Protein AF-A0A7S2NSR6-F1 (afdb_monomer)

Radius of gyration: 42.51 Å; Cα contacts (8 Å, |Δi|>4): 698; chains: 1; bounding box: 137×69×130 Å

Foldseek 3Di:
DDDDDDDDDDDDDDDDDDDDDDDDDDDDDDDDDDPPVVVVVVPDDPPPDDDPPVVVVVVVVVVVVVVVVCVVVVVDDDDDDPPPPVPPPPPPDDDDPCVVVVVVVVVVCVVVVVLVVVVVVLVPPDDDPVVNVVVVVVNVVVVVVLVVCVVDDVVVVLVVVVVVVVVVLVVVCVVDVDPPPSVVVNVVVVVVSVVVVVVVVVVVVVVVVVVVVVVVVVVVVVLVVVLVVVVVCLVPAFWKFFDFLQQFFTQGGGPRVCVLQVHDRHRHGQLVFFDVVLSVVSNVVSPPPPPPDDDRQWDWDFGWGAHPVRDTFTKIKIKGFCQVVQVVVCVVDDDDDPDDPNGHTTIIITIHGDVVRPPPPPDPDDDDDDDDDDDDDDDDDDDDDDDDDDDDDDDDDDDDDDDDDDDDDDDDDDDDDDDDDDDDDDDDDDDPDDPDDPPVPDQPAAPAAAEAEDAPVVLLVCLVVVPVVNQLPPPPDPLLSVLVNLVSCLLQPQQQFKAKEKEEAPVLCCVQAPDDPPDPDPQGKHKDAQLNCPLVVQCPPPFSNDVSVSVSNNQLRNDDDVQADDQPDPDNSRHRTHSADHFYAYSNRGTPGDNIDTGSQRQANPDPPDDPSVRVQRSCQLRRRSMWMWIAHRVGWIWIWHDDPSHIYIYTHDNDGPD

Mean predicted aligned error: 20.08 Å

Nearest PDB structures (foldseek):
  7xi3-assembly1_A  TM=7.237E-01  e=2.048E-04  Mus musculus
  3mfx-assembly2_C-2  TM=6.524E-01  e=1.223E-04  Shewanella oneidensis
  1vb6-assembly1_B  TM=6.775E-01  e=3.845E-04  Escherichia coli K-12
  2gj3-assembly1_A  TM=6.578E-01  e=2.669E-02  Azotobacter vinelandii
  8a7f-assembly1_A  TM=6.587E-01  e=2.247E-02  Pseudomonas putida KT2440

pLDDT: mean 71.0, std 25.0, range [25.77, 98.69]

Organism: NCBI:txid1333877

Sequence (659 aa):
MGLAFRPSASTRSAAGLHVDAWGKRPWRASIALTGHAREALKNAPPEWLQPMARMRALRFFAIGGVLSLVAVVCQQDPPPLVAAVSCGVKSCQFFTAKFVTLTQLHLELMILVPHILFIWCIARAPTSDAEASERRSHVLLWTSLSLLTTQVRPVPLCLALLADQAIQVAYLRILHPTPGECWITSGGVLSFILFAAWSDQQTLRELFQAEQHLVASMQECALEKEASEALLAMHCDAGLCWVAADGVTVIHSSAVLDAVVGAPMGGRKLSAVMPVAEAARLRGATREVSGGGKRAPVRLLPTALLRADATPVPVDLFIVDRRTEFAQQADRGAPDAPGSTVAQPGFLVGVRLAPGGEEQPPAQGAQWVPFAGAEHAGDDESVVSGVGDDLGGNESNDDKSSASGAEMDVAPPGWLVAHQLSIVSSAGGPSCASIRSAATLLPRRLPAPRLHTCCRQALEAGILRGAPELQPVQVECQHTQTTVLAALELVCAHAAGGALVCVADGAAFDRVFQPRAECGQNTAPTVQLCDEGYMNRRLQGLPIADARFAEAFRDFTEHAAGDRWPEDAADPFCRGRPKDGAFLIDARGQRKACAAKLLGLPPAVSWPNRGTRHEAAAACAWAVSGSVVLVRSDSGSVCFVRRHAGQIHVYEVADACPV

Secondary structure (DSSP, 8-state):
-----PPPP-------------------------TTHHHHTTT--GGG---TTHHHHHHHHHHHHHHHHHHHHTTS------SSSSSSSSSTTS-SSSHHHHHHHHHHHHHHHHHHHHHHHHHHS---HHHHHHHHHHHHHHHHHHHHHTTS-HHHHHHHHHHHHHHHHHHHHHH---TTTHHHHHHHHHHHHHHHHHHHHHHHHHHHHHHHHHHHHHHHHHHHHHHHHHHHHHHHHSEEEEEETTSSBEEE--HHHHHHHTS--TTSBGGGGS-HHHHHHHHHHHHGGGS-S---S-EEEEEEEEPTT--EEEEEEEEEE-HHHHHHHHTTSPPPPTT--PPPEEEEEEEEEPTT--PPPPPS--PPPPPP-----------------------------------------------------------------GGGGS--PPPPPEEEEEEHHHHHHHHHHT-TTTS-TT--SHHHHHHHHHHHHIIIII-SS-EEEEEE-HHHHHHHHS--TT---TTS-EEEETTTTHHHHHTTT--TTSHHHHHHHHHHHS--TTSB--TT-SSTTTTT-B--SEEEEETTS-EEEEEEEEESPPPPP--TT--HHHHHHHHHHHHSTT-EEEEE-TTS-EEEEEEETTEEEEEEEESS---

Structure (mmCIF, N/CA/C/O backbone):
data_AF-A0A7S2NSR6-F1
#
_entry.id   AF-A0A7S2NSR6-F1
#
loop_
_atom_site.group_PDB
_atom_site.id
_atom_site.type_symbol
_atom_site.label_atom_id
_atom_site.label_alt_id
_atom_site.label_comp_id
_atom_site.label_asym_id
_atom_site.label_entity_id
_atom_site.label_seq_id
_atom_site.pdbx_PDB_ins_code
_atom_site.Cartn_x
_atom_site.Cartn_y
_atom_site.Cartn_z
_atom_site.occupancy
_atom_site.B_iso_or_equiv
_atom_site.auth_seq_id
_atom_site.auth_comp_id
_atom_site.auth_asym_id
_atom_site.auth_atom_id
_atom_site.pdbx_PDB_model_num
ATOM 1 N N . MET A 1 1 ? -33.515 -25.536 -36.486 1.00 38.34 1 MET A N 1
ATOM 2 C CA . MET A 1 1 ? -33.863 -24.965 -37.805 1.00 38.34 1 MET A CA 1
ATOM 3 C C . MET A 1 1 ? -32.976 -23.758 -38.028 1.00 38.34 1 MET A C 1
ATOM 5 O O . MET A 1 1 ? -33.083 -22.798 -37.280 1.00 38.34 1 MET A O 1
ATOM 9 N N . GLY A 1 2 ? -32.011 -23.882 -38.939 1.00 37.81 2 GLY A N 1
ATOM 10 C CA . GLY A 1 2 ? -31.000 -22.859 -39.189 1.00 37.81 2 GLY A CA 1
ATOM 11 C C . GLY A 1 2 ? -31.506 -21.766 -40.122 1.00 37.81 2 GLY A C 1
ATOM 12 O O . GLY A 1 2 ? -32.211 -22.056 -41.085 1.00 37.81 2 GLY A O 1
ATOM 13 N N . LEU A 1 3 ? -31.099 -20.527 -39.858 1.00 38.38 3 LEU A N 1
ATOM 14 C CA . LEU A 1 3 ? -31.187 -19.433 -40.815 1.00 38.38 3 LEU A CA 1
ATOM 15 C C . LEU A 1 3 ? -29.815 -18.774 -40.919 1.00 38.38 3 LEU A C 1
ATOM 17 O O . LEU A 1 3 ? -29.368 -18.048 -40.038 1.00 38.38 3 LEU A O 1
ATOM 21 N N . ALA A 1 4 ? -29.148 -19.107 -42.019 1.00 33.72 4 ALA A N 1
ATOM 22 C CA . ALA A 1 4 ? -27.988 -18.417 -42.539 1.00 33.72 4 ALA A CA 1
ATOM 23 C C . ALA A 1 4 ? -28.441 -17.122 -43.227 1.00 33.72 4 ALA A C 1
ATOM 25 O O . ALA A 1 4 ? -29.402 -17.142 -43.996 1.00 33.72 4 ALA A O 1
ATOM 26 N N . PHE A 1 5 ? -27.717 -16.023 -43.015 1.00 37.19 5 PHE A N 1
ATOM 27 C CA . PHE A 1 5 ? -27.829 -14.827 -43.847 1.00 37.19 5 PHE A CA 1
ATOM 28 C C . PHE A 1 5 ? -26.462 -14.471 -44.436 1.00 37.19 5 PHE A C 1
ATOM 30 O O . PHE A 1 5 ? -25.461 -14.358 -43.731 1.00 37.19 5 PHE A O 1
ATOM 37 N N . ARG A 1 6 ? -26.449 -14.365 -45.769 1.00 31.80 6 ARG A N 1
ATOM 38 C CA . ARG A 1 6 ? -25.321 -13.983 -46.629 1.00 31.80 6 ARG A CA 1
ATOM 39 C C . ARG A 1 6 ? -24.902 -12.519 -46.407 1.00 31.80 6 ARG A C 1
ATOM 41 O O . ARG A 1 6 ? -25.763 -11.700 -46.094 1.00 31.80 6 ARG A O 1
ATOM 48 N N . PRO A 1 7 ? -23.634 -12.162 -46.686 1.00 41.34 7 PRO A N 1
ATOM 49 C CA . PRO A 1 7 ? -23.156 -10.785 -46.623 1.00 41.34 7 PRO A CA 1
ATOM 50 C C . PRO A 1 7 ? -23.412 -10.036 -47.941 1.00 41.34 7 PRO A C 1
ATOM 52 O O . PRO A 1 7 ? -23.203 -10.580 -49.028 1.00 41.34 7 PRO A O 1
ATOM 55 N N . SER A 1 8 ? -23.820 -8.767 -47.852 1.00 32.78 8 SER A N 1
ATOM 56 C CA . SER A 1 8 ? -23.868 -7.840 -48.987 1.00 32.78 8 SER A CA 1
ATOM 57 C C . SER A 1 8 ? -22.580 -7.024 -49.057 1.00 32.78 8 SER A C 1
ATOM 59 O O . SER A 1 8 ? -22.210 -6.339 -48.103 1.00 32.78 8 SER A O 1
ATOM 61 N N . ALA A 1 9 ? -21.919 -7.084 -50.207 1.00 33.97 9 ALA A N 1
ATOM 62 C CA . ALA A 1 9 ? -20.745 -6.296 -50.526 1.00 33.97 9 ALA A CA 1
ATOM 63 C C . ALA A 1 9 ? -21.105 -4.957 -51.195 1.00 33.97 9 ALA A C 1
ATOM 65 O O . ALA A 1 9 ? -22.027 -4.869 -52.000 1.00 33.97 9 ALA A O 1
ATOM 66 N N . SER A 1 10 ? -20.220 -3.989 -50.951 1.00 32.53 10 SER A N 1
ATOM 67 C CA . SER A 1 10 ? -19.887 -2.818 -51.771 1.00 32.53 10 SER A CA 1
ATOM 68 C C . SER A 1 10 ? -20.803 -1.588 -51.731 1.00 32.53 10 SER A C 1
ATOM 70 O O . SER A 1 10 ? -21.913 -1.597 -52.238 1.00 32.53 10 SER A O 1
ATOM 72 N N . THR A 1 11 ? -20.210 -0.476 -51.288 1.00 32.97 11 THR A N 1
ATOM 73 C CA . THR A 1 11 ? -20.040 0.712 -52.139 1.00 32.97 11 THR A CA 1
ATOM 74 C C . THR A 1 11 ? -18.741 1.418 -51.756 1.00 32.97 11 THR A C 1
ATOM 76 O O . THR A 1 11 ? -18.561 1.855 -50.622 1.00 32.97 11 THR A O 1
ATOM 79 N N . ARG A 1 12 ? -17.818 1.483 -52.722 1.00 32.50 12 ARG A N 1
ATOM 80 C CA . ARG A 1 12 ? -16.626 2.337 -52.716 1.00 32.50 12 ARG A CA 1
ATOM 81 C C . ARG A 1 12 ? -17.069 3.785 -52.927 1.00 32.50 12 ARG A C 1
ATOM 83 O O . ARG A 1 12 ? -17.822 4.050 -53.857 1.00 32.50 12 ARG A O 1
ATOM 90 N N . SER A 1 13 ? -16.526 4.704 -52.140 1.00 31.53 13 SER A N 1
ATOM 91 C CA . SER A 1 13 ? -16.450 6.123 -52.484 1.00 31.53 13 SER A CA 1
ATOM 92 C C . SER A 1 13 ? -14.992 6.538 -52.348 1.00 31.53 13 SER A C 1
ATOM 94 O O . SER A 1 13 ? -14.386 6.396 -51.287 1.00 31.53 13 SER A O 1
ATOM 96 N N . ALA A 1 14 ? -14.420 6.940 -53.477 1.00 33.28 14 ALA A N 1
ATOM 97 C CA . ALA A 1 14 ? -13.074 7.454 -53.602 1.00 33.28 14 ALA A CA 1
ATOM 98 C C . ALA A 1 14 ? -13.098 8.973 -53.400 1.00 33.28 14 ALA A C 1
ATOM 100 O O . ALA A 1 14 ? -13.860 9.669 -54.065 1.00 33.28 14 ALA A O 1
ATOM 101 N N . ALA A 1 15 ? -12.219 9.482 -52.541 1.00 32.84 15 ALA A N 1
ATOM 102 C CA . ALA A 1 15 ? -11.823 10.884 -52.528 1.00 32.84 15 ALA A CA 1
ATOM 103 C C . ALA A 1 15 ? -10.296 10.948 -52.396 1.00 32.84 15 ALA A C 1
ATOM 105 O O . ALA A 1 15 ? -9.724 10.498 -51.402 1.00 32.84 15 ALA A O 1
ATOM 106 N N . GLY A 1 16 ? -9.653 11.433 -53.461 1.00 28.72 16 GLY A N 1
ATOM 107 C CA . GLY A 1 16 ? -8.217 11.688 -53.543 1.00 28.72 16 GLY A CA 1
ATOM 108 C C . GLY A 1 16 ? -7.777 12.806 -52.591 1.00 28.72 16 GLY A C 1
ATOM 109 O O . GLY A 1 16 ? -8.541 13.711 -52.280 1.00 28.72 16 GLY A O 1
ATOM 110 N N . LEU A 1 17 ? -6.583 12.652 -52.016 1.00 30.92 17 LEU A N 1
ATOM 111 C CA . LEU A 1 17 ? -5.369 13.415 -52.352 1.00 30.92 17 LEU A CA 1
ATOM 112 C C . LEU A 1 17 ? -5.423 14.915 -52.002 1.00 30.92 17 LEU A C 1
ATOM 114 O O . LEU A 1 17 ? -5.823 15.742 -52.813 1.00 30.92 17 LEU A O 1
ATOM 118 N N . HIS A 1 18 ? -4.853 15.256 -50.843 1.00 26.64 18 HIS A N 1
ATOM 119 C CA . HIS A 1 18 ? -3.982 16.427 -50.710 1.00 26.64 18 HIS A CA 1
ATOM 120 C C . HIS A 1 18 ? -2.790 16.040 -49.826 1.00 26.64 18 HIS A C 1
ATOM 122 O O . HIS A 1 18 ? -2.949 15.669 -48.664 1.00 26.64 18 HIS A O 1
ATOM 128 N N . VAL A 1 19 ? -1.600 16.048 -50.425 1.00 34.22 19 VAL A N 1
ATOM 129 C CA . VAL A 1 19 ? -0.305 15.836 -49.776 1.00 34.22 19 VAL A CA 1
ATOM 130 C C . VAL A 1 19 ? 0.359 17.202 -49.733 1.00 34.22 19 VAL A C 1
ATOM 132 O O . VAL A 1 19 ? 0.771 17.688 -50.780 1.00 34.22 19 VAL A O 1
ATOM 135 N N . ASP A 1 20 ? 0.483 17.798 -48.547 1.00 31.31 20 ASP A N 1
ATOM 136 C CA . ASP A 1 20 ? 1.290 19.003 -48.352 1.00 31.31 20 ASP A CA 1
ATOM 137 C C . ASP A 1 20 ? 2.440 18.759 -47.371 1.00 31.31 20 ASP A C 1
ATOM 139 O O . ASP A 1 20 ? 2.281 18.582 -46.166 1.00 31.31 20 ASP A O 1
ATOM 143 N N . ALA A 1 21 ? 3.609 18.675 -48.003 1.00 31.80 21 ALA A N 1
ATOM 144 C CA . ALA A 1 21 ? 4.889 19.298 -47.696 1.00 31.80 21 ALA A CA 1
ATOM 145 C C . ALA A 1 21 ? 5.357 19.490 -46.238 1.00 31.80 21 ALA A C 1
ATOM 147 O O . ALA A 1 21 ? 4.796 20.197 -45.407 1.00 31.80 21 ALA A O 1
ATOM 148 N N . TRP A 1 22 ? 6.559 18.952 -46.033 1.00 32.50 22 TRP A N 1
ATOM 149 C CA . TRP A 1 22 ? 7.466 19.117 -44.908 1.00 32.50 22 TRP A CA 1
ATOM 150 C C . TRP A 1 22 ? 7.826 20.573 -44.570 1.00 32.50 22 TRP A C 1
ATOM 152 O O . TRP A 1 22 ? 8.317 21.320 -45.415 1.00 32.50 22 TRP A O 1
ATOM 162 N N . GLY A 1 23 ? 7.765 20.908 -43.278 1.00 27.30 23 GLY A N 1
ATOM 163 C CA . GLY A 1 23 ? 8.385 22.097 -42.691 1.00 27.30 23 GLY A CA 1
ATOM 164 C C . GLY A 1 23 ? 9.313 21.736 -41.529 1.00 27.30 23 GLY A C 1
ATOM 165 O O . GLY A 1 23 ? 8.862 21.485 -40.416 1.00 27.30 23 GLY A O 1
ATOM 166 N N . LYS A 1 24 ? 10.628 21.732 -41.778 1.00 32.72 24 LYS A N 1
ATOM 167 C CA . LYS A 1 24 ? 11.687 21.664 -40.755 1.00 32.72 24 LYS A CA 1
ATOM 168 C C . LYS A 1 24 ? 11.807 23.017 -40.039 1.00 32.72 24 LYS A C 1
ATOM 170 O O . LYS A 1 24 ? 12.165 23.984 -40.705 1.00 32.72 24 LYS A O 1
ATOM 175 N N . ARG A 1 25 ? 11.637 23.086 -38.708 1.00 29.27 25 ARG A N 1
ATOM 176 C CA . ARG A 1 25 ? 12.274 24.109 -37.840 1.00 29.27 25 ARG A CA 1
ATOM 177 C C . ARG A 1 25 ? 12.577 23.565 -36.428 1.00 29.27 25 ARG A C 1
ATOM 179 O O . ARG A 1 25 ? 11.797 22.767 -35.916 1.00 29.27 25 ARG A O 1
ATOM 186 N N . PRO A 1 26 ? 13.702 23.978 -35.808 1.00 32.72 26 PRO A N 1
ATOM 187 C CA . PRO A 1 26 ? 14.192 23.431 -34.544 1.00 32.72 26 PRO A CA 1
ATOM 188 C C . PRO A 1 26 ? 13.577 24.128 -33.322 1.00 32.72 26 PRO A C 1
ATOM 190 O O . PRO A 1 26 ? 13.497 25.355 -33.270 1.00 32.72 26 PRO A O 1
ATOM 193 N N . TRP A 1 27 ? 13.222 23.346 -32.303 1.00 27.70 27 TRP A N 1
ATOM 194 C CA . TRP A 1 27 ? 12.860 23.855 -30.981 1.00 27.70 27 TRP A CA 1
ATOM 195 C C . TRP A 1 27 ? 14.132 24.121 -30.166 1.00 27.70 27 TRP A C 1
ATOM 197 O O . TRP A 1 27 ? 14.852 23.195 -29.796 1.00 27.70 27 TRP A O 1
ATOM 207 N N . ARG A 1 28 ? 14.416 25.398 -29.886 1.00 26.97 28 ARG A N 1
ATOM 208 C CA . ARG A 1 28 ? 15.331 25.817 -28.815 1.00 26.97 28 ARG A CA 1
ATOM 209 C C . ARG A 1 28 ? 14.511 25.961 -27.534 1.00 26.97 28 ARG A C 1
ATOM 211 O O . ARG A 1 28 ? 13.679 26.858 -27.449 1.00 26.97 28 ARG A O 1
ATOM 218 N N . ALA A 1 29 ? 14.758 25.107 -26.548 1.00 26.48 29 ALA A N 1
ATOM 219 C CA . ALA A 1 29 ? 14.287 25.320 -25.186 1.00 26.48 29 ALA A CA 1
ATOM 220 C C . ALA A 1 29 ? 15.313 26.186 -24.437 1.00 26.48 29 ALA A C 1
ATOM 222 O O . ALA A 1 29 ? 16.427 25.743 -24.162 1.00 26.48 29 ALA A O 1
ATOM 223 N N . SER A 1 30 ? 14.944 27.432 -24.133 1.00 26.23 30 SER A N 1
ATOM 224 C CA . SER A 1 30 ? 15.639 28.260 -23.144 1.00 26.23 30 SER A CA 1
ATOM 225 C C . SER A 1 30 ? 15.159 27.862 -21.751 1.00 26.23 30 SER A C 1
ATOM 227 O O . SER A 1 30 ? 13.972 27.963 -21.452 1.00 26.23 30 SER A O 1
ATOM 229 N N . ILE A 1 31 ? 16.084 27.437 -20.893 1.00 28.03 31 ILE A N 1
ATOM 230 C CA . ILE A 1 31 ? 15.848 27.267 -19.458 1.00 28.03 31 ILE A CA 1
ATOM 231 C C . ILE A 1 31 ? 15.943 28.652 -18.812 1.00 28.03 31 ILE A C 1
ATOM 233 O O . ILE A 1 31 ? 17.022 29.240 -18.741 1.00 28.03 31 ILE A O 1
ATOM 237 N N . ALA A 1 32 ? 14.812 29.178 -18.349 1.00 29.30 32 ALA A N 1
ATOM 238 C CA . ALA A 1 32 ? 14.781 30.305 -17.429 1.00 29.30 32 ALA A CA 1
ATOM 239 C C . ALA A 1 32 ? 15.080 29.787 -16.013 1.00 29.30 32 ALA A C 1
ATOM 241 O O . ALA A 1 32 ? 14.268 29.092 -15.408 1.00 29.30 32 ALA A O 1
ATOM 242 N N . LEU A 1 33 ? 16.266 30.107 -15.493 1.00 28.34 33 LEU A N 1
ATOM 243 C CA . LEU A 1 33 ? 16.618 29.926 -14.084 1.00 28.34 33 LEU A CA 1
ATOM 244 C C . LEU A 1 33 ? 15.975 31.054 -13.263 1.00 28.34 33 LEU A C 1
ATOM 246 O O . LEU A 1 33 ? 16.336 32.221 -13.402 1.00 28.34 33 LEU A O 1
ATOM 250 N N . THR A 1 34 ? 15.013 30.704 -12.413 1.00 39.78 34 THR A N 1
ATOM 251 C CA . THR A 1 34 ? 14.346 31.613 -11.470 1.00 39.78 34 THR A CA 1
ATOM 252 C C . THR A 1 34 ? 15.250 31.964 -10.283 1.00 39.78 34 THR A C 1
ATOM 254 O O . THR A 1 34 ? 15.941 31.110 -9.730 1.00 39.78 34 THR A O 1
ATOM 257 N N . GLY A 1 35 ? 15.211 33.229 -9.853 1.00 36.09 35 GLY A N 1
ATOM 258 C CA . GLY A 1 35 ? 16.122 33.855 -8.884 1.00 36.09 35 GLY A CA 1
ATOM 259 C C . GLY A 1 35 ? 16.087 33.372 -7.424 1.00 36.09 35 GLY A C 1
ATOM 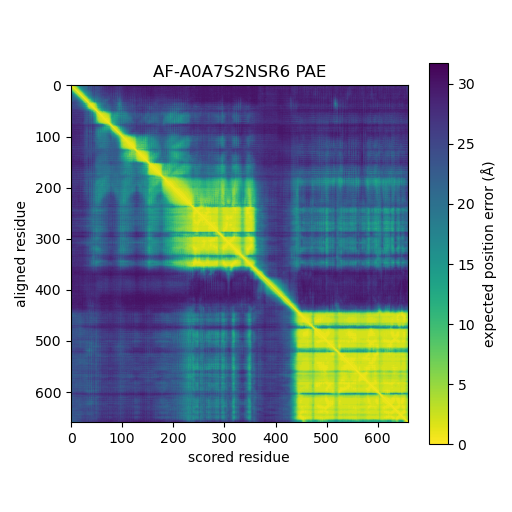260 O O . GLY A 1 35 ? 16.723 34.000 -6.586 1.00 36.09 35 GLY A O 1
ATOM 261 N N . HIS A 1 36 ? 15.411 32.274 -7.079 1.00 40.47 36 HIS A N 1
ATOM 262 C CA . HIS A 1 36 ? 15.237 31.847 -5.679 1.00 40.47 36 HIS A CA 1
ATOM 263 C C . HIS A 1 36 ? 16.428 31.090 -5.068 1.00 40.47 36 HIS A C 1
ATOM 265 O O . HIS A 1 36 ? 16.606 31.116 -3.853 1.00 40.47 36 HIS A O 1
ATOM 271 N N . ALA A 1 37 ? 17.324 30.519 -5.879 1.00 36.94 37 ALA A N 1
ATOM 272 C CA . ALA A 1 37 ? 18.549 29.888 -5.367 1.00 36.94 37 ALA A CA 1
ATOM 273 C C . ALA A 1 37 ? 19.569 30.905 -4.805 1.00 36.94 37 ALA A C 1
ATOM 275 O O . ALA A 1 37 ? 20.483 30.539 -4.068 1.00 36.94 37 ALA A O 1
ATOM 276 N N . ARG A 1 38 ? 19.416 32.196 -5.138 1.00 33.91 38 ARG A N 1
ATOM 277 C CA . ARG A 1 38 ? 20.343 33.270 -4.749 1.00 33.91 38 ARG A CA 1
ATOM 278 C C . ARG A 1 38 ? 20.034 33.871 -3.374 1.00 33.91 38 ARG A C 1
ATOM 280 O O . ARG A 1 38 ? 20.947 34.373 -2.725 1.00 33.91 38 ARG A O 1
ATOM 287 N N . GLU A 1 39 ? 18.782 33.801 -2.922 1.00 38.28 39 GLU A N 1
ATOM 288 C CA . GLU A 1 39 ? 18.368 34.279 -1.593 1.00 38.28 39 GLU A CA 1
ATOM 289 C C . GLU A 1 39 ? 18.685 33.249 -0.495 1.00 38.28 39 GLU A C 1
ATOM 291 O O . GLU A 1 39 ? 19.109 33.628 0.594 1.00 38.28 39 GLU A O 1
ATOM 296 N N . ALA A 1 40 ? 18.582 31.949 -0.798 1.00 43.91 40 ALA A N 1
ATOM 297 C CA . ALA A 1 40 ? 18.873 30.876 0.159 1.00 43.91 40 ALA A CA 1
ATOM 298 C C . ALA A 1 40 ? 20.353 30.836 0.593 1.00 43.91 40 ALA A C 1
ATOM 300 O O . ALA A 1 40 ? 20.656 30.471 1.724 1.00 43.91 40 ALA A O 1
ATOM 301 N N . LEU A 1 41 ? 21.277 31.278 -0.271 1.00 39.31 41 LEU A N 1
ATOM 302 C CA . LEU A 1 41 ? 22.707 31.340 0.050 1.00 39.31 41 LEU A CA 1
ATOM 303 C C . LEU A 1 41 ? 23.100 32.549 0.920 1.00 39.31 41 LEU A C 1
ATOM 305 O O . LEU A 1 41 ? 24.170 32.533 1.520 1.00 39.31 41 LEU A O 1
ATOM 309 N N . LYS A 1 42 ? 22.271 33.602 0.988 1.00 44.97 42 LYS A N 1
ATOM 310 C CA . LYS A 1 42 ? 22.580 34.826 1.756 1.00 44.97 42 LYS A CA 1
ATOM 311 C C . LYS A 1 42 ? 22.327 34.687 3.260 1.00 44.97 42 LYS A C 1
ATOM 313 O O . LYS A 1 42 ? 22.861 35.483 4.022 1.00 44.97 42 LYS A O 1
ATOM 318 N N . ASN A 1 43 ? 21.539 33.692 3.674 1.00 47.06 43 ASN A N 1
ATOM 319 C CA . ASN A 1 43 ? 21.045 33.561 5.049 1.00 47.06 43 ASN A CA 1
ATOM 320 C C . ASN A 1 43 ? 21.651 32.369 5.816 1.00 47.06 43 ASN A C 1
ATOM 322 O O . ASN A 1 43 ? 21.157 32.019 6.886 1.00 47.06 43 ASN A O 1
ATOM 326 N N . ALA A 1 44 ? 22.697 31.727 5.287 1.00 41.47 44 ALA A N 1
ATOM 327 C CA . ALA A 1 44 ? 23.369 30.627 5.976 1.00 41.47 44 ALA A CA 1
ATOM 328 C C . ALA A 1 44 ? 24.263 31.154 7.128 1.00 41.47 44 ALA A C 1
ATOM 330 O O . ALA A 1 44 ? 24.982 32.138 6.930 1.00 41.47 44 ALA A O 1
ATOM 331 N N . PRO A 1 45 ? 24.240 30.531 8.323 1.00 42.84 45 PRO A N 1
ATOM 332 C CA . PRO A 1 45 ? 24.979 31.005 9.494 1.00 42.84 45 PRO A CA 1
ATOM 333 C C . PRO A 1 45 ? 26.513 30.896 9.322 1.00 42.84 45 PRO A C 1
ATOM 335 O O . PRO A 1 45 ? 27.005 29.955 8.695 1.00 42.84 45 PRO A O 1
ATOM 338 N N . PRO A 1 46 ? 27.295 31.832 9.903 1.00 38.22 46 PRO A N 1
ATOM 339 C CA . PRO A 1 46 ? 28.737 31.999 9.653 1.00 38.22 46 PRO A CA 1
ATOM 340 C C . PRO A 1 46 ? 29.635 30.863 10.180 1.00 38.22 46 PRO A C 1
ATOM 342 O O . PRO A 1 46 ? 30.830 30.831 9.896 1.00 38.22 46 PRO A O 1
ATOM 345 N N . GLU A 1 47 ? 29.070 29.907 10.909 1.00 37.41 47 GLU A N 1
ATOM 346 C CA . GLU A 1 47 ? 29.784 28.806 11.569 1.00 37.41 47 GLU A CA 1
ATOM 347 C C . GLU A 1 47 ? 30.155 27.669 10.598 1.00 37.41 47 GLU A C 1
ATOM 349 O O . GLU A 1 47 ? 30.979 26.814 10.906 1.00 37.41 47 GLU A O 1
ATOM 354 N N . TRP A 1 48 ? 29.598 27.690 9.382 1.00 40.66 48 TRP A N 1
ATOM 355 C CA . TRP A 1 48 ? 29.810 26.675 8.341 1.00 40.66 48 TRP A CA 1
ATOM 356 C C 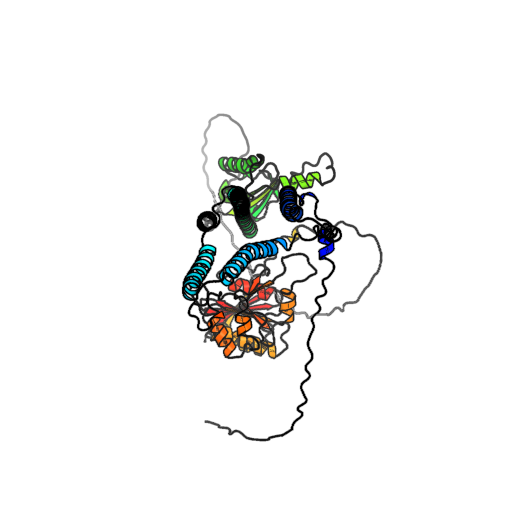. TRP A 1 48 ? 31.029 26.940 7.441 1.00 40.66 48 TRP A C 1
ATOM 358 O O . TRP A 1 48 ? 31.281 26.201 6.489 1.00 40.66 48 TRP A O 1
ATOM 368 N N . LEU A 1 49 ? 31.802 27.995 7.715 1.00 41.06 49 LEU A N 1
ATOM 369 C CA . LEU A 1 49 ? 32.906 28.435 6.859 1.00 41.06 49 LEU A CA 1
ATOM 370 C C . LEU A 1 49 ? 34.255 28.505 7.583 1.00 41.06 49 LEU A C 1
ATOM 372 O O . LEU A 1 49 ? 34.907 29.545 7.566 1.00 41.06 49 LEU A O 1
ATOM 376 N N . GLN A 1 50 ? 34.745 27.381 8.114 1.00 41.16 50 GLN A N 1
ATOM 377 C CA . GLN A 1 50 ? 36.195 27.146 8.214 1.00 41.16 50 GLN A CA 1
ATOM 378 C C . GLN A 1 50 ? 36.557 25.680 7.932 1.00 41.16 50 GLN A C 1
ATOM 380 O O . GLN A 1 50 ? 35.892 24.773 8.422 1.00 41.16 50 GLN A O 1
ATOM 385 N N . PRO A 1 51 ? 37.621 25.445 7.134 1.00 43.97 51 PRO A N 1
ATOM 386 C CA . PRO A 1 51 ? 38.925 25.233 7.765 1.00 43.97 51 PRO A CA 1
ATOM 387 C C . PRO A 1 51 ? 40.104 25.965 7.089 1.00 43.97 51 PRO A C 1
ATOM 389 O O . PRO A 1 51 ? 40.373 25.842 5.892 1.00 43.97 51 PRO A O 1
ATOM 392 N N . MET A 1 52 ? 40.889 26.659 7.922 1.00 35.53 52 MET A N 1
ATOM 393 C CA . MET A 1 52 ? 42.132 27.389 7.611 1.00 35.53 52 MET A CA 1
ATOM 394 C C . MET A 1 52 ? 43.357 26.519 7.229 1.00 35.53 52 MET A C 1
ATOM 396 O O . MET A 1 52 ? 44.482 27.020 7.201 1.00 35.53 52 MET A O 1
ATOM 400 N N . ALA A 1 53 ? 43.198 25.242 6.878 1.00 38.78 53 ALA A N 1
ATOM 401 C CA . ALA A 1 53 ? 44.334 24.401 6.473 1.00 38.78 53 ALA A CA 1
ATOM 402 C C . ALA A 1 53 ? 44.772 24.644 5.010 1.00 38.78 53 ALA A C 1
ATOM 404 O O . ALA A 1 53 ? 45.959 24.582 4.685 1.00 38.78 53 ALA A O 1
ATOM 405 N N . ARG A 1 54 ? 43.833 25.017 4.127 1.00 48.22 54 ARG A N 1
ATOM 406 C CA . ARG A 1 54 ? 44.068 25.119 2.671 1.00 48.22 54 ARG A CA 1
ATOM 407 C C . ARG A 1 54 ? 44.938 26.310 2.246 1.00 48.22 54 ARG A C 1
ATOM 409 O O . ARG A 1 54 ? 45.625 26.233 1.232 1.00 48.22 54 ARG A O 1
ATOM 416 N N . MET A 1 55 ? 44.974 27.394 3.025 1.00 38.16 55 MET A N 1
ATOM 417 C CA . MET A 1 55 ? 45.742 28.596 2.658 1.00 38.16 55 MET A CA 1
ATOM 418 C C . MET A 1 55 ? 47.249 28.487 2.924 1.00 38.16 55 MET A C 1
ATOM 420 O O . MET A 1 55 ? 48.028 29.177 2.267 1.00 38.16 55 MET A O 1
ATOM 424 N N . ARG A 1 56 ? 47.690 27.634 3.860 1.00 39.94 56 ARG A N 1
ATOM 425 C CA . ARG A 1 56 ? 49.124 27.497 4.172 1.00 39.94 56 ARG A CA 1
ATOM 426 C C . ARG A 1 56 ? 49.853 26.643 3.130 1.00 39.94 56 ARG A C 1
ATOM 428 O O . ARG A 1 56 ? 50.927 27.040 2.692 1.00 39.94 56 ARG A O 1
ATOM 435 N N . ALA A 1 57 ? 49.231 25.563 2.650 1.00 43.38 57 ALA A N 1
ATOM 436 C CA . ALA A 1 57 ? 49.791 24.715 1.593 1.00 43.38 57 ALA A CA 1
ATOM 437 C C . ALA A 1 57 ? 49.892 25.446 0.238 1.00 43.38 57 ALA A C 1
ATOM 439 O O . ALA A 1 57 ? 50.916 25.356 -0.438 1.00 43.38 57 ALA A O 1
ATOM 440 N N . LEU A 1 58 ? 48.884 26.257 -0.120 1.00 44.50 58 LEU A N 1
ATOM 441 C CA . LEU A 1 58 ? 48.902 27.051 -1.357 1.00 44.50 58 LEU A CA 1
ATOM 442 C C . LEU A 1 58 ? 49.983 28.144 -1.358 1.00 44.50 58 LEU A C 1
ATOM 444 O O . LEU A 1 58 ? 50.577 28.416 -2.400 1.00 44.50 58 LEU A O 1
ATOM 448 N N . ARG A 1 59 ? 50.271 28.757 -0.199 1.00 43.66 59 ARG A N 1
ATOM 449 C CA . ARG A 1 59 ? 51.368 29.732 -0.073 1.00 43.66 59 ARG A CA 1
ATOM 450 C C . ARG A 1 59 ? 52.735 29.074 -0.256 1.00 43.66 59 ARG A C 1
ATOM 452 O O . ARG A 1 59 ? 53.581 29.655 -0.924 1.00 43.66 59 ARG A O 1
ATOM 459 N N . PHE A 1 60 ? 52.931 27.860 0.259 1.00 46.28 60 PHE A N 1
ATOM 460 C CA . PHE A 1 60 ? 54.169 27.106 0.039 1.00 46.28 60 PHE A CA 1
ATOM 461 C C . PHE A 1 60 ? 54.358 26.705 -1.432 1.00 46.28 60 PHE A C 1
ATOM 463 O O . PHE A 1 60 ? 55.457 26.852 -1.961 1.00 46.28 60 PHE A O 1
ATOM 470 N N . PHE A 1 61 ? 53.285 26.297 -2.117 1.00 48.03 61 PHE A N 1
ATOM 471 C CA . PHE A 1 61 ? 53.320 25.952 -3.544 1.00 48.03 61 PHE A CA 1
ATOM 472 C C . PHE A 1 61 ? 53.643 27.149 -4.444 1.00 48.03 61 PHE A C 1
ATOM 474 O O . PHE A 1 61 ? 54.462 27.042 -5.356 1.00 48.03 61 PHE A O 1
ATOM 481 N N . ALA A 1 62 ? 53.034 28.305 -4.168 1.00 49.53 62 ALA A N 1
ATOM 482 C CA . ALA A 1 62 ? 53.295 29.524 -4.924 1.00 49.53 62 ALA A CA 1
ATOM 483 C C . ALA A 1 62 ? 54.737 30.017 -4.727 1.00 49.53 62 ALA A C 1
ATOM 485 O O . ALA A 1 62 ? 55.370 30.447 -5.684 1.00 49.53 62 ALA A O 1
ATOM 486 N N . ILE A 1 63 ? 55.281 29.910 -3.511 1.00 54.66 63 ILE A N 1
ATOM 487 C CA . ILE A 1 63 ? 56.657 30.332 -3.217 1.00 54.66 63 ILE A CA 1
ATOM 488 C C . ILE A 1 63 ? 57.673 29.371 -3.852 1.00 54.66 63 ILE A C 1
ATOM 490 O O . ILE A 1 63 ? 58.617 29.833 -4.484 1.00 54.66 63 ILE A O 1
ATOM 494 N N . GLY A 1 64 ? 57.461 28.052 -3.762 1.00 55.41 64 GLY A N 1
ATOM 495 C CA . GLY A 1 64 ? 58.343 27.057 -4.384 1.00 55.41 64 GLY A CA 1
ATOM 496 C C . GLY A 1 64 ? 58.367 27.151 -5.913 1.00 55.41 64 GLY A C 1
ATOM 497 O O . GLY A 1 64 ? 59.440 27.198 -6.508 1.00 55.41 64 GLY A O 1
ATOM 498 N N . GLY A 1 65 ? 57.194 27.277 -6.546 1.00 51.62 65 GLY A N 1
ATOM 499 C CA . GLY A 1 65 ? 57.086 27.437 -7.999 1.00 51.62 65 GLY A CA 1
ATOM 500 C C . GLY A 1 65 ? 57.705 28.740 -8.508 1.00 51.62 65 GLY A C 1
ATOM 501 O O . GLY A 1 65 ? 58.383 28.736 -9.533 1.00 51.62 65 GLY A O 1
ATOM 502 N N . VAL A 1 66 ? 57.544 29.846 -7.772 1.00 56.97 66 VAL A N 1
ATOM 503 C CA . VAL A 1 66 ? 58.171 31.133 -8.117 1.00 56.97 66 VAL A CA 1
ATOM 504 C C . VAL A 1 66 ? 59.689 31.076 -7.939 1.00 56.97 66 VAL A C 1
ATOM 506 O O . VAL A 1 66 ? 60.400 31.588 -8.795 1.00 56.97 66 VAL A O 1
ATOM 509 N N . LEU A 1 67 ? 60.212 30.412 -6.904 1.00 53.81 67 LEU A N 1
ATOM 510 C CA . LEU A 1 67 ? 61.660 30.278 -6.700 1.00 53.81 67 LEU A CA 1
ATOM 511 C C . LEU A 1 67 ? 62.328 29.395 -7.764 1.00 53.81 67 LEU A C 1
ATOM 513 O O . LEU A 1 67 ? 63.401 29.747 -8.251 1.00 53.81 67 LEU A O 1
ATOM 517 N N . SER A 1 68 ? 61.685 28.302 -8.187 1.00 51.69 68 SER A N 1
ATOM 518 C CA . SER A 1 68 ? 62.176 27.473 -9.297 1.00 51.69 68 SER A CA 1
ATOM 519 C C . SER A 1 68 ? 62.120 28.206 -10.639 1.00 51.69 68 SER A C 1
ATOM 521 O O . SER A 1 68 ? 63.047 28.094 -11.436 1.00 51.69 68 SER A O 1
ATOM 523 N N . LEU A 1 69 ? 61.074 29.003 -10.878 1.00 47.69 69 LEU A N 1
ATOM 524 C CA . LEU A 1 69 ? 60.955 29.811 -12.092 1.00 47.69 69 LEU A CA 1
ATOM 525 C C . LEU A 1 69 ? 61.990 30.948 -12.117 1.00 47.69 69 LEU A C 1
ATOM 527 O O . LEU A 1 69 ? 62.601 31.196 -13.150 1.00 47.69 69 LEU A O 1
ATOM 531 N N . VAL A 1 70 ? 62.238 31.600 -10.977 1.00 52.50 70 VAL A N 1
ATOM 532 C CA . VAL A 1 70 ? 63.271 32.639 -10.831 1.00 52.50 70 VAL A CA 1
ATOM 533 C C . VAL A 1 70 ? 64.670 32.049 -11.022 1.00 52.50 70 VAL A C 1
ATOM 535 O O . VAL A 1 70 ? 65.481 32.660 -11.704 1.00 52.50 70 VAL A O 1
ATOM 538 N N . ALA A 1 71 ? 64.946 30.839 -10.527 1.00 51.22 71 ALA A N 1
ATOM 539 C CA . ALA A 1 71 ? 66.229 30.166 -10.752 1.00 51.22 71 ALA A CA 1
ATOM 540 C C . ALA A 1 71 ? 66.490 29.849 -12.239 1.00 51.22 71 ALA A C 1
ATOM 542 O O . ALA A 1 71 ? 67.617 29.994 -12.703 1.00 51.22 71 ALA A O 1
ATOM 543 N N . VAL A 1 72 ? 65.448 29.473 -12.991 1.00 50.31 72 VAL A N 1
ATOM 544 C CA . VAL A 1 72 ? 65.531 29.222 -14.443 1.00 50.31 72 VAL A CA 1
ATOM 545 C C . VAL A 1 72 ? 65.680 30.527 -15.234 1.00 50.31 72 VAL A C 1
ATOM 547 O O . VAL A 1 72 ? 66.421 30.577 -16.211 1.00 50.31 72 VAL A O 1
ATOM 550 N N . VAL A 1 73 ? 65.013 31.600 -14.803 1.00 48.62 73 VAL A N 1
ATOM 551 C CA . VAL A 1 73 ? 65.060 32.910 -15.474 1.00 48.62 73 VAL A CA 1
ATOM 552 C C . VAL A 1 73 ? 66.362 33.668 -15.176 1.00 48.62 73 VAL A C 1
ATOM 554 O O . VAL A 1 73 ? 66.864 34.370 -16.046 1.00 48.62 73 VAL A O 1
ATOM 557 N N . CYS A 1 74 ? 66.962 33.499 -13.994 1.00 45.78 74 CYS A N 1
ATOM 558 C CA . CYS A 1 74 ? 68.220 34.157 -13.617 1.00 45.78 74 CYS A CA 1
ATOM 559 C C . CYS A 1 74 ? 69.483 33.556 -14.266 1.00 45.78 74 CYS A C 1
ATOM 561 O O . CYS A 1 74 ? 70.564 34.103 -14.067 1.00 45.78 74 CYS A O 1
ATOM 563 N N . GLN A 1 75 ? 69.377 32.467 -15.037 1.00 50.38 75 GLN A N 1
ATOM 564 C CA . GLN A 1 75 ? 70.497 31.897 -15.805 1.00 50.38 75 GLN A CA 1
ATOM 565 C C . GLN A 1 75 ? 70.618 32.446 -17.238 1.00 50.38 75 GLN A C 1
ATOM 567 O O . GLN A 1 75 ? 71.507 32.023 -17.975 1.00 50.38 75 GLN A O 1
ATOM 572 N N . GLN A 1 76 ? 69.759 33.383 -17.651 1.00 37.59 76 GLN A N 1
ATOM 573 C CA . GLN A 1 76 ? 69.828 34.006 -18.976 1.00 37.59 76 GLN A CA 1
ATOM 574 C C . GLN A 1 76 ? 70.020 35.526 -18.847 1.00 37.59 76 GLN A C 1
ATOM 576 O O . GLN A 1 76 ? 69.182 36.212 -18.265 1.00 37.59 76 GLN A O 1
ATOM 581 N N . ASP A 1 77 ? 71.125 36.053 -19.387 1.00 34.81 77 ASP A N 1
ATOM 582 C CA . ASP A 1 77 ? 71.380 37.501 -19.504 1.00 34.81 77 ASP A CA 1
ATOM 583 C C . ASP A 1 77 ? 70.386 38.192 -20.492 1.00 34.81 77 ASP A C 1
ATOM 585 O O . ASP A 1 77 ? 69.838 37.522 -21.372 1.00 34.81 77 ASP A O 1
ATOM 589 N N . PRO A 1 78 ? 70.105 39.514 -20.357 1.00 56.03 78 PRO A N 1
ATOM 590 C CA . PRO A 1 78 ? 68.801 40.159 -20.673 1.00 56.03 78 PRO A CA 1
ATOM 591 C C . PRO A 1 78 ? 68.770 40.903 -22.047 1.00 56.03 78 PRO A C 1
ATOM 593 O O . PRO A 1 78 ? 69.816 40.898 -22.698 1.00 56.03 78 PRO A O 1
ATOM 596 N N . PRO A 1 79 ? 67.696 41.624 -22.525 1.00 46.97 79 PRO A N 1
ATOM 597 C CA . PRO A 1 79 ? 66.362 42.003 -21.966 1.00 46.97 79 PRO A CA 1
ATOM 598 C C . PRO A 1 79 ? 65.169 41.903 -22.997 1.00 46.97 79 PRO A C 1
ATOM 600 O O . PRO A 1 79 ? 65.334 41.291 -24.050 1.00 46.97 79 PRO A O 1
ATOM 603 N N . PRO A 1 80 ? 64.003 42.596 -22.839 1.00 51.31 80 PRO A N 1
ATOM 604 C CA . PRO A 1 80 ? 63.165 42.840 -21.660 1.00 51.31 80 PRO A CA 1
ATOM 605 C C . PRO A 1 80 ? 61.759 42.202 -21.802 1.00 51.31 80 PRO A C 1
ATOM 607 O O . PRO A 1 80 ? 61.068 42.381 -22.803 1.00 51.31 80 PRO A O 1
ATOM 610 N N . LEU A 1 81 ? 61.257 41.558 -20.745 1.00 38.31 81 LEU A N 1
ATOM 611 C CA . LEU A 1 81 ? 59.863 41.090 -20.681 1.00 38.31 81 LEU A CA 1
ATOM 612 C C . LEU A 1 81 ? 59.271 41.313 -19.280 1.00 38.31 81 LEU A C 1
ATOM 614 O O . LEU A 1 81 ? 58.791 40.405 -18.613 1.00 38.31 81 LEU A O 1
ATOM 618 N N . VAL A 1 82 ? 59.307 42.567 -18.819 1.00 41.47 82 VAL A N 1
ATOM 619 C CA . VAL A 1 82 ? 58.770 42.982 -17.504 1.00 41.47 82 VAL A CA 1
ATOM 620 C C . VAL A 1 82 ? 57.241 43.205 -17.530 1.00 41.47 82 VAL A C 1
ATOM 622 O O . VAL A 1 82 ? 56.616 43.379 -16.490 1.00 41.47 82 VAL A O 1
ATOM 625 N N . ALA A 1 83 ? 56.576 43.114 -18.687 1.00 38.62 83 ALA A N 1
ATOM 626 C CA . ALA A 1 83 ? 55.135 43.385 -18.789 1.00 38.62 83 ALA A CA 1
ATOM 627 C C . ALA A 1 83 ? 54.211 42.168 -18.544 1.00 38.62 83 ALA A C 1
ATOM 629 O O . ALA A 1 83 ? 53.029 42.354 -18.259 1.00 38.62 83 ALA A O 1
ATOM 630 N N . ALA A 1 84 ? 54.707 40.927 -18.617 1.00 42.66 84 ALA A N 1
ATOM 631 C CA . ALA A 1 84 ? 53.836 39.741 -18.629 1.00 42.66 84 ALA A CA 1
ATOM 632 C C . ALA A 1 84 ? 53.471 39.185 -17.235 1.00 42.66 84 ALA A C 1
ATOM 634 O O . ALA A 1 84 ? 52.472 38.483 -17.095 1.00 42.66 84 ALA A O 1
ATOM 635 N N . VAL A 1 85 ? 54.228 39.515 -16.184 1.00 42.28 85 VAL A N 1
ATOM 636 C CA . VAL A 1 85 ? 54.075 38.860 -14.865 1.00 42.28 85 VAL A CA 1
ATOM 637 C C . VAL A 1 85 ? 53.041 39.556 -13.958 1.00 42.28 85 VAL A C 1
ATOM 639 O O . VAL A 1 85 ? 52.525 38.958 -13.018 1.00 42.28 85 VAL A O 1
ATOM 642 N N . SER A 1 86 ? 52.629 40.788 -14.273 1.00 35.97 86 SER A N 1
ATOM 643 C CA . SER A 1 86 ? 51.703 41.567 -13.429 1.00 35.97 86 SER A CA 1
ATOM 644 C C . SER A 1 86 ? 50.213 41.196 -13.598 1.00 35.97 86 SER A C 1
ATOM 646 O O . SER A 1 86 ? 49.387 41.505 -12.739 1.00 35.97 86 SER A O 1
ATOM 648 N N . CYS A 1 87 ? 49.831 40.479 -14.664 1.00 34.62 87 CYS A N 1
ATOM 649 C CA . CYS A 1 87 ? 48.413 40.216 -14.964 1.00 34.62 87 CYS A CA 1
ATOM 650 C C . CYS A 1 87 ? 47.852 38.914 -14.341 1.00 34.62 87 CYS A C 1
ATOM 652 O O . CYS A 1 87 ? 46.639 38.746 -14.241 1.00 34.62 87 CYS A O 1
ATOM 654 N N . GLY A 1 88 ? 48.707 38.000 -13.864 1.00 39.25 88 GLY A N 1
ATOM 655 C CA . GLY A 1 88 ? 48.288 36.651 -13.445 1.00 39.25 88 GLY A CA 1
ATOM 656 C C . GLY A 1 88 ? 47.710 36.516 -12.029 1.00 39.25 88 GLY A C 1
ATOM 657 O O . GLY A 1 88 ? 47.097 35.501 -11.713 1.00 39.25 88 GLY A O 1
ATOM 658 N N . VAL A 1 89 ? 47.871 37.515 -11.155 1.00 36.53 89 VAL A N 1
ATOM 659 C CA . VAL A 1 89 ? 47.628 37.339 -9.705 1.00 36.53 89 VAL A CA 1
ATOM 660 C C . VAL A 1 89 ? 46.192 37.689 -9.269 1.00 36.53 89 VAL A C 1
ATOM 662 O O . VAL A 1 89 ? 45.775 37.330 -8.171 1.00 36.53 89 VAL A O 1
ATOM 665 N N . LYS A 1 90 ? 45.374 38.323 -10.122 1.00 32.66 90 LYS A N 1
ATOM 666 C CA . LYS A 1 90 ? 44.024 38.791 -9.730 1.00 32.66 90 LYS A CA 1
ATOM 667 C C . LYS A 1 90 ? 42.862 37.818 -9.990 1.00 32.66 90 LYS A C 1
ATOM 669 O O . LYS A 1 90 ? 41.757 38.097 -9.537 1.00 32.66 90 LYS A O 1
ATOM 674 N N . SER A 1 91 ? 43.080 36.665 -10.627 1.00 36.06 91 SER A N 1
ATOM 675 C CA . SER A 1 91 ? 41.976 35.769 -11.040 1.00 36.06 91 SER A CA 1
ATOM 676 C C . SER A 1 91 ? 41.694 34.562 -10.125 1.00 36.06 91 SER A C 1
ATOM 678 O O . SER A 1 91 ? 40.818 33.760 -10.437 1.00 36.06 91 SER A O 1
ATOM 680 N N . CYS A 1 92 ? 42.365 34.411 -8.978 1.00 35.06 92 CYS A N 1
ATOM 681 C CA . CYS A 1 92 ? 42.315 33.163 -8.189 1.00 35.06 92 CYS A CA 1
ATOM 682 C C . CYS A 1 92 ? 41.286 33.088 -7.037 1.00 35.06 92 CYS A C 1
ATOM 684 O O . CYS A 1 92 ? 41.433 32.239 -6.164 1.00 35.06 92 CYS A O 1
ATOM 686 N N . GLN A 1 93 ? 40.227 33.907 -7.001 1.00 36.44 93 GLN A N 1
ATOM 687 C CA . GLN A 1 93 ? 39.261 33.891 -5.877 1.00 36.44 93 GLN A CA 1
ATOM 688 C C . GLN A 1 93 ? 37.843 33.383 -6.190 1.00 36.44 93 GLN A C 1
ATOM 690 O O . GLN A 1 93 ? 36.955 33.538 -5.359 1.00 36.44 93 GLN A O 1
ATOM 695 N N . PHE A 1 94 ? 37.601 32.724 -7.329 1.00 35.41 94 PHE A N 1
ATOM 696 C CA . PHE A 1 94 ? 36.222 32.422 -7.748 1.00 35.41 94 PHE A CA 1
ATOM 697 C C . PHE A 1 94 ? 35.949 30.985 -8.221 1.00 35.41 94 PHE A C 1
ATOM 699 O O . PHE A 1 94 ? 35.220 30.810 -9.184 1.00 35.41 94 PHE A O 1
ATOM 706 N N . PHE A 1 95 ? 36.474 29.930 -7.582 1.00 36.03 95 PHE A N 1
ATOM 707 C CA . PHE A 1 95 ? 36.058 28.555 -7.931 1.00 36.03 95 PHE A CA 1
ATOM 708 C C . PHE A 1 95 ? 36.227 27.545 -6.783 1.00 36.03 95 PHE A C 1
ATOM 710 O O . PHE A 1 95 ? 37.305 26.991 -6.598 1.00 36.03 95 PHE A O 1
ATOM 717 N N . THR A 1 96 ? 35.146 27.227 -6.060 1.00 37.84 96 THR A N 1
ATOM 718 C CA . THR A 1 96 ? 35.151 26.168 -5.021 1.00 37.84 96 THR A CA 1
ATOM 719 C C . THR A 1 96 ? 34.175 25.010 -5.254 1.00 37.84 96 THR A C 1
ATOM 721 O O . THR A 1 96 ? 34.210 24.054 -4.492 1.00 37.84 96 THR A O 1
ATOM 724 N N . ALA A 1 97 ? 33.378 25.004 -6.330 1.00 36.06 97 ALA A N 1
ATOM 725 C CA . ALA A 1 97 ? 32.458 23.889 -6.627 1.00 36.06 97 ALA A CA 1
ATOM 726 C C . ALA A 1 97 ? 32.874 23.003 -7.822 1.00 36.06 97 ALA A C 1
ATOM 728 O O . ALA A 1 97 ? 32.416 21.874 -7.933 1.00 36.06 97 ALA A O 1
ATOM 729 N N . LYS A 1 98 ? 33.784 23.460 -8.698 1.00 37.50 98 LYS A N 1
ATOM 730 C CA . LYS A 1 98 ? 34.319 22.647 -9.817 1.00 37.50 98 LYS A CA 1
ATOM 731 C C . LYS A 1 98 ? 35.614 21.897 -9.484 1.00 37.50 98 LYS A C 1
ATOM 733 O O . LYS A 1 98 ? 36.201 21.269 -10.363 1.00 37.50 98 LYS A O 1
ATOM 738 N N . PHE A 1 99 ? 36.076 21.980 -8.237 1.00 41.38 99 PHE A N 1
ATOM 739 C CA . PHE A 1 99 ? 37.442 21.599 -7.891 1.00 41.38 99 PHE A CA 1
ATOM 740 C C . PHE A 1 99 ? 37.675 20.085 -7.930 1.00 41.38 99 PHE A C 1
ATOM 742 O O . PHE A 1 99 ? 38.736 19.693 -8.377 1.00 41.38 99 PHE A O 1
ATOM 749 N N . VAL A 1 100 ? 36.683 19.243 -7.603 1.00 42.84 100 VAL A N 1
ATOM 750 C CA . VAL A 1 100 ? 36.831 17.767 -7.615 1.00 42.84 100 VAL A CA 1
ATOM 751 C C . VAL A 1 100 ? 37.047 17.223 -9.034 1.00 42.84 100 VAL A C 1
ATOM 753 O O . VAL A 1 100 ? 37.971 16.449 -9.279 1.00 42.84 100 VAL A O 1
ATOM 756 N N . THR A 1 101 ? 36.270 17.711 -10.002 1.00 44.69 101 THR A N 1
ATOM 757 C CA . THR A 1 101 ? 36.458 17.390 -11.426 1.00 44.69 101 THR A CA 1
ATOM 758 C C . THR A 1 101 ? 37.736 17.997 -11.996 1.00 44.69 101 THR A C 1
ATOM 760 O O . THR A 1 101 ? 38.362 17.396 -12.864 1.00 44.69 101 THR A O 1
ATOM 763 N N . LEU A 1 102 ? 38.154 19.171 -11.502 1.00 43.31 102 LEU A N 1
ATOM 764 C CA . LEU A 1 102 ? 39.399 19.788 -11.949 1.00 43.31 102 LEU A CA 1
ATOM 765 C C . LEU A 1 102 ? 40.617 19.054 -11.387 1.00 43.31 102 LEU A C 1
ATOM 767 O O . LEU A 1 102 ? 41.570 18.896 -12.127 1.00 43.31 102 LEU A O 1
ATOM 771 N N . THR A 1 103 ? 40.589 18.571 -10.140 1.00 47.75 103 THR A N 1
ATOM 772 C CA . THR A 1 103 ? 41.678 17.781 -9.543 1.00 47.75 103 THR A CA 1
ATOM 773 C C . THR A 1 103 ? 41.831 16.426 -10.207 1.00 47.75 103 THR A C 1
ATOM 775 O O . THR A 1 103 ? 42.961 16.009 -10.420 1.00 47.75 103 THR A O 1
ATOM 778 N N . GLN A 1 104 ? 40.732 15.776 -10.600 1.00 48.25 104 GLN A N 1
ATOM 779 C CA . GLN A 1 104 ? 40.799 14.524 -11.354 1.00 48.25 104 GLN A CA 1
ATOM 780 C C . GLN A 1 104 ? 41.395 14.753 -12.749 1.00 48.25 104 GLN A C 1
ATOM 782 O O . GLN A 1 104 ? 42.340 14.069 -13.129 1.00 48.25 104 GLN A O 1
ATOM 787 N N . LEU A 1 105 ? 40.949 15.802 -13.451 1.00 47.97 105 LEU A N 1
ATOM 788 C CA . LEU A 1 105 ? 41.540 16.204 -14.729 1.00 47.97 105 LEU A CA 1
ATOM 789 C C . LEU A 1 105 ? 43.009 16.637 -14.576 1.00 47.97 105 LEU A C 1
ATOM 791 O O . LEU A 1 105 ? 43.815 16.388 -15.463 1.00 47.97 105 LEU A O 1
ATOM 795 N N . HIS A 1 106 ? 43.372 17.276 -13.460 1.00 56.25 106 HIS A N 1
ATOM 796 C CA . HIS A 1 106 ? 44.744 17.697 -13.177 1.00 56.25 106 HIS A CA 1
ATOM 797 C C . HIS A 1 106 ? 45.649 16.502 -12.885 1.00 56.25 106 HIS A C 1
ATOM 799 O O . HIS A 1 106 ? 46.788 16.501 -13.335 1.00 56.25 106 HIS A O 1
ATOM 805 N N . LEU A 1 107 ? 45.152 15.486 -12.172 1.00 53.47 107 LEU A N 1
ATOM 806 C CA . LEU A 1 107 ? 45.887 14.248 -11.919 1.00 53.47 107 LEU A CA 1
ATOM 807 C C . LEU A 1 107 ? 46.104 13.479 -13.225 1.00 53.47 107 LEU A C 1
ATOM 809 O O . LEU A 1 107 ? 47.220 13.056 -13.512 1.00 53.47 107 LEU A O 1
ATOM 813 N N . GLU A 1 108 ? 45.060 13.371 -14.051 1.00 58.34 108 GLU A N 1
ATOM 814 C CA . GLU A 1 108 ? 45.157 12.741 -15.366 1.00 58.34 108 GLU A CA 1
ATOM 815 C C . GLU A 1 108 ? 46.115 13.509 -16.283 1.00 58.34 108 GLU A C 1
ATOM 817 O O . GLU A 1 108 ? 46.987 12.891 -16.888 1.00 58.34 108 GLU A O 1
ATOM 822 N N . LEU A 1 109 ? 46.065 14.848 -16.323 1.00 54.12 109 LEU A N 1
ATOM 823 C CA . LEU A 1 109 ? 47.037 15.646 -17.081 1.00 54.12 109 LEU A CA 1
ATOM 824 C C . LEU A 1 109 ? 48.462 15.514 -16.527 1.00 54.12 109 LEU A C 1
ATOM 826 O O . LEU A 1 109 ? 49.410 15.455 -17.306 1.00 54.12 109 LEU A O 1
ATOM 830 N N . MET A 1 110 ? 48.630 15.469 -15.204 1.00 53.84 110 MET A N 1
ATOM 831 C CA . MET A 1 110 ? 49.941 15.334 -14.562 1.00 53.84 110 MET A CA 1
ATOM 832 C C . MET A 1 110 ? 50.578 13.970 -14.820 1.00 53.84 110 MET A C 1
ATOM 834 O O . MET A 1 110 ? 51.799 13.884 -14.834 1.00 53.84 110 MET A O 1
ATOM 838 N N . ILE A 1 111 ? 49.783 12.928 -15.068 1.00 58.75 111 ILE A N 1
ATOM 839 C CA . ILE A 1 111 ? 50.283 11.615 -15.493 1.00 58.75 111 ILE A CA 1
ATOM 840 C C . ILE A 1 111 ? 50.530 11.604 -17.007 1.00 58.75 111 ILE A C 1
ATOM 842 O O . ILE A 1 111 ? 51.565 11.117 -17.464 1.00 58.75 111 ILE A O 1
ATOM 846 N N . LEU A 1 112 ? 49.615 12.173 -17.795 1.00 58.19 112 LEU A N 1
ATOM 847 C CA . LEU A 1 112 ? 49.650 12.101 -19.254 1.00 58.19 112 LEU A CA 1
ATOM 848 C C . LEU A 1 112 ? 50.771 12.957 -19.861 1.00 58.19 112 LEU A C 1
ATOM 850 O O . LEU A 1 112 ? 51.444 12.521 -20.791 1.00 58.19 112 LEU A O 1
ATOM 854 N N . VAL A 1 113 ? 51.003 14.163 -19.338 1.00 62.09 113 VAL A N 1
ATOM 855 C CA . VAL A 1 113 ? 51.967 15.116 -19.912 1.00 62.09 113 VAL A CA 1
ATOM 856 C C . VAL A 1 113 ? 53.417 14.613 -19.819 1.00 62.09 113 VAL A C 1
ATOM 858 O O . VAL A 1 113 ? 54.096 14.642 -20.846 1.00 62.09 113 VAL A O 1
ATOM 861 N N . PRO A 1 114 ? 53.913 14.080 -18.682 1.00 58.91 114 PRO A N 1
ATOM 862 C CA . PRO A 1 114 ? 55.246 13.481 -18.618 1.00 58.91 114 PRO A CA 1
ATOM 863 C C . PRO A 1 114 ? 55.398 12.268 -19.536 1.00 58.91 114 PRO A C 1
ATOM 865 O O . PRO A 1 114 ? 56.432 12.136 -20.182 1.00 58.91 114 PRO A O 1
ATOM 868 N N . HIS A 1 115 ? 54.366 11.424 -19.663 1.00 61.47 115 HIS A N 1
ATOM 869 C CA . HIS A 1 115 ? 54.397 10.275 -20.575 1.00 61.47 115 HIS A CA 1
ATOM 870 C C . HIS A 1 115 ? 54.461 10.719 -22.039 1.00 61.47 115 HIS A C 1
ATOM 872 O O . HIS A 1 115 ? 55.251 10.181 -22.810 1.00 61.47 115 HIS A O 1
ATOM 878 N N . ILE A 1 116 ? 53.690 11.740 -22.422 1.00 63.03 116 ILE A N 1
ATOM 879 C CA . ILE A 1 116 ? 53.731 12.308 -23.775 1.00 63.03 116 ILE A CA 1
ATOM 880 C C . ILE A 1 116 ? 55.102 12.927 -24.059 1.00 63.03 116 ILE A C 1
ATOM 882 O O . ILE A 1 116 ? 55.668 12.683 -25.123 1.00 63.03 116 ILE A O 1
ATOM 886 N N . LEU A 1 117 ? 55.663 13.690 -23.117 1.00 58.50 117 LEU A N 1
ATOM 887 C CA . LEU A 1 117 ? 56.990 14.291 -23.268 1.00 58.50 117 LEU A CA 1
ATOM 888 C C . LEU A 1 117 ? 58.095 13.227 -23.326 1.00 58.50 117 LEU A C 1
ATOM 890 O O . LEU A 1 117 ? 59.010 13.351 -24.133 1.00 58.50 117 LEU A O 1
ATOM 894 N N . PHE A 1 118 ? 57.986 12.154 -22.543 1.00 66.06 118 PHE A N 1
ATOM 895 C CA . PHE A 1 118 ? 58.921 11.030 -22.565 1.00 66.06 118 PHE A CA 1
ATOM 896 C C . PHE A 1 118 ? 58.871 10.268 -23.897 1.00 66.06 118 PHE A C 1
ATOM 898 O O . PHE A 1 118 ? 59.909 10.048 -24.523 1.00 66.06 118 PHE A O 1
ATOM 905 N N . ILE A 1 119 ? 57.667 9.952 -24.391 1.00 63.16 119 ILE A N 1
ATOM 906 C CA . ILE A 1 119 ? 57.456 9.337 -25.712 1.00 63.16 119 ILE A CA 1
ATOM 907 C C . ILE A 1 119 ? 58.014 10.242 -26.816 1.00 63.16 119 ILE A C 1
ATOM 909 O O . ILE A 1 119 ? 58.686 9.764 -27.730 1.00 63.16 119 ILE A O 1
ATOM 913 N N . TRP A 1 120 ? 57.781 11.552 -26.721 1.00 68.06 120 TRP A N 1
ATOM 914 C CA . TRP A 1 120 ? 58.273 12.529 -27.687 1.00 68.06 120 TRP A CA 1
ATOM 915 C C . TRP A 1 120 ? 59.803 12.634 -27.691 1.00 68.06 120 TRP A C 1
ATOM 917 O O . TRP A 1 120 ? 60.407 12.638 -28.762 1.00 68.06 120 TRP A O 1
ATOM 927 N N . CYS A 1 121 ? 60.443 12.647 -26.518 1.00 58.16 121 CYS A N 1
ATOM 928 C CA . CYS A 1 121 ? 61.902 12.647 -26.393 1.00 58.16 121 CYS A CA 1
ATOM 929 C C . CYS A 1 121 ? 62.533 11.363 -26.954 1.00 58.16 121 CYS A C 1
ATOM 931 O O . CYS A 1 121 ? 63.538 11.441 -27.659 1.00 58.16 121 CYS A O 1
ATOM 933 N N . ILE A 1 122 ? 61.926 10.192 -26.716 1.00 57.66 122 ILE A N 1
ATOM 934 C CA . ILE A 1 122 ? 62.397 8.918 -27.288 1.00 57.66 122 ILE A CA 1
ATOM 935 C C . ILE A 1 122 ? 62.233 8.902 -28.810 1.00 57.66 122 ILE A C 1
ATOM 937 O O . ILE A 1 122 ? 63.141 8.471 -29.517 1.00 57.66 122 ILE A O 1
ATOM 941 N N . ALA A 1 123 ? 61.111 9.406 -29.328 1.00 57.97 123 ALA A N 1
ATOM 942 C CA . ALA A 1 123 ? 60.833 9.430 -30.763 1.00 57.97 123 ALA A CA 1
ATOM 943 C C . ALA A 1 123 ? 61.770 10.358 -31.557 1.00 57.97 123 ALA A C 1
ATOM 945 O O . ALA A 1 123 ? 61.886 10.206 -32.772 1.00 57.97 123 ALA A O 1
ATOM 946 N N . ARG A 1 124 ? 62.423 11.324 -30.895 1.00 57.47 124 ARG A N 1
ATOM 947 C CA . ARG A 1 124 ? 63.280 12.328 -31.543 1.00 57.47 124 ARG A CA 1
ATOM 948 C C . ARG A 1 124 ? 64.782 12.077 -31.415 1.00 57.47 124 ARG A C 1
ATOM 950 O O . ARG A 1 124 ? 65.553 12.816 -32.023 1.00 57.47 124 ARG A O 1
ATOM 957 N N . ALA A 1 125 ? 65.205 11.072 -30.651 1.00 49.66 125 ALA A N 1
ATOM 958 C CA . ALA A 1 125 ? 66.616 10.726 -30.532 1.00 49.66 125 ALA A CA 1
ATOM 959 C C . ALA A 1 125 ? 67.121 10.087 -31.847 1.00 49.66 125 ALA A C 1
ATOM 961 O O . ALA A 1 125 ? 66.564 9.072 -32.277 1.00 49.66 125 ALA A O 1
ATOM 962 N N . PRO A 1 126 ? 68.155 10.644 -32.506 1.00 48.22 126 PRO A N 1
ATOM 963 C CA . PRO A 1 126 ? 68.670 10.102 -33.759 1.00 48.22 126 PRO A CA 1
ATOM 964 C C . PRO A 1 126 ? 69.340 8.753 -33.488 1.00 48.22 126 PRO A C 1
ATOM 966 O O . PRO A 1 126 ? 70.342 8.679 -32.781 1.00 48.22 126 PRO A O 1
ATOM 969 N N . THR A 1 127 ? 68.762 7.679 -34.018 1.00 51.06 127 THR A N 1
ATOM 970 C CA . THR A 1 127 ? 69.249 6.304 -33.841 1.00 51.06 127 THR A CA 1
ATOM 971 C C . THR A 1 127 ? 69.100 5.529 -35.146 1.00 51.06 127 THR A C 1
ATOM 973 O O . THR A 1 127 ? 68.272 5.878 -35.987 1.00 51.06 127 THR A O 1
ATOM 976 N N . SER A 1 128 ? 69.941 4.513 -35.344 1.00 68.81 128 SER A N 1
ATOM 977 C CA . SER A 1 128 ? 69.841 3.604 -36.487 1.00 68.81 128 SER A CA 1
ATOM 978 C C . SER A 1 128 ? 68.613 2.693 -36.348 1.00 68.81 128 SER A C 1
ATOM 980 O O . SER A 1 128 ? 68.165 2.391 -35.240 1.00 68.81 128 SER A O 1
ATOM 982 N N . ASP A 1 129 ? 68.058 2.246 -37.478 1.00 61.84 129 ASP A N 1
ATOM 983 C CA . ASP A 1 129 ? 66.729 1.615 -37.551 1.00 61.84 129 ASP A CA 1
ATOM 984 C C . ASP A 1 129 ? 66.541 0.366 -36.666 1.00 61.84 129 ASP A C 1
ATOM 986 O O . ASP A 1 129 ? 65.419 0.063 -36.257 1.00 61.84 129 ASP A O 1
ATOM 990 N N . ALA A 1 130 ? 67.621 -0.341 -36.316 1.00 60.12 130 ALA A N 1
ATOM 991 C CA . ALA A 1 130 ? 67.558 -1.525 -35.457 1.00 60.12 130 ALA A CA 1
ATOM 992 C C . ALA A 1 130 ? 67.282 -1.179 -33.979 1.00 60.12 130 ALA A C 1
ATOM 994 O O . ALA A 1 130 ? 66.432 -1.809 -33.349 1.00 60.12 130 ALA A O 1
ATOM 995 N N . GLU A 1 131 ? 67.914 -0.131 -33.438 1.00 57.84 131 GLU A N 1
ATOM 996 C CA . GLU A 1 131 ? 67.684 0.304 -32.049 1.00 57.84 131 GLU A CA 1
ATOM 997 C C . GLU A 1 131 ? 66.312 0.967 -31.869 1.00 57.84 131 GLU A C 1
ATOM 999 O O . GLU A 1 131 ? 65.704 0.897 -30.796 1.00 57.84 131 GLU A O 1
ATOM 1004 N N . ALA A 1 132 ? 65.789 1.591 -32.927 1.00 60.72 132 ALA A N 1
ATOM 1005 C CA . ALA A 1 132 ? 64.479 2.228 -32.905 1.00 60.72 132 ALA A CA 1
ATOM 1006 C C . ALA A 1 132 ? 63.340 1.212 -32.694 1.00 60.72 132 ALA A C 1
ATOM 1008 O O . ALA A 1 132 ? 62.333 1.541 -32.063 1.00 60.72 132 ALA A O 1
ATOM 1009 N N . SER A 1 133 ? 63.494 -0.022 -33.188 1.00 58.94 133 SER A N 1
ATOM 1010 C CA . SER A 1 133 ? 62.506 -1.093 -33.007 1.00 58.94 133 SER A CA 1
ATOM 1011 C C . SER A 1 133 ? 62.452 -1.577 -31.556 1.00 58.94 133 SER A C 1
ATOM 1013 O O . SER A 1 133 ? 61.371 -1.655 -30.973 1.00 58.94 133 SER A O 1
ATOM 1015 N N . GLU A 1 134 ? 63.609 -1.835 -30.945 1.00 64.31 134 GLU A N 1
ATOM 1016 C CA . GLU A 1 134 ? 63.700 -2.351 -29.574 1.00 64.31 134 GLU A CA 1
ATOM 1017 C C . GLU A 1 134 ? 63.187 -1.331 -28.541 1.00 64.31 134 GLU A C 1
ATOM 1019 O O . GLU A 1 134 ? 62.422 -1.667 -27.628 1.00 64.31 134 GLU A O 1
ATOM 1024 N N . ARG A 1 135 ? 63.487 -0.042 -28.752 1.00 62.06 135 ARG A N 1
ATOM 1025 C CA . ARG A 1 135 ? 62.968 1.044 -27.906 1.00 62.06 135 ARG A CA 1
ATOM 1026 C C . ARG A 1 135 ? 61.451 1.208 -28.026 1.00 62.06 135 ARG A C 1
ATOM 1028 O O . ARG A 1 135 ? 60.793 1.454 -27.016 1.00 62.06 135 ARG A O 1
ATOM 1035 N N . ARG A 1 136 ? 60.866 1.022 -29.218 1.00 64.44 136 ARG A N 1
ATOM 1036 C CA . ARG A 1 136 ? 59.399 1.061 -29.400 1.00 64.44 136 ARG A CA 1
ATOM 1037 C C . ARG A 1 136 ? 58.704 -0.058 -28.626 1.00 64.44 136 ARG A C 1
ATOM 1039 O O . ARG A 1 136 ? 57.687 0.209 -27.989 1.00 64.44 136 ARG A O 1
ATOM 1046 N N . SER A 1 137 ? 59.262 -1.270 -28.614 1.00 59.56 137 SER A N 1
ATOM 1047 C CA . SER A 1 137 ? 58.729 -2.377 -27.804 1.00 59.56 137 SER A CA 1
ATOM 1048 C C . SER A 1 137 ? 58.793 -2.092 -26.302 1.00 59.56 137 SER A C 1
ATOM 1050 O O . SER A 1 137 ? 57.818 -2.351 -25.600 1.00 59.56 137 SER A O 1
ATOM 1052 N N . HIS A 1 138 ? 59.876 -1.485 -25.809 1.00 63.34 138 HIS A N 1
ATOM 1053 C CA . HIS A 1 138 ? 59.986 -1.105 -24.397 1.00 63.34 138 HIS A CA 1
ATOM 1054 C C . HIS A 1 138 ? 58.981 -0.019 -23.993 1.00 63.34 138 HIS A C 1
ATOM 1056 O O . HIS A 1 138 ? 58.361 -0.133 -22.938 1.00 63.34 138 HIS A O 1
ATOM 1062 N N . VAL A 1 139 ? 58.772 0.997 -24.838 1.00 63.78 139 VAL A N 1
ATOM 1063 C CA . VAL A 1 139 ? 57.795 2.070 -24.581 1.00 63.78 139 VAL A CA 1
ATOM 1064 C C . VAL A 1 139 ? 56.367 1.525 -24.543 1.00 63.78 139 VAL A C 1
ATOM 1066 O O . VAL A 1 139 ? 55.599 1.902 -23.657 1.00 63.78 139 VAL A O 1
ATOM 1069 N N . LEU A 1 140 ? 56.017 0.617 -25.460 1.00 61.34 140 LEU A N 1
ATOM 1070 C CA . LEU A 1 140 ? 54.695 -0.017 -25.504 1.00 61.34 140 LEU A CA 1
ATOM 1071 C C . LEU A 1 140 ? 54.458 -0.952 -24.312 1.00 61.34 140 LEU A C 1
ATOM 1073 O O . LEU A 1 140 ? 53.370 -0.949 -23.734 1.00 61.34 140 LEU A O 1
ATOM 1077 N N . LEU A 1 141 ? 55.477 -1.710 -23.899 1.00 66.12 141 LEU A N 1
ATOM 1078 C CA . LEU A 1 141 ? 55.399 -2.562 -22.713 1.00 66.12 141 LEU A CA 1
ATOM 1079 C C . LEU A 1 141 ? 55.199 -1.721 -21.443 1.00 66.12 141 LEU A C 1
ATOM 1081 O O . LEU A 1 141 ? 54.343 -2.041 -20.622 1.00 66.12 141 LEU A O 1
ATOM 1085 N N . TRP A 1 142 ? 55.927 -0.608 -21.315 1.00 60.75 142 TRP A N 1
ATOM 1086 C CA . TRP A 1 142 ? 55.827 0.301 -20.170 1.00 60.75 142 TRP A CA 1
ATOM 1087 C C . TRP A 1 142 ? 54.487 1.028 -20.086 1.00 60.75 142 TRP A C 1
ATOM 1089 O O . TRP A 1 142 ? 53.874 1.058 -19.023 1.00 60.75 142 TRP A O 1
ATOM 1099 N N . THR A 1 143 ? 53.990 1.567 -21.203 1.00 57.81 143 THR A N 1
ATOM 1100 C CA . THR A 1 143 ? 52.661 2.206 -21.228 1.00 57.81 143 THR A CA 1
ATOM 1101 C C . THR A 1 143 ? 51.554 1.216 -20.879 1.00 57.81 143 THR A C 1
ATOM 1103 O O . THR A 1 143 ? 50.622 1.570 -20.157 1.00 57.81 143 THR A O 1
ATOM 1106 N N . SER A 1 144 ? 51.688 -0.040 -21.309 1.00 54.44 144 SER A N 1
ATOM 1107 C CA . SER A 1 144 ? 50.748 -1.108 -20.958 1.00 54.44 144 SER A CA 1
ATOM 1108 C C . SER A 1 144 ? 50.806 -1.466 -19.467 1.00 54.44 144 SER A C 1
ATOM 1110 O O . SER A 1 144 ? 49.763 -1.639 -18.838 1.00 54.44 144 SER A O 1
ATOM 1112 N N . LEU A 1 145 ? 52.004 -1.519 -18.871 1.00 56.28 145 LEU A N 1
ATOM 1113 C CA . LEU A 1 145 ? 52.181 -1.815 -17.446 1.00 56.28 145 LEU A CA 1
ATOM 1114 C C . LEU A 1 145 ? 51.624 -0.695 -16.548 1.00 56.28 145 LEU A C 1
ATOM 1116 O O . LEU A 1 145 ? 50.951 -0.985 -15.561 1.00 56.28 145 LEU A O 1
ATOM 1120 N N . SER A 1 146 ? 51.840 0.573 -16.919 1.00 55.12 146 SER A N 1
ATOM 1121 C CA . SER A 1 146 ? 51.304 1.742 -16.205 1.00 55.12 146 SER A CA 1
ATOM 1122 C C . SER A 1 146 ? 49.778 1.823 -16.261 1.00 55.12 146 SER A C 1
ATOM 1124 O O . SER A 1 146 ? 49.144 2.232 -15.293 1.00 55.12 146 SER A O 1
ATOM 1126 N N . LEU A 1 147 ? 49.159 1.402 -17.369 1.00 54.88 147 LEU A N 1
ATOM 1127 C CA . LEU A 1 147 ? 47.699 1.314 -17.461 1.00 54.88 147 LEU A CA 1
ATOM 1128 C C . LEU A 1 147 ? 47.140 0.204 -16.559 1.00 54.88 147 LEU A C 1
ATOM 1130 O O . LEU A 1 147 ? 46.106 0.401 -15.929 1.00 54.88 147 LEU A O 1
ATOM 1134 N N . LEU A 1 148 ? 47.840 -0.925 -16.425 1.00 51.31 148 LEU A N 1
ATOM 1135 C CA . LEU A 1 148 ? 47.421 -2.037 -15.565 1.00 51.31 148 LEU A CA 1
ATOM 1136 C C . LEU A 1 148 ? 47.514 -1.731 -14.059 1.00 51.31 148 LEU A C 1
ATOM 1138 O O . LEU A 1 148 ? 46.692 -2.221 -13.286 1.00 51.31 148 LEU A O 1
ATOM 1142 N N . THR A 1 149 ? 48.467 -0.906 -13.616 1.00 51.06 149 THR A N 1
ATOM 1143 C CA . THR A 1 149 ? 48.638 -0.575 -12.186 1.00 51.06 149 THR A CA 1
ATOM 1144 C C . THR A 1 149 ? 47.614 0.430 -11.654 1.00 51.06 149 THR A C 1
ATOM 1146 O O . THR A 1 149 ? 47.368 0.446 -10.449 1.00 51.06 149 THR A O 1
ATOM 1149 N N . THR A 1 150 ? 46.942 1.198 -12.521 1.00 48.97 150 THR A N 1
ATOM 1150 C CA . THR A 1 150 ? 45.861 2.131 -12.131 1.00 48.97 150 THR A CA 1
ATOM 1151 C C . THR A 1 150 ? 44.586 1.448 -11.620 1.00 48.97 150 THR A C 1
ATOM 1153 O O . THR A 1 150 ? 43.732 2.114 -11.039 1.00 48.97 150 THR A O 1
ATOM 1156 N N . GLN A 1 151 ? 44.464 0.123 -11.766 1.00 49.59 151 GLN A N 1
ATOM 1157 C CA . GLN A 1 151 ? 43.355 -0.656 -11.197 1.00 49.59 151 GLN A CA 1
ATOM 1158 C C . GLN A 1 151 ? 43.676 -1.326 -9.853 1.00 49.59 151 GLN A C 1
ATOM 1160 O O . GLN A 1 151 ? 42.807 -1.971 -9.264 1.00 49.59 151 GLN A O 1
ATOM 1165 N N . VAL A 1 152 ? 44.902 -1.194 -9.339 1.00 45.84 152 VAL A N 1
ATOM 1166 C CA . VAL A 1 152 ? 45.338 -1.883 -8.117 1.00 45.84 152 VAL A CA 1
ATOM 1167 C C . VAL A 1 152 ? 45.579 -0.869 -6.997 1.00 45.84 152 VAL A C 1
ATOM 1169 O O . VAL A 1 152 ? 45.918 0.283 -7.242 1.00 45.84 152 VAL A O 1
ATOM 1172 N N . ARG A 1 153 ? 45.357 -1.312 -5.751 1.00 51.81 153 ARG A N 1
ATOM 1173 C CA . ARG A 1 153 ? 45.496 -0.559 -4.488 1.00 51.81 153 ARG A CA 1
ATOM 1174 C C . ARG A 1 153 ? 46.708 0.405 -4.481 1.00 51.81 153 ARG A C 1
ATOM 1176 O O . ARG A 1 153 ? 47.725 0.101 -5.092 1.00 51.81 153 ARG A O 1
ATOM 1183 N N . PRO A 1 154 ? 46.667 1.514 -3.720 1.00 55.59 154 PRO A N 1
ATOM 1184 C CA . PRO A 1 154 ? 47.679 2.584 -3.779 1.00 55.59 154 PRO A CA 1
ATOM 1185 C C . PRO A 1 154 ? 49.125 2.124 -3.504 1.00 55.59 154 PRO A C 1
ATOM 1187 O O . PRO A 1 154 ? 50.075 2.690 -4.036 1.00 55.59 154 PRO A O 1
ATOM 1190 N N . VAL A 1 155 ? 49.312 1.050 -2.732 1.00 56.00 155 VAL A N 1
ATOM 1191 C CA . VAL A 1 155 ? 50.638 0.541 -2.342 1.00 56.00 155 VAL A CA 1
ATOM 1192 C C . VAL A 1 155 ? 51.476 0.037 -3.536 1.00 56.00 155 VAL A C 1
ATOM 1194 O O . VAL A 1 155 ? 52.604 0.507 -3.692 1.00 56.00 155 VAL A O 1
ATOM 1197 N N . PRO A 1 156 ? 50.989 -0.874 -4.404 1.00 56.97 156 PRO A N 1
ATOM 1198 C CA . PRO A 1 156 ? 51.732 -1.280 -5.598 1.00 56.97 156 PRO A CA 1
ATOM 1199 C C . PRO A 1 156 ? 51.980 -0.142 -6.596 1.00 56.97 156 PRO A C 1
ATOM 1201 O O . PRO A 1 156 ? 53.018 -0.158 -7.252 1.00 56.97 156 PRO A O 1
ATOM 1204 N N . LEU A 1 157 ? 51.104 0.869 -6.674 1.00 61.50 157 LEU A N 1
ATOM 1205 C CA . LEU A 1 157 ? 51.3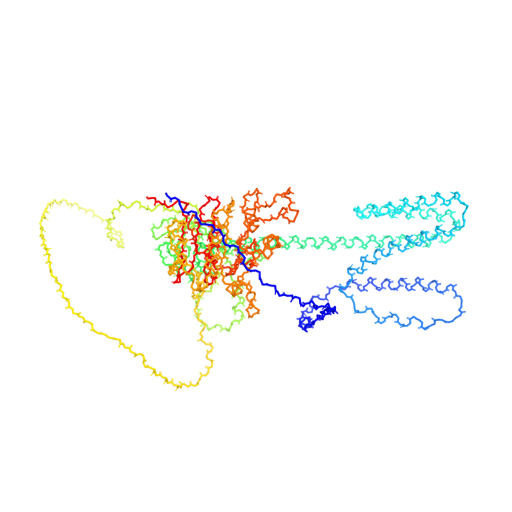43 2.048 -7.514 1.00 61.50 157 LEU A CA 1
ATOM 1206 C C . LEU A 1 157 ? 52.523 2.880 -6.986 1.00 61.50 157 LEU A C 1
ATOM 1208 O O . LEU A 1 157 ? 53.415 3.237 -7.752 1.00 61.50 157 LEU A O 1
ATOM 1212 N N . CYS A 1 158 ? 52.591 3.118 -5.672 1.00 60.31 158 CYS A N 1
ATOM 1213 C CA . CYS A 1 158 ? 53.736 3.790 -5.054 1.00 60.31 158 CYS A CA 1
ATOM 1214 C C . CYS A 1 158 ? 55.042 3.003 -5.237 1.00 60.31 158 CYS A C 1
ATOM 1216 O O . CYS A 1 158 ? 56.074 3.600 -5.532 1.00 60.31 158 CYS A O 1
ATOM 1218 N N . LEU A 1 159 ? 55.011 1.673 -5.102 1.00 66.50 159 LEU A N 1
ATOM 1219 C CA . LEU A 1 159 ? 56.192 0.827 -5.315 1.00 66.50 159 LEU A CA 1
ATOM 1220 C C . LEU A 1 159 ? 56.652 0.825 -6.778 1.00 66.50 159 LEU A C 1
ATOM 1222 O O . LEU A 1 159 ? 57.853 0.884 -7.032 1.00 66.50 159 LEU A O 1
ATOM 1226 N N . ALA A 1 160 ? 55.719 0.810 -7.733 1.00 66.00 160 ALA A N 1
ATOM 1227 C CA . ALA A 1 160 ? 56.033 0.896 -9.156 1.00 66.00 160 ALA A CA 1
ATOM 1228 C C . ALA A 1 160 ? 56.650 2.254 -9.525 1.00 66.00 160 ALA A C 1
ATOM 1230 O O . ALA A 1 160 ? 57.646 2.296 -10.243 1.00 66.00 160 ALA A O 1
ATOM 1231 N N . LEU A 1 161 ? 56.122 3.355 -8.978 1.00 68.06 161 LEU A N 1
ATOM 1232 C CA . LEU A 1 161 ? 56.681 4.696 -9.181 1.00 68.06 161 LEU A CA 1
ATOM 1233 C C . LEU A 1 161 ? 58.066 4.846 -8.537 1.00 68.06 161 LEU A C 1
ATOM 1235 O O . LEU A 1 161 ? 58.961 5.433 -9.137 1.00 68.06 161 LEU A O 1
ATOM 1239 N N . LEU A 1 162 ? 58.282 4.282 -7.346 1.00 70.12 162 LEU A N 1
ATOM 1240 C CA . LEU A 1 162 ? 59.603 4.263 -6.707 1.00 70.12 162 LEU A CA 1
ATOM 1241 C C . LEU A 1 162 ? 60.622 3.454 -7.521 1.00 70.12 162 LEU A C 1
ATOM 1243 O O . LEU A 1 162 ? 61.768 3.880 -7.661 1.00 70.12 162 LEU A O 1
ATOM 1247 N N . ALA A 1 163 ? 60.206 2.312 -8.075 1.00 70.50 163 ALA A N 1
ATOM 1248 C CA . ALA A 1 163 ? 61.050 1.488 -8.933 1.00 70.50 163 ALA A CA 1
ATOM 1249 C C . ALA A 1 163 ? 61.397 2.201 -10.251 1.00 70.50 163 ALA A C 1
ATOM 1251 O O . ALA A 1 163 ? 62.564 2.214 -10.637 1.00 70.50 163 ALA A O 1
ATOM 1252 N N . ASP A 1 164 ? 60.423 2.850 -10.897 1.00 71.94 164 ASP A N 1
ATOM 1253 C CA . ASP A 1 164 ? 60.643 3.659 -12.103 1.00 71.94 164 ASP A CA 1
ATOM 1254 C C . ASP A 1 164 ? 61.663 4.775 -11.855 1.00 71.94 164 ASP A C 1
ATOM 1256 O O . ASP A 1 164 ? 62.634 4.936 -12.592 1.00 71.94 164 ASP A O 1
ATOM 1260 N N . GLN A 1 165 ? 61.507 5.505 -10.752 1.00 66.81 165 GLN A N 1
ATOM 1261 C CA . GLN A 1 165 ? 62.409 6.603 -10.413 1.00 66.81 165 GLN A CA 1
ATOM 1262 C C . GLN A 1 165 ? 63.820 6.111 -10.081 1.00 66.81 165 GLN A C 1
ATOM 1264 O O . GLN A 1 165 ? 64.798 6.732 -10.497 1.00 66.81 165 GLN A O 1
ATOM 1269 N N . ALA A 1 166 ? 63.958 4.964 -9.409 1.00 70.94 166 ALA A N 1
ATOM 1270 C CA . ALA A 1 166 ? 65.263 4.344 -9.188 1.00 70.94 166 ALA A CA 1
ATOM 1271 C C . ALA A 1 166 ? 65.954 3.976 -10.514 1.00 70.94 166 ALA A C 1
ATOM 1273 O O . ALA A 1 166 ? 67.159 4.193 -10.664 1.00 70.94 166 ALA A O 1
ATOM 1274 N N . ILE A 1 167 ? 65.188 3.483 -11.493 1.00 72.31 167 ILE A N 1
ATOM 1275 C CA . ILE A 1 167 ? 65.684 3.152 -12.833 1.00 72.31 167 ILE A CA 1
ATOM 1276 C C . ILE A 1 167 ? 66.079 4.422 -13.598 1.00 72.31 167 ILE A C 1
ATOM 1278 O O . ILE A 1 167 ? 67.161 4.461 -14.182 1.00 72.31 167 ILE A O 1
ATOM 1282 N N . GLN A 1 168 ? 65.272 5.486 -13.556 1.00 69.00 168 GLN A N 1
ATOM 1283 C CA . GLN A 1 168 ? 65.596 6.749 -14.229 1.00 69.00 168 GLN A CA 1
ATOM 1284 C C . GLN A 1 168 ? 66.823 7.440 -13.624 1.00 69.00 168 GLN A C 1
ATOM 1286 O O . GLN A 1 168 ? 67.672 7.936 -14.364 1.00 69.00 168 GLN A O 1
ATOM 1291 N N . VAL A 1 169 ? 66.980 7.419 -12.296 1.00 66.12 169 VAL A N 1
ATOM 1292 C CA . VAL A 1 169 ? 68.182 7.939 -11.622 1.00 66.12 169 VAL A CA 1
ATOM 1293 C C . VAL A 1 169 ? 69.418 7.113 -11.991 1.00 66.12 169 VAL A C 1
ATOM 1295 O O . VAL A 1 169 ? 70.481 7.682 -12.249 1.00 66.12 169 VAL A O 1
ATOM 1298 N N . ALA A 1 170 ? 69.294 5.783 -12.069 1.00 70.06 170 ALA A N 1
ATOM 1299 C CA . ALA A 1 170 ? 70.378 4.919 -12.534 1.00 70.06 170 ALA A CA 1
ATOM 1300 C C . ALA A 1 170 ? 70.758 5.220 -13.995 1.00 70.06 170 ALA A C 1
ATOM 1302 O O . ALA A 1 170 ? 71.940 5.318 -14.315 1.00 70.06 170 ALA A O 1
ATOM 1303 N N . TYR A 1 171 ? 69.769 5.443 -14.862 1.00 70.69 171 TYR A N 1
ATOM 1304 C CA . TYR A 1 171 ? 69.972 5.760 -16.275 1.00 70.69 171 TYR A CA 1
ATOM 1305 C C . TYR A 1 171 ? 70.614 7.142 -16.486 1.00 70.69 171 TYR A C 1
ATOM 1307 O O . TYR A 1 171 ? 71.555 7.280 -17.267 1.00 70.69 171 TYR A O 1
ATOM 1315 N N . LEU A 1 172 ? 70.184 8.162 -15.736 1.00 63.06 172 LEU A N 1
ATOM 1316 C CA . LEU A 1 172 ? 70.779 9.502 -15.785 1.00 63.06 172 LEU A CA 1
ATOM 1317 C C . LEU A 1 172 ? 72.228 9.518 -15.280 1.00 63.06 172 LEU A C 1
ATOM 1319 O O . LEU A 1 172 ? 73.060 10.212 -15.863 1.00 63.06 172 LEU A O 1
ATOM 1323 N N . ARG A 1 173 ? 72.561 8.706 -14.264 1.00 64.69 173 ARG A N 1
ATOM 1324 C CA . ARG A 1 173 ? 73.954 8.511 -13.820 1.00 64.69 173 ARG A CA 1
ATOM 1325 C C . ARG A 1 173 ? 74.846 7.889 -14.893 1.00 64.69 173 ARG A C 1
ATOM 1327 O O . ARG A 1 173 ? 76.034 8.191 -14.924 1.00 64.69 173 ARG A O 1
ATOM 1334 N N . ILE A 1 174 ? 74.293 7.026 -15.746 1.00 71.69 174 ILE A N 1
ATOM 1335 C CA . ILE A 1 174 ? 75.033 6.413 -16.858 1.00 71.69 174 ILE A CA 1
ATOM 1336 C C . ILE A 1 174 ? 75.285 7.441 -17.972 1.00 71.69 174 ILE A C 1
ATOM 1338 O O . ILE A 1 174 ? 76.368 7.456 -18.551 1.00 71.69 174 ILE A O 1
ATOM 1342 N N . LEU A 1 175 ? 74.316 8.318 -18.257 1.00 65.50 175 LEU A N 1
ATOM 1343 C CA . LEU A 1 175 ? 74.411 9.293 -19.351 1.00 65.50 175 LEU A CA 1
ATOM 1344 C C . LEU A 1 175 ? 75.205 10.563 -19.009 1.00 65.50 175 LEU A C 1
ATOM 1346 O O . LEU A 1 175 ? 75.798 11.160 -19.907 1.00 65.50 175 LEU A O 1
ATOM 1350 N N . HIS A 1 176 ? 75.244 10.977 -17.740 1.00 61.69 176 HIS A N 1
ATOM 1351 C CA . HIS A 1 176 ? 75.922 12.203 -17.306 1.00 61.69 176 HIS A CA 1
ATOM 1352 C C . HIS A 1 176 ? 76.871 11.924 -16.123 1.00 61.69 176 HIS A C 1
ATOM 1354 O O . HIS A 1 176 ? 76.468 12.027 -14.965 1.00 61.69 176 HIS A O 1
ATOM 1360 N N . PRO A 1 177 ? 78.148 11.578 -16.382 1.00 61.94 177 PRO A N 1
ATOM 1361 C CA . PRO A 1 177 ? 79.093 11.150 -15.346 1.00 61.94 177 PRO A CA 1
ATOM 1362 C C . PRO A 1 177 ? 79.701 12.296 -14.518 1.00 61.94 177 PRO A C 1
ATOM 1364 O O . PRO A 1 177 ? 80.543 12.044 -13.656 1.00 61.94 177 PRO A O 1
ATOM 1367 N N . THR A 1 178 ? 79.323 13.557 -14.752 1.00 62.53 178 THR A N 1
ATOM 1368 C CA . THR A 1 178 ? 79.857 14.701 -14.002 1.00 62.53 178 THR A CA 1
ATOM 1369 C C . THR A 1 178 ? 79.199 14.795 -12.610 1.00 62.53 178 THR A C 1
ATOM 1371 O O . THR A 1 178 ? 77.996 15.026 -12.491 1.00 62.53 178 THR A O 1
ATOM 1374 N N . PRO A 1 179 ? 79.962 14.638 -11.511 1.00 59.66 179 PRO A N 1
ATOM 1375 C CA . PRO A 1 179 ? 79.415 14.340 -10.181 1.00 59.66 179 PRO A CA 1
ATOM 1376 C C . PRO A 1 179 ? 78.700 15.505 -9.469 1.00 59.66 179 PRO A C 1
ATOM 1378 O O . PRO A 1 179 ? 78.172 15.301 -8.378 1.00 59.66 179 PRO A O 1
ATOM 1381 N N . GLY A 1 180 ? 78.670 16.713 -10.045 1.00 60.66 180 GLY A N 1
ATOM 1382 C CA . GLY A 1 180 ? 78.133 17.920 -9.398 1.00 60.66 180 GLY A CA 1
ATOM 1383 C C . GLY A 1 180 ? 76.637 18.180 -9.616 1.00 60.66 180 GLY A C 1
ATOM 1384 O O . GLY A 1 180 ? 75.954 18.616 -8.695 1.00 60.66 180 GLY A O 1
ATOM 1385 N N . GLU A 1 181 ? 76.098 17.878 -10.800 1.00 58.28 181 GLU A N 1
ATOM 1386 C CA . GLU A 1 181 ? 74.728 18.282 -11.181 1.00 58.28 181 GLU A CA 1
ATOM 1387 C C . GLU A 1 181 ? 73.662 17.222 -10.845 1.00 58.28 181 GLU A C 1
ATOM 1389 O O . GLU A 1 181 ? 72.479 17.531 -10.701 1.00 58.28 181 GLU A O 1
ATOM 1394 N N . CYS A 1 182 ? 74.078 15.972 -10.622 1.00 59.47 182 CYS A N 1
ATOM 1395 C CA . CYS A 1 182 ? 73.177 14.845 -10.364 1.00 59.47 182 CYS A CA 1
ATOM 1396 C C . CYS A 1 182 ? 72.500 14.890 -8.975 1.00 59.47 182 CYS A C 1
ATOM 1398 O O . CYS A 1 182 ? 71.448 14.279 -8.775 1.00 59.47 182 CYS A O 1
ATOM 1400 N N . TRP A 1 183 ? 73.074 15.596 -7.994 1.00 63.97 183 TRP A N 1
ATOM 1401 C CA . TRP A 1 183 ? 72.540 15.627 -6.623 1.00 63.97 183 TRP A CA 1
ATOM 1402 C C . TRP A 1 183 ? 71.308 16.525 -6.480 1.00 63.97 183 TRP A C 1
ATOM 1404 O O . TRP A 1 183 ? 70.397 16.199 -5.718 1.00 63.97 183 TRP A O 1
ATOM 1414 N N . ILE A 1 184 ? 71.244 17.619 -7.243 1.00 69.12 184 ILE A N 1
ATOM 1415 C CA . ILE A 1 184 ? 70.143 18.590 -7.173 1.00 69.12 184 ILE A CA 1
ATOM 1416 C C . ILE A 1 184 ? 68.860 17.984 -7.758 1.00 69.12 184 ILE A C 1
ATOM 1418 O O . ILE A 1 184 ? 67.790 18.090 -7.158 1.00 69.12 184 ILE A O 1
ATOM 1422 N N . THR A 1 185 ? 68.967 17.279 -8.885 1.00 69.94 185 THR A N 1
ATOM 1423 C CA . THR A 1 185 ? 67.823 16.612 -9.526 1.00 69.94 185 THR A CA 1
ATOM 1424 C C . THR A 1 185 ? 67.312 15.440 -8.690 1.00 69.94 185 THR A C 1
ATOM 1426 O O . THR A 1 185 ? 66.109 15.331 -8.456 1.00 69.94 185 THR A O 1
ATOM 1429 N N . SER A 1 186 ? 68.219 14.627 -8.139 1.00 70.94 186 SER A N 1
ATOM 1430 C CA . SER A 1 186 ? 67.860 13.496 -7.269 1.00 70.94 186 SER A CA 1
ATOM 1431 C C . SER A 1 186 ? 67.153 13.949 -5.983 1.00 70.94 186 SER A C 1
ATOM 1433 O O . SER A 1 186 ? 66.169 13.339 -5.564 1.00 70.94 186 SER A O 1
ATOM 1435 N N . GLY A 1 187 ? 67.612 15.046 -5.366 1.00 75.69 187 GLY A N 1
ATOM 1436 C CA . GLY A 1 187 ? 66.986 15.607 -4.164 1.00 75.69 187 GLY A CA 1
ATOM 1437 C C . GLY A 1 187 ? 65.600 16.206 -4.423 1.00 75.69 187 GLY A C 1
ATOM 1438 O O . GLY A 1 187 ? 64.696 16.054 -3.595 1.00 75.69 187 GLY A O 1
ATOM 1439 N N . GLY A 1 188 ? 65.407 16.842 -5.585 1.00 75.94 188 GLY A N 1
ATOM 1440 C CA . GLY A 1 188 ? 64.114 17.393 -5.998 1.00 75.94 188 GLY A CA 1
ATOM 1441 C C . GLY A 1 188 ? 63.058 16.306 -6.206 1.00 75.94 188 GLY A C 1
ATOM 1442 O O . GLY A 1 188 ? 61.947 16.415 -5.687 1.00 75.94 188 GLY A O 1
ATOM 1443 N N . VAL A 1 189 ? 63.433 15.219 -6.885 1.00 75.75 189 VAL A N 1
ATOM 1444 C CA . VAL A 1 189 ? 62.554 14.063 -7.116 1.00 75.75 189 VAL A CA 1
ATOM 1445 C C . VAL A 1 189 ? 62.173 13.387 -5.797 1.00 75.75 189 VAL A C 1
ATOM 1447 O O . VAL A 1 189 ? 60.990 13.161 -5.547 1.00 75.75 189 VAL A O 1
ATOM 1450 N N . LEU A 1 190 ? 63.139 13.127 -4.909 1.00 76.44 190 LEU A N 1
ATOM 1451 C CA . LEU A 1 190 ? 62.853 12.503 -3.613 1.00 76.44 190 LEU A CA 1
ATOM 1452 C C . LEU A 1 190 ? 61.919 13.367 -2.749 1.00 76.44 190 LEU A C 1
ATOM 1454 O O . LEU A 1 190 ? 60.982 12.847 -2.145 1.00 76.44 190 LEU A O 1
ATOM 1458 N N . SER A 1 191 ? 62.131 14.686 -2.727 1.00 73.69 191 SER A N 1
ATOM 1459 C CA . SER A 1 191 ? 61.262 15.621 -1.999 1.00 73.69 191 SER A CA 1
ATOM 1460 C C . SER A 1 191 ? 59.837 15.631 -2.557 1.00 73.69 191 SER A C 1
ATOM 1462 O O . SER A 1 191 ? 58.878 15.649 -1.787 1.00 73.69 191 SER A O 1
ATOM 1464 N N . PHE A 1 192 ? 59.682 15.564 -3.884 1.00 78.94 192 PHE A N 1
ATOM 1465 C CA . PHE A 1 192 ? 58.372 15.472 -4.528 1.00 78.94 192 PHE A CA 1
ATOM 1466 C C . PHE A 1 192 ? 57.650 14.163 -4.180 1.00 78.94 192 PHE A C 1
ATOM 1468 O O . PHE A 1 192 ? 56.467 14.189 -3.849 1.00 78.94 192 PHE A O 1
ATOM 1475 N N . ILE A 1 193 ? 58.362 13.032 -4.172 1.00 77.12 193 ILE A N 1
ATOM 1476 C CA . ILE A 1 193 ? 57.801 11.726 -3.795 1.00 77.12 193 ILE A CA 1
ATOM 1477 C C . ILE A 1 193 ? 57.350 11.722 -2.332 1.00 77.12 193 ILE A C 1
ATOM 1479 O O . ILE A 1 193 ? 56.237 11.291 -2.036 1.00 77.12 193 ILE A O 1
ATOM 1483 N N . LEU A 1 194 ? 58.179 12.227 -1.414 1.00 76.81 194 LEU A N 1
ATOM 1484 C CA . LEU A 1 194 ? 57.819 12.313 0.004 1.00 76.81 194 LEU A CA 1
ATOM 1485 C C . LEU A 1 194 ? 56.617 13.237 0.225 1.00 76.81 194 LEU A C 1
ATOM 1487 O O . LEU A 1 194 ? 55.742 12.922 1.031 1.00 76.81 194 LEU A O 1
ATOM 1491 N N . PHE A 1 195 ? 56.538 14.344 -0.515 1.00 77.69 195 PHE A N 1
ATOM 1492 C CA . PHE A 1 195 ? 55.390 15.243 -0.468 1.00 77.69 195 PHE A CA 1
ATOM 1493 C C . PHE A 1 195 ? 54.116 14.583 -1.015 1.00 77.69 195 PHE A C 1
ATOM 1495 O O . PHE A 1 195 ? 53.062 14.689 -0.390 1.00 77.69 195 PHE A O 1
ATOM 1502 N N . ALA A 1 196 ? 54.205 13.863 -2.136 1.00 79.69 196 ALA A N 1
ATOM 1503 C CA . ALA A 1 196 ? 53.085 13.117 -2.703 1.00 79.69 196 ALA A CA 1
ATOM 1504 C C . ALA A 1 196 ? 52.595 12.023 -1.742 1.00 79.69 196 ALA A C 1
ATOM 1506 O O . ALA A 1 196 ? 51.397 11.927 -1.488 1.00 79.69 196 ALA A O 1
ATOM 1507 N N . ALA A 1 197 ? 53.514 11.268 -1.131 1.00 77.69 197 ALA A N 1
ATOM 1508 C CA . ALA A 1 197 ? 53.191 10.257 -0.126 1.00 77.69 197 ALA A CA 1
ATOM 1509 C C . ALA A 1 197 ? 52.535 10.869 1.124 1.00 77.69 197 ALA A C 1
ATOM 1511 O O . ALA A 1 197 ? 51.571 10.321 1.655 1.00 77.69 197 ALA A O 1
ATOM 1512 N N . TRP A 1 198 ? 53.018 12.028 1.582 1.00 82.81 198 TRP A N 1
ATOM 1513 C CA . TRP A 1 198 ? 52.417 12.750 2.704 1.00 82.81 198 TRP A CA 1
ATOM 1514 C C . TRP A 1 198 ? 51.011 13.276 2.371 1.00 82.81 198 TRP A C 1
ATOM 1516 O O . TRP A 1 198 ? 50.092 13.134 3.178 1.00 82.81 198 TRP A O 1
ATOM 1526 N N . SER A 1 199 ? 50.821 13.824 1.167 1.00 82.12 199 SER A N 1
ATOM 1527 C CA . SER A 1 199 ? 49.517 14.284 0.672 1.00 82.12 199 SER A CA 1
ATOM 1528 C C . SER A 1 199 ? 48.514 13.134 0.535 1.00 82.12 199 SER A C 1
ATOM 1530 O O . SER A 1 199 ? 47.341 13.290 0.887 1.00 82.12 199 SER A O 1
ATOM 1532 N N . ASP A 1 200 ? 48.961 11.971 0.058 1.00 80.19 200 ASP A N 1
ATOM 1533 C CA . ASP A 1 200 ? 48.132 10.767 -0.032 1.00 80.19 200 ASP A CA 1
ATOM 1534 C C . ASP A 1 200 ? 47.747 10.265 1.368 1.00 80.19 200 ASP A C 1
ATOM 1536 O O . ASP A 1 200 ? 46.573 10.033 1.657 1.00 80.19 200 ASP A O 1
ATOM 1540 N N . GLN A 1 201 ? 48.703 10.241 2.305 1.00 80.75 201 GLN A N 1
ATOM 1541 C CA . GLN A 1 201 ? 48.435 9.877 3.697 1.00 80.75 201 GLN A CA 1
ATOM 1542 C C . GLN A 1 201 ? 47.408 10.812 4.359 1.00 80.75 201 GLN A C 1
ATOM 1544 O O . GLN A 1 201 ? 46.570 10.352 5.137 1.00 80.75 201 GLN A O 1
ATOM 1549 N N . GLN A 1 202 ? 47.451 12.116 4.071 1.00 83.56 202 GLN A N 1
ATOM 1550 C CA . GLN A 1 202 ? 46.465 13.064 4.590 1.00 83.56 202 GLN A CA 1
ATOM 1551 C C . GLN A 1 202 ? 45.071 12.813 3.999 1.00 83.56 202 GLN A C 1
ATOM 1553 O O . GLN A 1 202 ? 44.092 12.786 4.745 1.00 83.56 202 GLN A O 1
ATOM 1558 N N . THR A 1 203 ? 44.991 12.544 2.695 1.00 81.00 203 THR A N 1
ATOM 1559 C CA . THR A 1 203 ? 43.729 12.215 2.011 1.00 81.00 203 THR A CA 1
ATOM 1560 C C . THR A 1 203 ? 43.112 10.932 2.573 1.00 81.00 203 THR A C 1
ATOM 1562 O O . THR A 1 203 ? 41.918 10.890 2.861 1.00 81.00 203 THR A O 1
ATOM 1565 N N . LEU A 1 204 ? 43.930 9.905 2.827 1.00 77.50 204 LEU A N 1
ATOM 1566 C CA . LEU A 1 204 ? 43.482 8.657 3.447 1.00 77.50 204 LEU A CA 1
ATOM 1567 C C . LEU A 1 204 ? 42.940 8.864 4.868 1.00 77.50 204 LEU A C 1
ATOM 1569 O O . LEU A 1 204 ? 41.955 8.231 5.241 1.00 77.50 204 LEU A O 1
ATOM 1573 N N . ARG A 1 205 ? 43.532 9.768 5.663 1.00 85.31 205 ARG A N 1
ATOM 1574 C CA . ARG A 1 205 ? 43.009 10.102 7.001 1.00 85.31 205 ARG A CA 1
ATOM 1575 C C . ARG A 1 205 ? 41.653 10.800 6.932 1.00 85.31 205 ARG A C 1
ATOM 1577 O O . ARG A 1 205 ? 40.780 10.472 7.728 1.00 85.31 205 ARG A O 1
ATOM 1584 N N . GLU A 1 206 ? 41.475 11.733 5.998 1.00 85.75 206 GLU A N 1
ATOM 1585 C CA . GLU A 1 206 ? 40.196 12.427 5.798 1.00 85.75 206 GLU A CA 1
ATOM 1586 C C . GLU A 1 206 ? 39.102 11.456 5.330 1.00 85.75 206 GLU A C 1
ATOM 1588 O O . GLU A 1 206 ? 37.992 11.483 5.861 1.00 85.75 206 GLU A O 1
ATOM 1593 N N . LEU A 1 207 ? 39.427 10.539 4.411 1.00 82.12 207 LEU A N 1
ATOM 1594 C CA . LEU A 1 207 ? 38.507 9.482 3.978 1.00 82.12 207 LEU A CA 1
ATOM 1595 C C . LEU A 1 207 ? 38.121 8.548 5.131 1.00 82.12 207 LEU A C 1
ATOM 1597 O O . LEU A 1 207 ? 36.941 8.254 5.301 1.00 82.12 207 LEU A O 1
ATOM 1601 N N . PHE A 1 208 ? 39.082 8.142 5.963 1.00 86.69 208 PHE A N 1
ATOM 1602 C CA . PHE A 1 208 ? 38.809 7.289 7.121 1.00 86.69 208 PHE A CA 1
ATOM 1603 C C . PHE A 1 208 ? 37.933 7.990 8.173 1.00 86.69 208 PHE A C 1
ATOM 1605 O O . PHE A 1 208 ? 37.020 7.384 8.729 1.00 86.69 208 PHE A O 1
ATOM 1612 N N . GLN A 1 209 ? 38.153 9.285 8.422 1.00 88.44 209 GLN A N 1
ATOM 1613 C CA . GLN A 1 209 ? 37.287 10.079 9.302 1.00 88.44 209 GLN A CA 1
ATOM 1614 C C . GLN A 1 209 ? 35.869 10.225 8.735 1.00 88.44 209 GLN A C 1
ATOM 1616 O O . GLN A 1 209 ? 34.896 10.118 9.483 1.00 88.44 209 GLN A O 1
ATOM 1621 N N . ALA A 1 210 ? 35.739 10.436 7.422 1.00 83.81 210 ALA A N 1
ATOM 1622 C CA . ALA A 1 210 ? 34.442 10.500 6.755 1.00 83.81 210 ALA A CA 1
ATOM 1623 C C . ALA A 1 210 ? 33.693 9.160 6.834 1.00 83.81 210 ALA A C 1
ATOM 1625 O O . ALA A 1 210 ? 32.492 9.148 7.098 1.00 83.81 210 ALA A O 1
ATOM 1626 N N . GLU A 1 211 ? 34.397 8.036 6.678 1.00 88.94 211 GLU A N 1
ATOM 1627 C CA . GLU A 1 211 ? 33.834 6.693 6.842 1.00 88.94 211 GLU A CA 1
ATOM 1628 C C . GLU A 1 211 ? 33.352 6.456 8.281 1.00 88.94 211 GLU A C 1
ATOM 1630 O O . GLU A 1 211 ? 32.219 6.025 8.485 1.00 88.94 211 GLU A O 1
ATOM 1635 N N . GLN A 1 212 ? 34.149 6.822 9.291 1.00 89.44 212 GLN A N 1
ATOM 1636 C CA . GLN A 1 212 ? 33.736 6.730 10.697 1.00 89.44 212 GLN A CA 1
ATOM 1637 C C . GLN A 1 212 ? 32.494 7.578 10.999 1.00 89.44 212 GLN A C 1
ATOM 1639 O O . GLN A 1 212 ? 31.587 7.119 11.695 1.00 89.44 212 GLN A O 1
ATOM 1644 N N . HIS A 1 213 ? 32.427 8.796 10.458 1.00 84.19 213 HIS A N 1
ATOM 1645 C CA . HIS A 1 213 ? 31.264 9.666 10.613 1.00 84.19 213 HIS A CA 1
ATOM 1646 C C . HIS A 1 213 ? 30.023 9.091 9.912 1.00 84.19 213 HIS A C 1
ATOM 1648 O O . HIS A 1 213 ? 28.918 9.165 10.450 1.00 84.19 213 HIS A O 1
ATOM 1654 N N . LEU A 1 214 ? 30.190 8.488 8.731 1.00 86.19 214 LEU A N 1
ATOM 1655 C CA . LEU A 1 214 ? 29.105 7.826 8.010 1.00 86.19 214 LEU A CA 1
ATOM 1656 C C . LEU A 1 214 ? 28.573 6.618 8.792 1.00 86.19 214 LEU A C 1
ATOM 1658 O O . LEU A 1 214 ? 27.362 6.488 8.945 1.00 86.19 214 LEU A O 1
ATOM 1662 N N . VAL A 1 215 ? 29.455 5.781 9.347 1.00 86.19 215 VAL A N 1
ATOM 1663 C CA . VAL A 1 215 ? 29.066 4.631 10.183 1.00 86.19 215 VAL A CA 1
ATOM 1664 C C . VAL A 1 215 ? 28.323 5.088 11.440 1.00 86.19 215 VAL A C 1
ATOM 1666 O O . VAL A 1 215 ? 27.278 4.525 11.763 1.00 86.19 215 VAL A O 1
ATOM 1669 N N . ALA A 1 216 ? 28.806 6.132 12.120 1.00 82.31 216 ALA A N 1
ATOM 1670 C CA . ALA A 1 216 ? 28.123 6.699 13.283 1.00 82.31 216 ALA A CA 1
ATOM 1671 C C . ALA A 1 216 ? 26.726 7.240 12.922 1.00 82.31 216 ALA A C 1
ATOM 1673 O O . ALA A 1 216 ? 25.753 6.948 13.615 1.00 82.31 216 ALA A O 1
ATOM 1674 N N . SER A 1 217 ? 26.603 7.953 11.798 1.00 77.19 217 SER A N 1
ATOM 1675 C CA . SER A 1 217 ? 25.318 8.469 11.311 1.00 77.19 217 SER A CA 1
ATOM 1676 C C . SER A 1 217 ? 24.350 7.350 10.907 1.00 77.19 217 SER A C 1
ATOM 1678 O O . SER A 1 217 ? 23.160 7.431 11.204 1.00 77.19 217 SER A O 1
ATOM 1680 N N . MET A 1 218 ? 24.842 6.270 10.290 1.00 80.38 218 MET A N 1
ATOM 1681 C CA . MET A 1 218 ? 24.023 5.096 9.972 1.00 80.38 218 MET A CA 1
ATOM 1682 C C . MET A 1 218 ? 23.506 4.394 11.232 1.00 80.38 218 MET A C 1
ATOM 1684 O O . MET A 1 218 ? 22.357 3.958 11.249 1.00 80.38 218 MET A O 1
ATOM 1688 N N . GLN A 1 219 ? 24.323 4.301 12.286 1.00 79.19 219 GLN A N 1
ATOM 1689 C CA . GLN A 1 219 ? 23.894 3.751 13.575 1.00 79.19 219 GLN A CA 1
ATOM 1690 C C . GLN A 1 219 ? 22.818 4.621 14.234 1.00 79.19 219 GLN A C 1
ATOM 1692 O O . GLN A 1 219 ? 21.827 4.087 14.727 1.00 79.19 219 GLN A O 1
ATOM 1697 N N . GLU A 1 220 ? 22.967 5.947 14.202 1.00 77.06 220 GLU A N 1
ATOM 1698 C CA . GLU A 1 220 ? 21.948 6.872 14.717 1.00 77.06 220 GLU A CA 1
ATOM 1699 C C . GLU A 1 220 ? 20.636 6.758 13.926 1.00 77.06 220 GLU A C 1
ATOM 1701 O O . GLU A 1 220 ? 19.573 6.620 14.526 1.00 77.06 220 GLU A O 1
ATOM 1706 N N . CYS A 1 221 ? 20.702 6.673 12.595 1.00 73.94 221 CYS A N 1
ATOM 1707 C CA . CYS A 1 221 ? 19.522 6.478 11.751 1.00 73.94 221 CYS A CA 1
ATOM 1708 C C . CYS A 1 221 ? 18.830 5.124 11.999 1.00 73.94 221 CYS A C 1
ATOM 1710 O O . CYS A 1 221 ? 17.602 5.043 11.991 1.00 73.94 221 CYS A O 1
ATOM 1712 N N . ALA A 1 222 ? 19.592 4.055 12.259 1.00 73.19 222 ALA A N 1
ATOM 1713 C CA . ALA A 1 222 ? 19.028 2.752 12.610 1.00 73.19 222 ALA A CA 1
ATOM 1714 C C . ALA A 1 222 ? 18.272 2.796 13.950 1.00 73.19 222 ALA A C 1
ATOM 1716 O O . ALA A 1 222 ? 17.165 2.266 14.038 1.00 73.19 222 ALA A O 1
ATOM 1717 N N . LEU A 1 223 ? 18.826 3.483 14.955 1.00 73.19 223 LEU A N 1
ATOM 1718 C CA . LEU A 1 223 ? 18.168 3.691 16.249 1.00 73.19 223 LEU A CA 1
ATOM 1719 C C . LEU A 1 223 ? 16.909 4.563 16.123 1.00 73.19 223 LEU A C 1
ATOM 1721 O O . LEU A 1 223 ? 15.890 4.275 16.748 1.00 73.19 223 LEU A O 1
ATOM 1725 N N . GLU A 1 224 ? 16.948 5.612 15.297 1.00 74.31 224 GLU A N 1
ATOM 1726 C CA . GLU A 1 224 ? 15.774 6.444 15.006 1.00 74.31 224 GLU A CA 1
ATOM 1727 C C . GLU A 1 224 ? 14.683 5.670 14.264 1.00 74.31 224 GLU A C 1
ATOM 1729 O O . GLU A 1 224 ? 13.494 5.846 14.548 1.00 74.31 224 GLU A O 1
ATOM 1734 N N . LYS A 1 225 ? 15.068 4.792 13.332 1.00 76.88 225 LYS A N 1
ATOM 1735 C CA . LYS A 1 225 ? 14.138 3.911 12.626 1.00 76.88 225 LYS A CA 1
ATOM 1736 C C . LYS A 1 225 ? 13.449 2.953 13.596 1.00 76.88 225 LYS A C 1
ATOM 1738 O O . LYS A 1 225 ? 12.223 2.897 13.593 1.00 76.88 225 LYS A O 1
ATOM 1743 N N . GLU A 1 226 ? 14.207 2.256 14.443 1.00 74.75 226 GLU A N 1
ATOM 1744 C CA . GLU A 1 226 ? 13.658 1.341 15.455 1.00 74.75 226 GLU A CA 1
ATOM 1745 C C . GLU A 1 226 ? 12.712 2.078 16.416 1.00 74.75 226 GLU A C 1
ATOM 1747 O O . GLU A 1 226 ? 11.600 1.624 16.688 1.00 74.75 226 GLU A O 1
ATOM 1752 N N . ALA A 1 227 ? 13.099 3.275 16.861 1.00 75.44 227 ALA A N 1
ATOM 1753 C CA . ALA A 1 227 ? 12.240 4.123 17.677 1.00 75.44 227 ALA A CA 1
ATOM 1754 C C . ALA A 1 227 ? 10.958 4.555 16.953 1.00 75.44 227 ALA A C 1
ATOM 1756 O O . ALA A 1 227 ? 9.887 4.569 17.558 1.00 75.44 227 ALA A O 1
ATOM 1757 N N . SER A 1 228 ? 11.044 4.898 15.668 1.00 71.81 228 SER A N 1
ATOM 1758 C CA . SER A 1 228 ? 9.887 5.293 14.859 1.00 71.81 228 SER A CA 1
ATOM 1759 C C . SER A 1 228 ? 8.932 4.123 14.638 1.00 71.81 228 SER A C 1
ATOM 1761 O O . SER A 1 228 ? 7.721 4.297 14.738 1.00 71.81 228 SER A O 1
ATOM 1763 N N . GLU A 1 229 ? 9.462 2.924 14.391 1.00 71.75 229 GLU A N 1
ATOM 1764 C CA . GLU A 1 229 ? 8.680 1.689 14.286 1.00 71.75 229 GLU A CA 1
ATOM 1765 C C . GLU A 1 229 ? 7.989 1.359 15.616 1.00 71.75 229 GLU A C 1
ATOM 1767 O O . GLU A 1 229 ? 6.794 1.059 15.624 1.00 71.75 229 GLU A O 1
ATOM 1772 N N . ALA A 1 230 ? 8.682 1.517 16.749 1.00 72.31 230 ALA A N 1
ATOM 1773 C CA . ALA A 1 230 ? 8.091 1.356 18.076 1.00 72.31 230 ALA A CA 1
ATOM 1774 C C . ALA A 1 230 ? 6.986 2.393 18.359 1.00 72.31 230 ALA A C 1
ATOM 1776 O O . ALA A 1 230 ? 5.934 2.039 18.889 1.00 72.31 230 ALA A O 1
ATOM 1777 N N . LEU A 1 231 ? 7.180 3.660 17.971 1.00 76.75 231 LEU A N 1
ATOM 1778 C CA . LEU A 1 231 ? 6.163 4.714 18.092 1.00 76.75 231 LEU A CA 1
ATOM 1779 C C . LEU A 1 231 ? 4.952 4.472 17.182 1.00 76.75 231 LEU A C 1
ATOM 1781 O O . LEU A 1 231 ? 3.823 4.754 17.581 1.00 76.75 231 LEU A O 1
ATOM 1785 N N . LEU A 1 232 ? 5.165 3.958 15.971 1.00 71.25 232 LEU A N 1
ATOM 1786 C CA . LEU A 1 232 ? 4.086 3.609 15.046 1.00 71.25 232 LEU A CA 1
ATOM 1787 C C . LEU A 1 232 ? 3.273 2.427 15.576 1.00 71.25 232 LEU A C 1
ATOM 1789 O O . LEU A 1 232 ? 2.049 2.521 15.635 1.00 71.25 232 LEU A O 1
ATOM 1793 N N . ALA A 1 233 ? 3.939 1.367 16.044 1.00 67.25 233 ALA A N 1
ATOM 1794 C CA . ALA A 1 233 ? 3.279 0.239 16.702 1.00 67.25 233 ALA A CA 1
ATOM 1795 C C . ALA A 1 233 ? 2.482 0.699 17.936 1.00 67.25 233 ALA A C 1
ATOM 1797 O O . ALA A 1 233 ? 1.337 0.297 18.138 1.00 67.25 233 ALA A O 1
ATOM 1798 N N . MET A 1 234 ? 3.053 1.619 18.719 1.00 71.00 234 MET A N 1
ATOM 1799 C CA . MET A 1 234 ? 2.374 2.256 19.844 1.00 71.00 234 MET A CA 1
ATOM 1800 C C . MET A 1 234 ? 1.116 3.021 19.402 1.00 71.00 234 MET A C 1
ATOM 1802 O O . MET A 1 234 ? 0.070 2.897 20.025 1.00 71.00 234 MET A O 1
ATOM 1806 N N . HIS A 1 235 ? 1.189 3.821 18.340 1.00 72.50 235 HIS A N 1
ATOM 1807 C CA . HIS A 1 235 ? 0.059 4.642 17.905 1.00 72.50 235 HIS A CA 1
ATOM 1808 C C . HIS A 1 235 ? -1.087 3.820 17.297 1.00 72.50 235 HIS A C 1
ATOM 1810 O O . HIS A 1 235 ? -2.250 4.207 17.414 1.00 72.50 235 HIS A O 1
ATOM 1816 N N . CYS A 1 236 ? -0.767 2.707 16.634 1.00 68.69 236 CYS A N 1
ATOM 1817 C CA . CYS A 1 236 ? -1.754 1.870 15.958 1.00 68.69 236 CYS A CA 1
ATOM 1818 C C . CYS A 1 236 ? -2.516 0.938 16.912 1.00 68.69 236 CYS A C 1
ATOM 1820 O O . CYS A 1 236 ? -3.734 0.807 16.757 1.00 68.69 236 CYS A O 1
ATOM 1822 N N . ASP A 1 237 ? -1.829 0.359 17.906 1.00 70.25 237 ASP A N 1
ATOM 1823 C CA . ASP A 1 237 ? -2.381 -0.730 18.727 1.00 70.25 237 ASP A CA 1
ATOM 1824 C C . ASP A 1 237 ? -2.498 -0.396 20.221 1.00 70.25 237 ASP A C 1
ATOM 1826 O O . ASP A 1 237 ? -3.251 -1.053 20.941 1.00 70.25 237 ASP A O 1
ATOM 1830 N N . ALA A 1 238 ? -1.760 0.603 20.715 1.00 73.75 238 ALA A N 1
ATOM 1831 C CA . ALA A 1 238 ? -1.661 0.870 22.143 1.00 73.75 238 ALA A CA 1
ATOM 1832 C C . ALA A 1 238 ? -2.620 1.978 22.605 1.00 73.75 238 ALA A C 1
ATOM 1834 O O . ALA A 1 238 ? -2.818 3.004 21.951 1.00 73.75 238 ALA A O 1
ATOM 1835 N N . GLY A 1 239 ? -3.175 1.807 23.804 1.00 83.62 239 GLY A N 1
ATOM 1836 C CA . GLY A 1 239 ? -3.825 2.892 24.525 1.00 83.62 239 GLY A CA 1
ATOM 1837 C C . GLY A 1 239 ? -2.799 3.947 24.917 1.00 83.62 239 GLY A C 1
ATOM 1838 O O . GLY A 1 239 ? -1.952 3.685 25.766 1.00 83.62 239 GLY A O 1
ATOM 1839 N N . LEU A 1 240 ? -2.861 5.138 24.322 1.00 92.50 240 LEU A N 1
ATOM 1840 C CA . LEU A 1 240 ? -1.977 6.250 24.683 1.00 92.50 240 LEU A CA 1
ATOM 1841 C C . LEU A 1 240 ? -2.433 6.900 25.992 1.00 92.50 240 LEU A C 1
ATOM 1843 O O . LEU A 1 240 ? -3.622 7.151 26.186 1.00 92.50 240 LEU A O 1
ATOM 1847 N N . CYS A 1 241 ? -1.500 7.216 26.879 1.00 94.94 241 CYS A N 1
ATOM 1848 C CA . CYS A 1 241 ? -1.742 8.061 28.037 1.00 94.94 241 CYS A CA 1
ATOM 1849 C C . CYS A 1 241 ? -0.572 9.026 28.265 1.00 94.94 241 CYS A C 1
ATOM 1851 O O . CYS A 1 241 ? 0.581 8.748 27.931 1.00 94.94 241 CYS A O 1
ATOM 1853 N N . TRP A 1 242 ? -0.878 10.194 28.821 1.00 95.56 242 TRP A N 1
ATOM 1854 C CA . TRP A 1 242 ? 0.130 11.161 29.248 1.00 95.56 242 TRP A CA 1
ATOM 1855 C C . TRP A 1 242 ? 0.394 10.979 30.731 1.00 95.56 242 TRP A C 1
ATOM 1857 O O . TRP A 1 242 ? -0.545 10.977 31.526 1.00 95.56 242 TRP A O 1
ATOM 1867 N N . VAL A 1 243 ? 1.665 10.869 31.104 1.00 96.69 243 VAL A N 1
ATOM 1868 C CA . VAL A 1 243 ? 2.117 10.765 32.492 1.00 96.69 243 VAL A CA 1
ATOM 1869 C C . VAL A 1 243 ? 2.906 12.023 32.849 1.00 96.69 243 VAL A C 1
ATOM 1871 O O . VAL A 1 243 ? 3.668 12.558 32.039 1.00 96.69 243 VAL A O 1
ATOM 1874 N N . ALA A 1 244 ? 2.700 12.530 34.057 1.00 96.25 244 ALA A N 1
ATOM 1875 C CA . ALA A 1 244 ? 3.357 13.719 34.569 1.00 96.25 244 ALA A CA 1
ATOM 1876 C C . ALA A 1 244 ? 4.873 13.536 34.709 1.00 96.25 244 ALA A C 1
ATOM 1878 O O . ALA A 1 244 ? 5.400 12.425 34.664 1.00 96.25 244 ALA A O 1
ATOM 1879 N N . ALA A 1 245 ? 5.591 14.640 34.916 1.00 94.38 245 ALA A N 1
ATOM 1880 C CA . ALA A 1 245 ? 7.043 14.645 35.110 1.00 94.38 245 ALA A CA 1
ATOM 1881 C C . ALA A 1 245 ? 7.529 13.807 36.312 1.00 94.38 245 ALA A C 1
ATOM 1883 O O . ALA A 1 245 ? 8.702 13.428 36.349 1.00 94.38 245 ALA A O 1
ATOM 1884 N N . ASP A 1 246 ? 6.640 13.468 37.254 1.00 94.19 246 ASP A N 1
ATOM 1885 C CA . ASP A 1 246 ? 6.913 12.535 38.355 1.00 94.19 246 ASP A CA 1
ATOM 1886 C C . ASP A 1 246 ? 7.036 11.064 37.904 1.00 94.19 246 ASP A C 1
ATOM 1888 O O . ASP A 1 246 ? 7.469 10.209 38.681 1.00 94.19 246 ASP A O 1
ATOM 1892 N N . GLY A 1 247 ? 6.677 10.774 36.650 1.00 95.12 247 GLY A N 1
ATOM 1893 C CA . GLY A 1 247 ? 6.765 9.459 36.028 1.00 95.12 247 GLY A CA 1
ATOM 1894 C C . GLY A 1 247 ? 5.718 8.458 36.507 1.00 95.12 247 GLY A C 1
ATOM 1895 O O . GLY A 1 247 ? 5.829 7.281 36.168 1.00 95.12 247 GLY A O 1
ATOM 1896 N N . VAL A 1 248 ? 4.725 8.882 37.296 1.00 96.31 248 VAL A N 1
ATOM 1897 C CA . VAL A 1 248 ? 3.706 7.980 37.852 1.00 96.31 248 VAL A CA 1
ATOM 1898 C C . VAL A 1 248 ? 2.285 8.518 37.767 1.00 96.31 248 VAL A C 1
ATOM 1900 O O . VAL A 1 248 ? 1.366 7.710 37.717 1.00 96.31 248 VAL A O 1
ATOM 1903 N N . THR A 1 249 ? 2.056 9.828 37.750 1.00 97.25 249 THR A N 1
ATOM 1904 C CA . THR A 1 249 ? 0.698 10.389 37.746 1.00 97.25 249 THR A CA 1
ATOM 1905 C C . THR A 1 249 ? 0.167 10.500 36.321 1.00 97.25 249 THR A C 1
ATOM 1907 O O . THR A 1 249 ? 0.754 11.188 35.493 1.00 97.25 249 THR A O 1
ATOM 1910 N N . VAL A 1 250 ? -0.948 9.841 36.013 1.00 97.31 250 VAL A N 1
ATOM 1911 C CA . VAL A 1 250 ? -1.583 9.908 34.690 1.00 97.31 250 VAL A CA 1
ATOM 1912 C C . VAL A 1 250 ? -2.333 11.235 34.569 1.00 97.31 250 VAL A C 1
ATOM 1914 O O . VAL A 1 250 ? -3.247 11.504 35.338 1.00 97.31 250 VAL A O 1
ATOM 1917 N N . ILE A 1 251 ? -1.966 12.074 33.605 1.00 96.38 251 ILE A N 1
ATOM 1918 C CA . ILE A 1 251 ? -2.640 13.349 33.315 1.00 96.38 251 ILE A CA 1
ATOM 1919 C C . ILE A 1 251 ? -3.837 13.108 32.391 1.00 96.38 251 ILE A C 1
ATOM 1921 O O . ILE A 1 251 ? -4.932 13.608 32.637 1.00 96.38 251 ILE A O 1
ATOM 1925 N N . HIS A 1 252 ? -3.638 12.300 31.347 1.00 94.69 252 HIS A N 1
ATOM 1926 C CA . HIS A 1 252 ? -4.675 11.943 30.381 1.00 94.69 252 HIS A CA 1
ATOM 1927 C C . HIS A 1 252 ? -4.644 10.440 30.131 1.00 94.69 252 HIS A C 1
ATOM 1929 O O . HIS A 1 252 ? -3.607 9.922 29.719 1.00 94.69 252 HIS A O 1
ATOM 1935 N N . SER A 1 253 ? -5.761 9.751 30.363 1.00 95.81 253 SER A N 1
ATOM 1936 C CA . SER A 1 253 ? -5.934 8.335 30.033 1.00 95.81 253 SER A CA 1
ATOM 1937 C C . SER A 1 253 ? -6.662 8.165 28.698 1.00 95.81 253 SER A C 1
ATOM 1939 O O . SER A 1 253 ? -7.429 9.029 28.273 1.00 95.81 253 SER A O 1
ATOM 1941 N N . SER A 1 254 ? -6.405 7.046 28.021 1.00 93.94 254 SER A N 1
ATOM 1942 C CA . SER A 1 254 ? -7.233 6.581 26.906 1.00 93.94 254 SER A CA 1
ATOM 1943 C C . SER A 1 254 ? -8.244 5.554 27.396 1.00 93.94 254 SER A C 1
ATOM 1945 O O . SER A 1 254 ? -7.996 4.841 28.367 1.00 93.94 254 SER A O 1
ATOM 1947 N N . ALA A 1 255 ? -9.337 5.402 26.644 1.00 91.56 255 ALA A N 1
ATOM 1948 C CA . ALA A 1 255 ? -10.356 4.390 26.914 1.00 91.56 255 ALA A CA 1
ATOM 1949 C C . ALA A 1 255 ? -9.785 2.961 26.963 1.00 91.56 255 ALA A C 1
ATOM 1951 O O . ALA A 1 255 ? -10.305 2.124 27.688 1.00 91.56 255 ALA A O 1
ATOM 1952 N N . VAL A 1 256 ? -8.704 2.683 26.224 1.00 91.50 256 VAL A N 1
ATOM 1953 C CA . VAL A 1 256 ? -8.031 1.375 26.241 1.00 91.50 256 VAL A CA 1
ATOM 1954 C C . VAL A 1 256 ? -7.352 1.127 27.588 1.00 91.50 256 VAL A C 1
ATOM 1956 O O . VAL A 1 256 ? -7.560 0.071 28.173 1.00 91.50 256 VAL A O 1
ATOM 1959 N N . LEU A 1 257 ? -6.588 2.092 28.115 1.00 95.38 257 LEU A N 1
ATOM 1960 C CA . LEU A 1 257 ? -5.980 1.961 29.444 1.00 95.38 257 LEU A CA 1
ATOM 1961 C C . LEU A 1 257 ? -7.057 1.832 30.530 1.00 95.38 257 LEU A C 1
ATOM 1963 O O . LEU A 1 257 ? -6.948 0.973 31.402 1.00 95.38 257 LEU A O 1
ATOM 1967 N N . ASP A 1 258 ? -8.107 2.649 30.444 1.00 96.88 258 ASP A N 1
ATOM 1968 C CA . ASP A 1 258 ? -9.216 2.615 31.398 1.00 96.88 258 ASP A CA 1
ATOM 1969 C C . ASP A 1 258 ? -9.953 1.265 31.358 1.00 96.88 258 ASP A C 1
ATOM 1971 O O . ASP A 1 258 ? -10.320 0.736 32.404 1.00 96.88 258 ASP A O 1
ATOM 1975 N N . ALA A 1 259 ? -10.109 0.664 30.173 1.00 94.25 259 ALA A N 1
ATOM 1976 C CA . ALA A 1 259 ? -10.690 -0.666 30.005 1.00 94.25 259 ALA A CA 1
ATOM 1977 C C . ALA A 1 259 ? -9.779 -1.783 30.538 1.00 94.25 259 ALA A C 1
ATOM 1979 O O . ALA A 1 259 ? -10.267 -2.690 31.205 1.00 94.25 259 ALA A O 1
ATOM 1980 N N . VAL A 1 260 ? -8.464 -1.710 30.296 1.00 94.62 260 VAL A N 1
ATOM 1981 C CA . VAL A 1 260 ? -7.491 -2.693 30.810 1.00 94.62 260 VAL A CA 1
ATOM 1982 C C . VAL A 1 260 ? -7.464 -2.701 32.336 1.00 94.62 260 VAL A C 1
ATOM 1984 O O . VAL A 1 260 ? -7.386 -3.770 32.932 1.00 94.62 260 VAL A O 1
ATOM 1987 N N . VAL A 1 261 ? -7.552 -1.527 32.967 1.00 97.12 261 VAL A N 1
ATOM 1988 C CA . VAL A 1 261 ? -7.601 -1.386 34.432 1.00 97.12 261 VAL A CA 1
ATOM 1989 C C . VAL A 1 261 ? -9.015 -1.635 34.981 1.00 97.12 261 VAL A C 1
ATOM 1991 O O . VAL A 1 261 ? -9.181 -1.993 36.145 1.00 97.12 261 VAL A O 1
ATOM 1994 N N . GLY A 1 262 ? -10.055 -1.451 34.169 1.00 96.88 262 GLY A N 1
ATOM 1995 C CA . GLY A 1 262 ? -11.453 -1.506 34.604 1.00 96.88 262 GLY A CA 1
ATOM 1996 C C . GLY A 1 262 ? -11.907 -0.267 35.388 1.00 96.88 262 GLY A C 1
ATOM 1997 O O . GLY A 1 262 ? -12.915 -0.323 36.087 1.00 96.88 262 GLY A O 1
ATOM 1998 N N . ALA A 1 263 ? -11.169 0.846 35.312 1.00 96.75 263 ALA A N 1
ATOM 1999 C CA . ALA A 1 263 ? -11.515 2.111 35.960 1.00 96.75 263 ALA A CA 1
ATOM 2000 C C . ALA A 1 263 ? -10.820 3.306 35.275 1.00 96.75 263 ALA A C 1
ATOM 2002 O O . ALA A 1 263 ? -9.702 3.145 34.783 1.00 96.75 263 ALA A O 1
ATOM 2003 N N . PRO A 1 264 ? -11.408 4.521 35.307 1.00 97.44 264 PRO A N 1
ATOM 2004 C CA . PRO A 1 264 ? -10.757 5.728 34.797 1.00 97.44 264 PRO A CA 1
ATOM 2005 C C . PRO A 1 264 ? -9.418 6.005 35.492 1.00 97.44 264 PRO A C 1
ATOM 2007 O O . PRO A 1 264 ? -9.338 5.990 36.727 1.00 97.44 264 PRO A O 1
ATOM 2010 N N . MET A 1 265 ? -8.374 6.281 34.706 1.00 97.69 265 MET A N 1
ATOM 2011 C CA . MET A 1 265 ? -7.007 6.492 35.195 1.00 97.69 265 MET A CA 1
ATOM 2012 C C . MET A 1 265 ? -6.556 7.953 35.241 1.00 97.69 265 MET A C 1
ATOM 2014 O O . MET A 1 265 ? -5.563 8.241 35.907 1.00 97.69 265 MET A O 1
ATOM 2018 N N . GLY A 1 266 ? -7.265 8.890 34.605 1.00 96.75 266 GLY A N 1
ATOM 2019 C CA . GLY A 1 266 ? -6.952 10.323 34.690 1.00 96.75 266 GLY A CA 1
ATOM 2020 C C . GLY A 1 266 ? -6.849 10.827 36.140 1.00 96.75 266 GLY A C 1
ATOM 2021 O O . GLY A 1 266 ? -7.749 10.621 36.948 1.00 96.75 266 GLY A O 1
ATOM 2022 N N . GLY A 1 267 ? -5.727 11.462 36.483 1.00 96.25 267 GLY A N 1
ATOM 2023 C CA . GLY A 1 267 ? -5.393 11.957 37.823 1.00 96.25 267 GLY A CA 1
ATOM 2024 C C . GLY A 1 267 ? -4.878 10.899 38.809 1.00 96.25 267 GLY A C 1
ATOM 2025 O O . GLY A 1 267 ? -4.434 11.253 39.902 1.00 96.25 267 GLY A O 1
ATOM 2026 N N . ARG A 1 268 ? -4.907 9.606 38.463 1.00 97.69 268 ARG A N 1
ATOM 2027 C CA . ARG A 1 268 ? -4.458 8.514 39.342 1.00 97.69 268 ARG A CA 1
ATOM 2028 C C . ARG A 1 268 ? -2.990 8.175 39.099 1.00 97.69 268 ARG A C 1
ATOM 2030 O O . ARG A 1 268 ? -2.423 8.443 38.041 1.00 97.69 268 ARG A O 1
ATOM 2037 N N . LYS A 1 269 ? -2.362 7.543 40.090 1.00 97.81 269 LYS A N 1
ATOM 2038 C CA . LYS A 1 269 ? -0.996 7.027 39.955 1.00 97.81 269 LYS A CA 1
ATOM 2039 C C . LYS A 1 269 ? -1.019 5.682 39.239 1.00 97.81 269 LYS A C 1
ATOM 2041 O O . LYS A 1 269 ? -1.653 4.749 39.722 1.00 97.81 269 LYS A O 1
ATOM 2046 N N . LEU A 1 270 ? -0.268 5.557 38.150 1.00 97.56 270 LEU A N 1
ATOM 2047 C CA . LEU A 1 270 ? -0.065 4.303 37.426 1.00 97.56 270 LEU A CA 1
ATOM 2048 C C . LEU A 1 270 ? 0.532 3.224 38.343 1.00 97.56 270 LEU A C 1
ATOM 2050 O O . LEU A 1 270 ? 0.130 2.071 38.293 1.00 97.56 270 LEU A O 1
ATOM 2054 N N . SER A 1 271 ? 1.401 3.616 39.278 1.00 97.19 271 SER A N 1
ATOM 2055 C CA . SER A 1 271 ? 1.965 2.710 40.284 1.00 97.19 271 SER A CA 1
ATOM 2056 C C . SER A 1 271 ? 0.946 2.130 41.272 1.00 97.19 271 SER A C 1
ATOM 2058 O O . SER A 1 271 ? 1.267 1.148 41.933 1.00 97.19 271 SER A O 1
ATOM 2060 N N . ALA A 1 272 ? -0.247 2.721 41.407 1.00 97.56 272 ALA A N 1
ATOM 2061 C CA . ALA A 1 272 ? -1.302 2.197 42.278 1.00 97.56 272 ALA A CA 1
ATOM 2062 C C . ALA A 1 272 ? -2.067 1.024 41.643 1.00 97.56 272 ALA A C 1
ATOM 2064 O O . ALA A 1 272 ? -2.741 0.286 42.352 1.00 97.56 272 ALA A O 1
ATOM 2065 N N . VAL A 1 273 ? -1.956 0.858 40.323 1.00 97.81 273 VAL A N 1
ATOM 2066 C CA . VAL A 1 273 ? -2.577 -0.227 39.548 1.00 97.81 273 VAL A CA 1
ATOM 2067 C C . VAL A 1 273 ? -1.514 -1.181 39.007 1.00 97.81 273 VAL A C 1
ATOM 2069 O O . VAL A 1 273 ? -1.674 -1.765 37.946 1.00 97.81 273 VAL A O 1
ATOM 2072 N N . MET A 1 274 ? -0.392 -1.319 39.709 1.00 98.19 274 MET A N 1
ATOM 2073 C CA . MET A 1 274 ? 0.699 -2.230 39.361 1.00 98.19 274 MET A CA 1
ATOM 2074 C C . MET A 1 274 ? 1.083 -3.051 40.591 1.00 98.19 274 MET A C 1
ATOM 2076 O O . MET A 1 274 ? 1.030 -2.525 41.708 1.00 98.19 274 MET A O 1
ATOM 2080 N N . PRO A 1 275 ? 1.549 -4.300 40.423 1.00 97.62 275 PRO A N 1
ATOM 2081 C CA . PRO A 1 275 ? 2.234 -5.008 41.496 1.00 97.62 275 PRO A CA 1
ATOM 2082 C C . PRO A 1 275 ? 3.395 -4.169 42.054 1.00 97.62 275 PRO A C 1
ATOM 2084 O O . PRO A 1 275 ? 4.075 -3.456 41.316 1.00 97.62 275 PRO A O 1
ATOM 2087 N N . VAL A 1 276 ? 3.671 -4.274 43.356 1.00 96.81 276 VAL A N 1
ATOM 2088 C CA . VAL A 1 276 ? 4.672 -3.427 44.040 1.00 96.81 276 VAL A CA 1
ATOM 2089 C C . VAL A 1 276 ? 6.061 -3.514 43.388 1.00 96.81 276 VAL A C 1
ATOM 2091 O O . VAL A 1 276 ? 6.743 -2.496 43.241 1.00 96.81 276 VAL A O 1
ATOM 2094 N N . ALA A 1 277 ? 6.462 -4.712 42.949 1.00 96.25 277 ALA A N 1
ATOM 2095 C CA . ALA A 1 277 ? 7.720 -4.936 42.235 1.00 96.25 277 ALA A CA 1
ATOM 2096 C C . ALA A 1 277 ? 7.760 -4.203 40.879 1.00 96.25 277 ALA A C 1
ATOM 2098 O O . ALA A 1 277 ? 8.747 -3.554 40.533 1.00 96.25 277 ALA A O 1
ATOM 2099 N N . GLU A 1 278 ? 6.651 -4.230 40.146 1.00 97.38 278 GLU A N 1
ATOM 2100 C CA . GLU A 1 278 ? 6.502 -3.592 38.839 1.00 97.38 278 GLU A CA 1
ATOM 2101 C C . GLU A 1 278 ? 6.443 -2.060 38.946 1.00 97.38 278 GLU A C 1
ATOM 2103 O O . GLU A 1 278 ? 7.078 -1.344 38.171 1.00 97.38 278 GLU A O 1
ATOM 2108 N N . ALA A 1 279 ? 5.800 -1.536 39.992 1.00 97.19 279 ALA A N 1
ATOM 2109 C CA . ALA A 1 279 ? 5.809 -0.110 40.309 1.00 97.19 279 ALA A CA 1
ATOM 2110 C C . ALA A 1 279 ? 7.222 0.427 40.619 1.00 97.19 279 ALA A C 1
ATOM 2112 O O . ALA A 1 279 ? 7.510 1.611 40.408 1.00 97.19 279 ALA A O 1
ATOM 2113 N N . ALA A 1 280 ? 8.122 -0.406 41.152 1.00 96.12 280 ALA A N 1
ATOM 2114 C CA . ALA A 1 280 ? 9.527 -0.040 41.328 1.00 96.12 280 ALA A CA 1
ATOM 2115 C C . ALA A 1 280 ? 10.274 -0.002 39.983 1.00 96.12 280 ALA A C 1
ATOM 2117 O O . ALA A 1 280 ? 11.003 0.959 39.729 1.00 96.12 280 ALA A O 1
ATOM 2118 N N . ARG A 1 281 ? 10.030 -0.977 39.094 1.00 96.69 281 ARG A N 1
ATOM 2119 C CA . ARG A 1 281 ? 10.596 -1.010 37.733 1.00 96.69 281 ARG A CA 1
ATOM 2120 C C . ARG A 1 281 ? 10.162 0.197 36.900 1.00 96.69 281 ARG A C 1
ATOM 2122 O O . ARG A 1 281 ? 11.015 0.841 36.294 1.00 96.69 281 ARG A O 1
ATOM 2129 N N . LEU A 1 282 ? 8.878 0.569 36.946 1.00 96.44 282 LEU A N 1
ATOM 2130 C CA . LEU A 1 282 ? 8.366 1.774 36.282 1.00 96.44 282 LEU A CA 1
ATOM 2131 C C . LEU A 1 282 ? 9.084 3.039 36.776 1.00 96.44 282 LEU A C 1
ATOM 2133 O O . LEU A 1 282 ? 9.523 3.858 35.971 1.00 96.44 282 LEU A O 1
ATOM 2137 N N . ARG A 1 283 ? 9.256 3.183 38.097 1.00 95.44 283 ARG A N 1
ATOM 2138 C CA . ARG A 1 283 ? 9.992 4.315 38.685 1.00 95.44 283 ARG A CA 1
ATOM 2139 C C . ARG A 1 283 ? 11.458 4.344 38.259 1.00 95.44 283 ARG A C 1
ATOM 2141 O O . ARG A 1 283 ? 11.992 5.426 38.043 1.00 95.44 283 ARG A O 1
ATOM 2148 N N . GLY A 1 284 ? 12.110 3.188 38.129 1.00 94.56 284 GLY A N 1
ATOM 2149 C CA . GLY A 1 284 ? 13.461 3.095 37.565 1.00 94.56 284 GLY A CA 1
ATOM 2150 C C . GLY A 1 284 ? 13.500 3.570 36.111 1.00 94.56 284 GLY A C 1
ATOM 2151 O O . GLY A 1 284 ? 14.305 4.433 35.758 1.00 94.56 284 GLY A O 1
ATOM 2152 N N . ALA A 1 285 ? 12.552 3.095 35.297 1.00 93.75 285 ALA A N 1
ATOM 2153 C CA . ALA A 1 285 ? 12.446 3.444 33.885 1.00 93.75 285 ALA A CA 1
ATOM 2154 C C . ALA A 1 285 ? 12.241 4.952 33.647 1.00 93.75 285 ALA A C 1
ATOM 2156 O O . ALA A 1 285 ? 12.790 5.483 32.679 1.00 93.75 285 ALA A O 1
ATOM 2157 N N . THR A 1 286 ? 11.514 5.647 34.532 1.00 93.62 286 THR A N 1
ATOM 2158 C CA . THR A 1 286 ? 11.235 7.092 34.429 1.00 93.62 286 THR A CA 1
ATOM 2159 C C . THR A 1 286 ? 12.269 7.986 35.135 1.00 93.62 286 THR A C 1
ATOM 2161 O O . THR A 1 286 ? 12.497 9.123 34.702 1.00 93.62 286 THR A O 1
ATOM 2164 N N . ARG A 1 287 ? 12.959 7.498 36.181 1.00 90.06 287 ARG A N 1
ATOM 2165 C CA . ARG A 1 287 ? 13.998 8.261 36.910 1.00 90.06 287 ARG A CA 1
ATOM 2166 C C . ARG A 1 287 ? 15.350 8.328 36.208 1.00 90.06 287 ARG A C 1
ATOM 2168 O O . ARG A 1 287 ? 15.985 9.376 36.260 1.00 90.06 287 ARG A O 1
ATOM 2175 N N . GLU A 1 288 ? 15.802 7.246 35.578 1.00 74.50 288 GLU A N 1
ATOM 2176 C CA . GLU A 1 288 ? 17.180 7.131 35.055 1.00 74.50 288 GLU A CA 1
ATOM 2177 C C . GLU A 1 288 ? 17.556 8.142 33.960 1.00 74.50 288 GLU A C 1
ATOM 2179 O O . GLU A 1 288 ? 18.727 8.290 33.621 1.00 74.50 288 GLU A O 1
ATOM 2184 N N . VAL A 1 289 ? 16.594 8.868 33.401 1.00 61.59 289 VAL A N 1
ATOM 2185 C CA . VAL A 1 289 ? 16.810 9.672 32.193 1.00 61.59 289 VAL A CA 1
ATOM 2186 C C . VAL A 1 289 ? 17.458 11.045 32.482 1.00 61.59 289 VAL A C 1
ATOM 2188 O O . VAL A 1 289 ? 17.826 11.774 31.560 1.00 61.59 289 VAL A O 1
ATOM 2191 N N . SER A 1 290 ? 17.674 11.406 33.751 1.00 62.31 290 SER A N 1
ATOM 2192 C CA . SER A 1 290 ? 18.309 12.683 34.127 1.00 62.31 290 SER A CA 1
ATOM 2193 C C . SER A 1 290 ? 19.842 12.701 33.997 1.00 62.31 290 SER A C 1
ATOM 2195 O O . SER A 1 290 ? 20.433 13.776 34.043 1.00 62.31 290 SER A O 1
ATOM 2197 N N . GLY A 1 291 ? 20.503 11.551 33.821 1.00 64.06 291 GLY A N 1
ATOM 2198 C CA . GLY A 1 291 ? 21.942 11.498 33.537 1.00 64.06 291 GLY A CA 1
ATOM 2199 C C . GLY A 1 291 ? 22.192 11.680 32.041 1.00 64.06 291 GLY A C 1
ATOM 2200 O O . GLY A 1 291 ? 21.573 10.979 31.250 1.00 64.06 291 GLY A O 1
ATOM 2201 N N . GLY A 1 292 ? 23.072 12.603 31.640 1.00 69.81 292 GLY A N 1
ATOM 2202 C CA . GLY A 1 292 ? 23.335 13.018 30.246 1.00 69.81 292 GLY A CA 1
ATOM 2203 C C . GLY A 1 292 ? 23.891 11.962 29.270 1.00 69.81 292 GLY A C 1
ATOM 2204 O O . GLY A 1 292 ? 24.651 12.312 28.373 1.00 69.81 292 GLY A O 1
ATOM 2205 N N . GLY A 1 293 ? 23.550 10.682 29.424 1.00 75.62 293 GLY A N 1
ATOM 2206 C CA . GLY A 1 293 ? 23.804 9.648 28.425 1.00 75.62 293 GLY A CA 1
ATOM 2207 C C . GLY A 1 293 ? 22.909 9.812 27.192 1.00 75.62 293 GLY A C 1
ATOM 2208 O O . GLY A 1 293 ? 21.801 10.346 27.282 1.00 75.62 293 GLY A O 1
ATOM 2209 N N . LYS A 1 294 ? 23.388 9.337 26.031 1.00 67.81 294 LYS A N 1
ATOM 2210 C CA . LYS A 1 294 ? 22.589 9.247 24.797 1.00 67.81 294 LYS A CA 1
ATOM 2211 C C . LYS A 1 294 ? 21.302 8.467 25.102 1.00 67.81 294 LYS A C 1
ATOM 2213 O O . LYS A 1 294 ? 21.356 7.303 25.494 1.00 67.81 294 LYS A O 1
ATOM 2218 N N . ARG A 1 295 ? 20.153 9.134 24.991 1.00 66.44 295 ARG A N 1
ATOM 2219 C CA . ARG A 1 295 ? 18.847 8.582 25.371 1.00 66.44 295 ARG A CA 1
ATOM 2220 C C . ARG A 1 295 ? 18.321 7.682 24.258 1.00 66.44 295 ARG A C 1
ATOM 2222 O O . ARG A 1 295 ? 18.248 8.116 23.113 1.00 66.44 295 ARG A O 1
ATOM 2229 N N . ALA A 1 296 ? 17.910 6.463 24.604 1.00 69.94 296 ALA A N 1
ATOM 2230 C CA . ALA A 1 296 ? 17.043 5.687 23.725 1.00 69.94 296 ALA A CA 1
ATOM 2231 C C . ALA A 1 296 ? 15.700 6.437 23.588 1.00 69.94 296 ALA A C 1
ATOM 2233 O O . ALA A 1 296 ? 15.163 6.858 24.619 1.00 69.94 296 ALA A O 1
ATOM 2234 N N . PRO A 1 297 ? 15.155 6.633 22.373 1.00 79.81 297 PRO A N 1
ATOM 2235 C CA . PRO A 1 297 ? 13.980 7.490 22.189 1.00 79.81 297 PRO A CA 1
ATOM 2236 C C . PRO A 1 297 ? 12.706 6.896 22.806 1.00 79.81 297 PRO A C 1
ATOM 2238 O O . PRO A 1 297 ? 11.815 7.633 23.222 1.00 79.81 297 PRO A O 1
ATOM 2241 N N . VAL A 1 298 ? 12.634 5.563 22.886 1.00 89.31 298 VAL A N 1
ATOM 2242 C CA . VAL A 1 298 ? 11.510 4.805 23.445 1.00 89.31 298 VAL A CA 1
ATOM 2243 C C . VAL A 1 298 ? 12.062 3.696 24.337 1.00 89.31 298 VAL A C 1
ATOM 2245 O O . VAL A 1 298 ? 12.972 2.971 23.940 1.00 89.31 298 VAL A O 1
ATOM 2248 N N . ARG A 1 299 ? 11.517 3.549 25.546 1.00 90.81 299 ARG A N 1
ATOM 2249 C CA . ARG A 1 299 ? 11.818 2.435 26.456 1.00 90.81 299 ARG A CA 1
ATOM 2250 C C . ARG A 1 299 ? 10.632 1.477 26.504 1.00 90.81 299 ARG A C 1
ATOM 2252 O O . ARG A 1 299 ? 9.536 1.888 26.872 1.00 90.81 299 ARG A O 1
ATOM 2259 N N . LEU A 1 300 ? 10.860 0.209 26.169 1.00 92.38 300 LEU A N 1
ATOM 2260 C CA . LEU A 1 300 ? 9.878 -0.861 26.341 1.00 92.38 300 LEU A CA 1
ATOM 2261 C C . LEU A 1 300 ? 9.989 -1.449 27.754 1.00 92.38 300 LEU A C 1
ATOM 2263 O O . LEU A 1 300 ? 11.070 -1.859 28.176 1.00 92.38 300 LEU A O 1
ATOM 2267 N N . LEU A 1 301 ? 8.872 -1.512 28.474 1.00 95.06 301 LEU A N 1
ATOM 2268 C CA . LEU A 1 301 ? 8.771 -2.107 29.802 1.00 95.06 301 LEU A CA 1
ATOM 2269 C C . LEU A 1 301 ? 7.654 -3.164 29.818 1.00 95.06 301 LEU A C 1
ATOM 2271 O O . LEU A 1 301 ? 6.493 -2.813 30.038 1.00 95.06 301 LEU A O 1
ATOM 2275 N N . PRO A 1 302 ? 7.993 -4.452 29.629 1.00 95.94 302 PRO A N 1
ATOM 2276 C CA . PRO A 1 302 ? 7.065 -5.554 29.865 1.00 95.94 302 PRO A CA 1
ATOM 2277 C C . PRO A 1 302 ? 6.735 -5.636 31.358 1.00 95.94 302 PRO A C 1
ATOM 2279 O O . PRO A 1 302 ? 7.647 -5.705 32.197 1.00 95.94 302 PRO A O 1
ATOM 2282 N N . THR A 1 303 ? 5.450 -5.583 31.692 1.00 97.12 303 THR A N 1
ATOM 2283 C CA . THR A 1 303 ? 4.942 -5.449 33.062 1.00 97.12 303 THR A CA 1
ATOM 2284 C C . THR A 1 303 ? 3.522 -6.021 33.194 1.00 97.12 303 THR A C 1
ATOM 2286 O O . THR A 1 303 ? 3.019 -6.679 32.286 1.00 97.12 303 THR A O 1
ATOM 2289 N N . ALA A 1 304 ? 2.868 -5.800 34.334 1.00 97.31 304 ALA A N 1
ATOM 2290 C CA . ALA A 1 304 ? 1.466 -6.135 34.541 1.00 97.31 304 ALA A CA 1
ATOM 2291 C C . ALA A 1 304 ? 0.718 -4.972 35.202 1.00 97.31 304 ALA A C 1
ATOM 2293 O O . ALA A 1 304 ? 1.241 -4.324 36.114 1.00 97.31 304 ALA A O 1
ATOM 2294 N N . LEU A 1 305 ? -0.514 -4.733 34.754 1.00 97.62 305 LEU A N 1
ATOM 2295 C CA . LEU A 1 305 ? -1.460 -3.825 35.401 1.00 97.62 305 LEU A CA 1
ATOM 2296 C C . LEU A 1 305 ? -2.484 -4.640 36.188 1.00 97.62 305 LEU A C 1
ATOM 2298 O O . LEU A 1 305 ? -2.909 -5.694 35.740 1.00 97.62 305 LEU A O 1
ATOM 2302 N N . LEU A 1 306 ? -2.884 -4.162 37.357 1.00 97.88 306 LEU A N 1
ATOM 2303 C CA . LEU A 1 306 ? -3.950 -4.749 38.156 1.00 97.88 306 LEU A CA 1
ATOM 2304 C C . LEU A 1 306 ? -5.286 -4.159 37.704 1.00 97.88 306 LEU A C 1
ATOM 2306 O O . LEU A 1 306 ? -5.447 -2.935 37.678 1.00 97.88 306 LEU A O 1
ATOM 2310 N N . ARG A 1 307 ? -6.244 -5.027 37.382 1.00 97.38 307 ARG A N 1
ATOM 2311 C CA . ARG A 1 307 ? -7.645 -4.638 37.212 1.00 97.38 307 ARG A CA 1
ATOM 2312 C C . ARG A 1 307 ? -8.265 -4.209 38.545 1.00 97.38 307 ARG A C 1
ATOM 2314 O O . ARG A 1 307 ? -7.687 -4.399 39.616 1.00 97.38 307 ARG A O 1
ATOM 2321 N N . ALA A 1 308 ? -9.470 -3.646 38.488 1.00 94.75 308 ALA A N 1
ATOM 2322 C CA . ALA A 1 308 ? -10.252 -3.269 39.667 1.00 94.75 308 ALA A CA 1
ATOM 2323 C C . ALA A 1 308 ? -10.513 -4.444 40.637 1.00 94.75 308 ALA A C 1
ATOM 2325 O O . ALA A 1 308 ? -10.655 -4.219 41.836 1.00 94.75 308 ALA A O 1
ATOM 2326 N N . ASP A 1 309 ? -10.523 -5.681 40.136 1.00 95.75 309 ASP A N 1
ATOM 2327 C CA . ASP A 1 309 ? -10.639 -6.931 40.902 1.00 95.75 309 ASP A CA 1
ATOM 2328 C C . ASP A 1 309 ? -9.281 -7.490 41.382 1.00 95.75 309 ASP A C 1
ATOM 2330 O O . ASP A 1 309 ? -9.198 -8.622 41.853 1.00 95.75 309 ASP A O 1
ATOM 2334 N N . ALA A 1 310 ? -8.211 -6.699 41.257 1.00 95.81 310 ALA A N 1
ATOM 2335 C CA . ALA A 1 310 ? -6.828 -7.062 41.552 1.00 95.81 310 ALA A CA 1
ATOM 2336 C C . ALA A 1 310 ? -6.244 -8.202 40.692 1.00 95.81 310 ALA A C 1
ATOM 2338 O O . ALA A 1 310 ? -5.169 -8.715 41.015 1.00 95.81 310 ALA A O 1
ATOM 2339 N N . THR A 1 311 ? -6.878 -8.572 39.575 1.00 96.69 311 THR A N 1
ATOM 2340 C CA . THR A 1 311 ? -6.292 -9.539 38.638 1.00 96.69 311 THR A CA 1
ATOM 2341 C C . THR A 1 311 ? -5.174 -8.887 37.807 1.00 96.69 311 THR A C 1
ATOM 2343 O O . THR A 1 311 ? -5.354 -7.786 37.274 1.00 96.69 311 THR A O 1
ATOM 2346 N N . PRO A 1 312 ? -3.984 -9.509 37.707 1.00 97.12 312 PRO A N 1
ATOM 2347 C CA . PRO A 1 312 ? -2.881 -8.969 36.922 1.00 97.12 312 PRO A CA 1
ATOM 2348 C C . PRO A 1 312 ? -3.077 -9.248 35.427 1.00 97.12 312 PRO A C 1
ATOM 2350 O O . PRO A 1 312 ? -3.174 -10.395 35.001 1.00 97.12 312 PRO A O 1
ATOM 2353 N N . VAL A 1 313 ? -3.051 -8.192 34.621 1.00 96.81 313 VAL A N 1
ATOM 2354 C CA . VAL A 1 313 ? -3.105 -8.233 33.159 1.00 96.81 313 VAL A CA 1
ATOM 2355 C C . VAL A 1 313 ? -1.716 -7.916 32.608 1.00 96.81 313 VAL A C 1
ATOM 2357 O O . VAL A 1 313 ? -1.214 -6.811 32.843 1.00 96.81 313 VAL A O 1
ATOM 2360 N N . PRO A 1 314 ? -1.070 -8.845 31.883 1.00 96.88 314 PRO A N 1
ATOM 2361 C CA . PRO A 1 314 ? 0.247 -8.602 31.314 1.00 96.88 314 PRO A CA 1
ATOM 2362 C C . PRO A 1 314 ? 0.156 -7.568 30.184 1.00 96.88 314 PRO A C 1
ATOM 2364 O O . PRO A 1 314 ? -0.643 -7.698 29.253 1.00 96.88 314 PRO A O 1
ATOM 2367 N N . VAL A 1 315 ? 0.989 -6.533 30.264 1.00 95.69 315 VAL A N 1
ATOM 2368 C CA . VAL A 1 315 ? 1.050 -5.447 29.281 1.00 95.69 315 VAL A CA 1
ATOM 2369 C C . VAL A 1 315 ? 2.488 -5.072 28.951 1.00 95.69 315 VAL A C 1
ATOM 2371 O O . VAL A 1 315 ? 3.395 -5.187 29.772 1.00 95.69 315 VAL A O 1
ATOM 2374 N N . ASP A 1 316 ? 2.671 -4.527 27.760 1.00 94.94 316 ASP A N 1
ATOM 2375 C CA . ASP A 1 316 ? 3.876 -3.827 27.350 1.00 94.94 316 ASP A CA 1
ATOM 2376 C C . ASP A 1 316 ? 3.643 -2.316 27.461 1.00 94.94 316 ASP A C 1
ATOM 2378 O O . ASP A 1 316 ? 2.723 -1.775 26.835 1.00 94.94 316 ASP A O 1
ATOM 2382 N N . LEU A 1 317 ? 4.481 -1.623 28.239 1.00 95.31 317 LEU A N 1
ATOM 2383 C CA . LEU A 1 317 ? 4.495 -0.160 28.295 1.00 95.31 317 LEU A CA 1
ATOM 2384 C C . LEU A 1 317 ? 5.599 0.404 27.398 1.00 95.31 317 LEU A C 1
ATOM 2386 O O . LEU A 1 317 ? 6.778 0.113 27.592 1.00 95.31 317 LEU A O 1
ATOM 2390 N N . PHE A 1 318 ? 5.225 1.265 26.459 1.00 93.94 318 PHE A N 1
ATOM 2391 C CA . PHE A 1 318 ? 6.140 2.029 25.612 1.00 93.94 318 PHE A CA 1
ATOM 2392 C C . PHE A 1 318 ? 6.291 3.430 26.198 1.00 93.94 318 PHE A C 1
ATOM 2394 O O . PHE A 1 318 ? 5.367 4.230 26.113 1.00 93.94 318 PHE A O 1
ATOM 2401 N N . ILE A 1 319 ? 7.427 3.724 26.826 1.00 94.06 319 ILE A N 1
ATOM 2402 C CA . ILE A 1 319 ? 7.662 4.965 27.571 1.00 94.06 319 ILE A CA 1
ATOM 2403 C C . ILE A 1 319 ? 8.546 5.900 26.745 1.00 94.06 319 ILE A C 1
ATOM 2405 O O . ILE A 1 319 ? 9.696 5.577 26.442 1.00 94.06 319 ILE A O 1
ATOM 2409 N N . VAL A 1 320 ? 8.027 7.085 26.436 1.00 92.81 320 VAL A N 1
ATOM 2410 C CA . VAL A 1 320 ? 8.728 8.150 25.711 1.00 92.81 320 VAL A CA 1
ATOM 2411 C C . VAL A 1 320 ? 8.916 9.335 26.651 1.00 92.81 320 VAL A C 1
ATOM 2413 O O . VAL A 1 320 ? 7.936 9.918 27.118 1.00 92.81 320 VAL A O 1
ATOM 2416 N N . ASP A 1 321 ? 10.162 9.713 26.936 1.00 92.94 321 ASP A N 1
ATOM 2417 C CA . ASP A 1 321 ? 10.459 10.891 27.759 1.00 92.94 321 ASP A CA 1
ATOM 2418 C C . ASP A 1 321 ? 10.327 12.172 26.926 1.00 92.94 321 ASP A C 1
ATOM 2420 O O . ASP A 1 321 ? 11.027 12.365 25.933 1.00 92.94 321 ASP A O 1
ATOM 2424 N N . ARG A 1 322 ? 9.419 13.057 27.339 1.00 92.38 322 ARG A N 1
ATOM 2425 C CA . ARG A 1 322 ? 9.114 14.334 26.681 1.00 92.38 322 ARG A CA 1
ATOM 2426 C C . ARG A 1 322 ? 9.490 15.536 27.548 1.00 92.38 322 ARG A C 1
ATOM 2428 O O . ARG A 1 322 ? 9.262 16.674 27.144 1.00 92.38 322 ARG A O 1
ATOM 2435 N N . ARG A 1 323 ? 10.103 15.325 28.719 1.00 91.44 323 ARG A N 1
ATOM 2436 C CA . ARG A 1 323 ? 10.414 16.398 29.679 1.00 91.44 323 ARG A CA 1
ATOM 2437 C C . ARG A 1 323 ? 11.293 17.493 29.086 1.00 91.44 323 ARG A C 1
ATOM 2439 O O . ARG A 1 323 ? 11.076 18.660 29.381 1.00 91.44 323 ARG A O 1
ATOM 2446 N N . THR A 1 324 ? 12.262 17.150 28.235 1.00 87.56 324 THR A N 1
ATOM 2447 C CA . THR A 1 324 ? 13.155 18.141 27.602 1.00 87.56 324 THR A CA 1
ATOM 2448 C C . THR A 1 324 ? 12.424 19.067 26.644 1.00 87.56 324 THR A C 1
ATOM 2450 O O . THR A 1 324 ? 12.753 20.245 26.567 1.00 87.56 324 THR A O 1
ATOM 2453 N N . GLU A 1 325 ? 11.424 18.561 25.933 1.00 86.12 325 GLU A N 1
ATOM 2454 C CA . GLU A 1 325 ? 10.644 19.379 25.007 1.00 86.12 325 GLU A CA 1
ATOM 2455 C C . GLU A 1 325 ? 9.699 20.317 25.752 1.00 86.12 325 GLU A C 1
ATOM 2457 O O . GLU A 1 325 ? 9.595 21.493 25.409 1.00 86.12 325 GLU A O 1
ATOM 2462 N N . PHE A 1 326 ? 9.060 19.822 26.816 1.00 85.75 326 PHE A N 1
ATOM 2463 C CA . PHE A 1 326 ? 8.202 20.653 27.657 1.00 85.75 326 PHE A CA 1
ATOM 2464 C C . PHE A 1 326 ? 8.996 21.671 28.483 1.00 85.75 326 PHE A C 1
ATOM 2466 O O . PHE A 1 326 ? 8.501 22.772 28.700 1.00 85.75 326 PHE A O 1
ATOM 2473 N N . ALA A 1 327 ? 10.234 21.360 28.884 1.00 85.69 327 ALA A N 1
ATOM 2474 C CA . ALA A 1 327 ? 11.135 22.331 29.506 1.00 85.69 327 ALA A CA 1
ATOM 2475 C C . ALA A 1 327 ? 11.488 23.472 28.534 1.00 85.69 327 ALA A C 1
ATOM 2477 O O . ALA A 1 327 ? 11.376 24.640 28.890 1.00 85.69 327 ALA A O 1
ATOM 2478 N N . GLN A 1 328 ? 11.808 23.152 27.273 1.00 84.12 328 GLN A N 1
ATOM 2479 C CA . GLN A 1 328 ? 12.072 24.167 26.243 1.00 84.12 328 GLN A CA 1
ATOM 2480 C C . GLN A 1 328 ? 10.844 25.026 25.909 1.00 84.12 328 GLN A C 1
ATOM 2482 O O . GLN A 1 328 ? 10.991 26.180 25.506 1.00 84.12 328 GLN A O 1
ATOM 2487 N N . GLN A 1 329 ? 9.634 24.472 26.026 1.00 82.12 329 GLN A N 1
ATOM 2488 C CA . GLN A 1 329 ? 8.397 25.236 25.858 1.00 82.12 329 GLN A CA 1
ATOM 2489 C C . GLN A 1 329 ? 8.112 26.144 27.055 1.00 82.12 329 GLN A C 1
ATOM 2491 O O . GLN A 1 329 ? 7.699 27.282 26.841 1.00 82.12 329 GLN A O 1
ATOM 2496 N N . ALA A 1 330 ? 8.367 25.675 28.281 1.00 81.25 330 ALA A N 1
ATOM 2497 C CA . ALA A 1 330 ? 8.218 26.477 29.494 1.00 81.25 330 ALA A CA 1
ATOM 2498 C C . ALA A 1 330 ? 9.135 27.712 29.469 1.00 81.25 330 ALA A C 1
ATOM 2500 O O . ALA A 1 330 ? 8.675 28.809 29.759 1.00 81.25 330 ALA A O 1
ATOM 2501 N N . ASP A 1 331 ? 10.374 27.573 28.985 1.00 79.81 331 ASP A N 1
ATOM 2502 C CA . ASP A 1 331 ? 11.306 28.703 28.823 1.00 79.81 331 ASP A CA 1
ATOM 2503 C C . ASP A 1 331 ? 10.856 29.738 27.769 1.00 79.81 331 ASP A C 1
ATOM 2505 O O . ASP A 1 331 ? 11.358 30.862 27.736 1.00 79.81 331 ASP A O 1
ATOM 2509 N N . ARG A 1 332 ? 9.923 29.375 26.877 1.00 78.69 332 ARG A N 1
ATOM 2510 C CA . ARG A 1 332 ? 9.388 30.255 25.819 1.00 78.69 332 ARG A CA 1
ATOM 2511 C C . ARG A 1 332 ? 8.025 30.863 26.161 1.00 78.69 332 ARG A C 1
ATOM 2513 O O . ARG A 1 332 ? 7.581 31.763 25.447 1.00 78.69 332 ARG A O 1
ATOM 2520 N N . GLY A 1 333 ? 7.352 30.361 27.194 1.00 67.75 333 GLY A N 1
ATOM 2521 C CA . GLY A 1 333 ? 6.039 30.818 27.644 1.00 67.75 333 GLY A CA 1
ATOM 2522 C C . GLY A 1 333 ? 6.148 31.897 28.719 1.00 67.75 333 GLY A C 1
ATOM 2523 O O . GLY A 1 333 ? 7.084 31.906 29.509 1.00 67.75 333 GLY A O 1
ATOM 2524 N N . ALA A 1 334 ? 5.205 32.840 28.726 1.00 57.66 334 ALA A N 1
ATOM 2525 C CA . ALA A 1 334 ? 5.137 33.931 29.698 1.00 57.66 334 ALA A CA 1
ATOM 2526 C C . ALA A 1 334 ? 5.169 33.416 31.156 1.00 57.66 334 ALA A C 1
ATOM 2528 O O . ALA A 1 334 ? 4.621 32.347 31.411 1.00 57.66 334 ALA A O 1
ATOM 2529 N N . PRO A 1 335 ? 5.764 34.170 32.104 1.00 63.00 335 PRO A N 1
ATOM 2530 C CA . PRO A 1 335 ? 5.885 33.759 33.501 1.00 63.00 335 PRO A CA 1
ATOM 2531 C C . PRO A 1 335 ? 4.519 33.372 34.074 1.00 63.00 335 PRO A C 1
ATOM 2533 O O . PRO A 1 335 ? 3.610 34.202 34.149 1.00 63.00 335 PRO A O 1
ATOM 2536 N N . ASP A 1 336 ? 4.394 32.097 34.440 1.00 58.44 336 ASP A N 1
ATOM 2537 C CA . ASP A 1 336 ? 3.175 31.513 34.982 1.00 58.44 336 ASP A CA 1
ATOM 2538 C C . ASP A 1 336 ? 2.687 32.284 36.213 1.00 58.44 336 ASP A C 1
ATOM 2540 O O . ASP A 1 336 ? 3.464 32.708 37.076 1.00 58.44 336 ASP A O 1
ATOM 2544 N N . ALA A 1 337 ? 1.366 32.438 36.314 1.00 67.06 337 ALA A N 1
ATOM 2545 C CA . ALA A 1 337 ? 0.731 32.972 37.507 1.00 67.06 337 ALA A CA 1
ATOM 2546 C C . ALA A 1 337 ? 1.072 32.071 38.717 1.00 67.06 337 ALA A C 1
ATOM 2548 O O . ALA A 1 337 ? 0.819 30.861 38.666 1.00 67.06 337 ALA A O 1
ATOM 2549 N N . PRO A 1 338 ? 1.632 32.621 39.811 1.00 70.81 338 PRO A N 1
ATOM 2550 C CA . PRO A 1 338 ? 2.014 31.833 40.976 1.00 70.81 338 PRO A CA 1
ATOM 2551 C C . PRO A 1 338 ? 0.774 31.171 41.595 1.00 70.81 338 PRO A C 1
ATOM 2553 O O . PRO A 1 338 ? -0.108 31.857 42.107 1.00 70.81 338 PRO A O 1
ATOM 2556 N N . GLY A 1 339 ? 0.702 29.835 41.538 1.00 79.25 339 GLY A N 1
ATOM 2557 C CA . GLY A 1 339 ? -0.342 29.040 42.201 1.00 79.25 339 GLY A CA 1
ATOM 2558 C C . GLY A 1 339 ? -0.971 27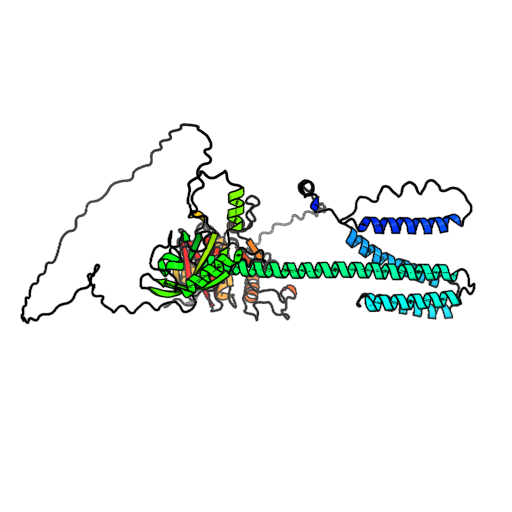.910 41.378 1.00 79.25 339 GLY A C 1
ATOM 2559 O O . GLY A 1 339 ? -1.710 27.106 41.941 1.00 79.25 339 GLY A O 1
ATOM 2560 N N . SER A 1 340 ? -0.687 27.799 40.077 1.00 75.50 340 SER A N 1
ATOM 2561 C CA . SER A 1 340 ? -1.208 26.692 39.260 1.00 75.50 340 SER A CA 1
ATOM 2562 C C . SER A 1 340 ? -0.402 25.407 39.491 1.00 75.50 340 SER A C 1
ATOM 2564 O O . SER A 1 340 ? 0.708 25.258 38.991 1.00 75.50 340 SER A O 1
ATOM 2566 N N . THR A 1 341 ? -0.952 24.458 40.250 1.00 79.44 341 THR A N 1
ATOM 2567 C CA . THR A 1 341 ? -0.365 23.123 40.489 1.00 79.44 341 THR A CA 1
ATOM 2568 C C . THR A 1 341 ? -0.746 22.110 39.405 1.00 79.44 341 THR A C 1
ATOM 2570 O O . THR A 1 341 ? -0.896 20.917 39.674 1.00 79.44 341 THR A O 1
ATOM 2573 N N . VAL A 1 342 ? -0.933 22.562 38.161 1.00 82.12 342 VAL A N 1
ATOM 2574 C CA . VAL A 1 342 ? -1.223 21.654 37.047 1.00 82.12 342 VAL A CA 1
ATOM 2575 C C . VAL A 1 342 ? 0.013 20.794 36.800 1.00 82.12 342 VAL A C 1
ATOM 2577 O O . VAL A 1 342 ? 1.089 21.300 36.489 1.00 82.12 342 VAL A O 1
ATOM 2580 N N . ALA A 1 343 ? -0.136 19.481 36.973 1.00 88.75 343 ALA A N 1
ATOM 2581 C CA . ALA A 1 343 ? 0.946 18.532 36.767 1.00 88.75 343 ALA A CA 1
ATOM 2582 C C . ALA A 1 343 ? 1.473 18.642 35.327 1.00 88.75 343 ALA A C 1
ATOM 2584 O O . ALA A 1 343 ? 0.738 18.408 34.367 1.00 88.75 343 ALA A O 1
ATOM 2585 N N . GLN A 1 344 ? 2.748 19.006 35.177 1.00 91.94 344 GLN A N 1
ATOM 2586 C CA . GLN A 1 344 ? 3.373 19.159 33.868 1.00 91.94 344 GLN A CA 1
ATOM 2587 C C . GLN A 1 344 ? 3.531 17.782 33.196 1.00 91.94 344 GLN A C 1
ATOM 2589 O O . GLN A 1 344 ? 4.048 16.856 33.837 1.00 91.94 344 GLN A O 1
ATOM 2594 N N . PRO A 1 345 ? 3.125 17.616 31.924 1.00 94.00 345 PRO A N 1
ATOM 2595 C CA . PRO A 1 345 ? 3.360 16.383 31.185 1.00 94.00 345 PRO A CA 1
ATOM 2596 C C . PRO A 1 345 ? 4.857 16.112 31.055 1.00 94.00 345 PRO A C 1
ATOM 2598 O O . PRO A 1 345 ? 5.644 17.004 30.750 1.00 94.00 345 PRO A O 1
ATOM 2601 N N . GLY A 1 346 ? 5.252 14.869 31.327 1.00 94.19 346 GLY A N 1
ATOM 2602 C CA . GLY A 1 346 ? 6.649 14.447 31.287 1.00 94.19 346 GLY A CA 1
ATOM 2603 C C . GLY A 1 346 ? 6.894 13.260 30.374 1.00 94.19 346 GLY A C 1
ATOM 2604 O O . GL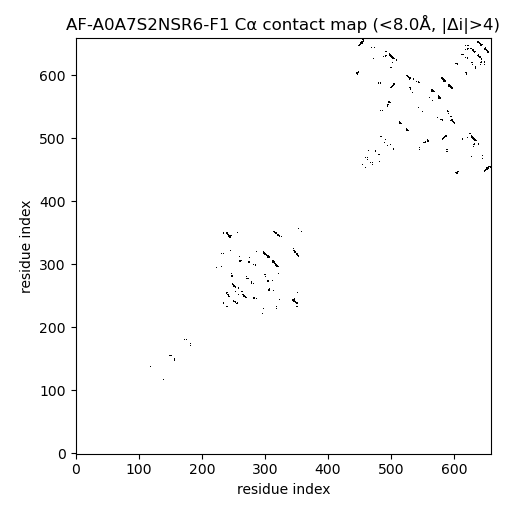Y A 1 346 ? 7.928 13.204 29.717 1.00 94.19 346 GLY A O 1
ATOM 2605 N N . PHE A 1 347 ? 5.943 12.336 30.283 1.00 95.19 347 PHE A N 1
ATOM 2606 C CA . PHE A 1 347 ? 6.091 11.124 29.492 1.00 95.19 347 PHE A CA 1
ATOM 2607 C C . PHE A 1 347 ? 4.838 10.866 28.664 1.00 95.19 347 PHE A C 1
ATOM 2609 O O . PHE A 1 347 ? 3.717 11.092 29.123 1.00 95.19 347 PHE A O 1
ATOM 2616 N N . LEU A 1 348 ? 5.039 10.358 27.453 1.00 94.69 348 LEU A N 1
ATOM 2617 C CA . LEU A 1 348 ? 3.990 9.721 26.669 1.00 94.69 348 LEU A CA 1
ATOM 2618 C C . LEU A 1 348 ? 4.157 8.212 26.840 1.00 94.69 348 LEU A C 1
ATOM 2620 O O . LEU A 1 348 ? 5.235 7.683 26.570 1.00 94.69 348 LEU A O 1
ATOM 2624 N N . VAL A 1 349 ? 3.119 7.539 27.330 1.00 95.31 349 VAL A N 1
ATOM 2625 C CA . VAL A 1 349 ? 3.141 6.098 27.582 1.00 95.31 349 VAL A CA 1
ATOM 2626 C C . VAL A 1 349 ? 2.082 5.428 26.720 1.00 95.31 349 VAL A C 1
ATOM 2628 O O . VAL A 1 349 ? 0.908 5.779 26.786 1.00 95.31 349 VAL A O 1
ATOM 2631 N N . GLY A 1 350 ? 2.485 4.465 25.899 1.00 94.94 350 GLY A N 1
ATOM 2632 C CA . GLY A 1 350 ? 1.554 3.577 25.212 1.00 94.94 350 GLY A CA 1
ATOM 2633 C C . GLY A 1 350 ? 1.411 2.252 25.941 1.00 94.94 350 GLY A C 1
ATOM 2634 O O . GLY A 1 350 ? 2.406 1.687 26.387 1.00 94.94 350 GLY A O 1
ATOM 2635 N N . VAL A 1 351 ? 0.181 1.760 26.055 1.00 94.56 351 VAL A N 1
ATOM 2636 C CA . VAL A 1 351 ? -0.159 0.512 26.749 1.00 94.56 351 VAL A CA 1
ATOM 2637 C C . VAL A 1 351 ? -0.684 -0.505 25.741 1.00 94.56 351 VAL A C 1
ATOM 2639 O O . VAL A 1 351 ? -1.726 -0.275 25.126 1.00 94.56 351 VAL A O 1
ATOM 2642 N N . ARG A 1 352 ? 0.013 -1.632 25.580 1.00 93.38 352 ARG A N 1
ATOM 2643 C CA . ARG A 1 352 ? -0.393 -2.741 24.703 1.00 93.38 352 ARG A CA 1
ATOM 2644 C C . ARG A 1 352 ? -0.574 -4.012 25.527 1.00 93.38 352 ARG A C 1
ATOM 2646 O O . ARG A 1 352 ? 0.255 -4.293 26.384 1.00 93.38 352 ARG A O 1
ATOM 2653 N N . LEU A 1 353 ? -1.620 -4.793 25.267 1.00 93.38 353 LEU A N 1
ATOM 2654 C CA . LEU A 1 353 ? -1.760 -6.123 25.873 1.00 93.38 353 LEU A CA 1
ATOM 2655 C C . LEU A 1 353 ? -0.625 -7.031 25.385 1.00 93.38 353 LEU A C 1
ATOM 2657 O O . LEU A 1 353 ? -0.318 -7.051 24.191 1.00 93.38 353 LEU A O 1
ATOM 2661 N N . ALA A 1 354 ? 0.014 -7.757 26.300 1.00 90.19 354 ALA A N 1
ATOM 2662 C CA . ALA A 1 354 ? 1.076 -8.679 25.921 1.00 90.19 354 ALA A CA 1
ATOM 2663 C C . ALA A 1 354 ? 0.502 -9.829 25.063 1.00 90.19 354 ALA A C 1
ATOM 2665 O O . ALA A 1 354 ? -0.604 -10.309 25.343 1.00 90.19 354 ALA A O 1
ATOM 2666 N N . PRO A 1 355 ? 1.224 -10.299 24.028 1.00 81.31 355 PRO A N 1
ATOM 2667 C CA . PRO A 1 355 ? 0.781 -11.429 23.216 1.00 81.31 355 PRO A CA 1
ATOM 2668 C C . PRO A 1 355 ? 0.603 -12.671 24.101 1.00 81.31 355 PRO A C 1
ATOM 2670 O O . PRO A 1 355 ? 1.531 -13.087 24.792 1.00 81.31 355 PRO A O 1
ATOM 2673 N N . GLY A 1 356 ? -0.606 -13.239 24.099 1.00 78.50 356 GLY A N 1
ATOM 2674 C CA . GLY A 1 356 ? -1.009 -14.341 24.984 1.00 78.50 356 GLY A CA 1
ATOM 2675 C C . GLY A 1 356 ? -1.858 -13.926 26.194 1.00 78.50 356 GLY A C 1
ATOM 2676 O O . GLY A 1 356 ? -2.291 -14.794 26.942 1.00 78.50 356 GLY A O 1
ATOM 2677 N N . GLY A 1 357 ? -2.121 -12.627 26.373 1.00 62.41 357 GLY A N 1
ATOM 2678 C CA . GLY A 1 357 ? -3.016 -12.089 27.404 1.00 62.41 357 GLY A CA 1
ATOM 2679 C C . GLY A 1 357 ? -4.476 -11.903 26.972 1.00 62.41 357 GLY A C 1
ATOM 2680 O O . GLY A 1 357 ? -5.246 -11.315 27.730 1.00 62.41 357 GLY A O 1
ATOM 2681 N N . GLU A 1 358 ? -4.871 -12.352 25.773 1.00 56.41 358 GLU A N 1
ATOM 2682 C CA . GLU A 1 358 ? -6.291 -12.421 25.405 1.00 56.41 358 GLU A CA 1
ATOM 2683 C C . GLU A 1 358 ? -6.963 -13.504 26.253 1.00 56.41 358 GLU A C 1
ATOM 2685 O O . GLU A 1 358 ? -6.933 -14.693 25.939 1.00 56.41 358 GLU A O 1
ATOM 2690 N N . GLU A 1 359 ? -7.547 -13.075 27.370 1.00 49.72 359 GLU A N 1
ATOM 2691 C CA . GLU A 1 359 ? -8.480 -13.885 28.136 1.00 49.72 359 GLU A CA 1
ATOM 2692 C C . GLU A 1 359 ? -9.614 -14.332 27.216 1.00 49.72 359 GLU A C 1
ATOM 2694 O O . GLU A 1 359 ? -10.402 -13.532 26.704 1.00 49.72 359 GLU A O 1
ATOM 2699 N N . GLN A 1 360 ? -9.702 -15.645 27.037 1.00 41.69 360 GLN A N 1
ATOM 2700 C CA . GLN A 1 360 ? -10.903 -16.306 26.566 1.00 41.69 360 GLN A CA 1
ATOM 2701 C C . GLN A 1 360 ? -12.057 -15.832 27.471 1.00 41.69 360 GLN A C 1
ATOM 2703 O O . GLN A 1 360 ? -11.931 -15.950 28.693 1.00 41.69 360 GLN A O 1
ATOM 2708 N N . PRO A 1 361 ? -13.136 -15.237 26.925 1.00 40.09 361 PRO A N 1
ATOM 2709 C CA . PRO A 1 361 ? -14.190 -14.651 27.744 1.00 40.09 361 PRO A CA 1
ATOM 2710 C C . PRO A 1 361 ? -14.697 -15.704 28.737 1.00 40.09 361 PRO A C 1
ATOM 2712 O O . PRO A 1 361 ? -14.931 -16.846 28.320 1.00 40.09 361 PRO A O 1
ATOM 2715 N N . PRO A 1 362 ? -14.838 -15.366 30.034 1.00 40.53 362 PRO A N 1
ATOM 2716 C CA . PRO A 1 362 ? -15.267 -16.329 31.034 1.00 40.53 362 PRO A CA 1
ATOM 2717 C C . PRO A 1 362 ? -16.590 -16.941 30.580 1.00 40.53 362 PRO A C 1
ATOM 2719 O O . PRO A 1 362 ? -17.527 -16.223 30.219 1.00 40.53 362 PRO A O 1
ATOM 2722 N N . ALA A 1 363 ? -16.641 -18.275 30.549 1.00 36.03 363 ALA A N 1
ATOM 2723 C CA . ALA A 1 363 ? -17.845 -19.009 30.202 1.00 36.03 363 ALA A CA 1
ATOM 2724 C C . ALA A 1 363 ? -18.997 -18.487 31.073 1.00 36.03 363 ALA A C 1
ATOM 2726 O O . ALA A 1 363 ? -18.927 -18.518 32.303 1.00 36.03 363 ALA A O 1
ATOM 2727 N N . GLN A 1 364 ? -20.027 -17.947 30.422 1.00 35.66 364 GLN A N 1
ATOM 2728 C CA . GLN A 1 364 ? -21.222 -17.414 31.068 1.00 35.66 364 GLN A CA 1
ATOM 2729 C C . GLN A 1 364 ? -21.883 -18.535 31.882 1.00 35.66 364 GLN A C 1
ATOM 2731 O O . GLN A 1 364 ? -22.552 -19.395 31.318 1.00 35.66 364 GLN A O 1
ATOM 2736 N N . GLY A 1 365 ? -21.656 -18.568 33.198 1.00 36.91 365 GLY A N 1
ATOM 2737 C CA . GLY A 1 365 ? -22.201 -19.642 34.032 1.00 36.91 365 GLY A CA 1
ATOM 2738 C C . GLY A 1 365 ? -21.963 -19.561 35.539 1.00 36.91 365 GLY A C 1
ATOM 2739 O O . GLY A 1 365 ? -22.318 -20.507 36.232 1.00 36.91 365 GLY A O 1
ATOM 2740 N N . ALA A 1 366 ? -21.400 -18.476 36.078 1.00 29.30 366 ALA A N 1
ATOM 2741 C CA . ALA A 1 366 ? -21.248 -18.317 37.526 1.00 29.30 366 ALA A CA 1
ATOM 2742 C C . ALA A 1 366 ? -22.107 -17.152 38.033 1.00 29.30 366 ALA A C 1
ATOM 2744 O O . ALA A 1 366 ? -21.790 -15.977 37.848 1.00 29.30 366 ALA A O 1
ATOM 2745 N N . GLN A 1 367 ? -23.231 -17.518 38.644 1.00 28.06 367 GLN A N 1
ATOM 2746 C CA . GLN A 1 367 ? -24.162 -16.643 39.342 1.00 28.06 367 GLN A CA 1
ATOM 2747 C C . GLN A 1 367 ? -23.482 -16.061 40.592 1.00 28.06 367 GLN A C 1
ATOM 2749 O O . GLN A 1 367 ? -23.054 -16.802 41.474 1.00 28.06 367 GLN A O 1
ATOM 2754 N N . TRP A 1 368 ? -23.373 -14.734 40.657 1.00 28.28 368 TRP A N 1
ATOM 2755 C CA . TRP A 1 368 ? -22.841 -14.008 41.812 1.00 28.28 368 TRP A CA 1
ATOM 2756 C C . TRP A 1 368 ? -23.944 -13.730 42.843 1.00 28.28 368 TRP A C 1
ATOM 2758 O O . TRP A 1 368 ? -25.023 -13.254 42.490 1.00 28.28 368 TRP A O 1
ATOM 2768 N N . VAL A 1 369 ? -23.649 -13.995 44.118 1.00 30.02 369 VAL A N 1
ATOM 2769 C CA . VAL A 1 369 ? -24.459 -13.612 45.288 1.00 30.02 369 VAL A CA 1
ATOM 2770 C C . VAL A 1 369 ? -23.786 -12.398 45.948 1.00 30.02 369 VAL A C 1
ATOM 2772 O O . VAL A 1 369 ? -22.563 -12.419 46.103 1.00 30.02 369 VAL A O 1
ATOM 2775 N N . PRO A 1 370 ? -24.517 -11.334 46.329 1.00 32.47 370 PRO A N 1
ATOM 2776 C CA . PRO A 1 370 ? -23.907 -10.152 46.924 1.00 32.47 370 PRO A CA 1
ATOM 2777 C C . PRO A 1 370 ? -23.617 -10.383 48.413 1.00 32.47 370 PRO A C 1
ATOM 2779 O O . PRO A 1 370 ? -24.518 -10.706 49.184 1.00 32.47 370 PRO A O 1
ATOM 2782 N N . PHE A 1 371 ? -22.365 -10.173 48.826 1.00 28.36 371 PHE A N 1
ATOM 2783 C CA . PHE A 1 371 ? -22.005 -10.058 50.238 1.00 28.36 371 PHE A CA 1
ATOM 2784 C C . PHE A 1 371 ? -22.170 -8.601 50.679 1.00 28.36 371 PHE A C 1
ATOM 2786 O O . PHE A 1 371 ? -21.498 -7.701 50.173 1.00 28.36 371 PHE A O 1
ATOM 2793 N N . ALA A 1 372 ? -23.091 -8.380 51.611 1.00 34.09 372 ALA A N 1
ATOM 2794 C CA . ALA A 1 372 ? -23.269 -7.119 52.307 1.00 34.09 372 ALA A CA 1
ATOM 2795 C C . ALA A 1 372 ? -22.339 -7.053 53.530 1.00 34.09 372 ALA A C 1
ATOM 2797 O O . ALA A 1 372 ? -22.337 -7.971 54.342 1.00 34.09 372 ALA A O 1
ATOM 2798 N N . GLY A 1 373 ? -21.617 -5.934 53.654 1.00 33.59 373 GLY A N 1
ATOM 2799 C CA . GLY A 1 373 ? -21.272 -5.275 54.919 1.00 33.59 373 GLY A CA 1
ATOM 2800 C C . GLY A 1 373 ? -20.183 -5.887 55.808 1.00 33.59 373 GLY A C 1
ATOM 2801 O O . GLY A 1 373 ? -20.367 -6.946 56.390 1.00 33.59 373 GLY A O 1
ATOM 2802 N N . ALA A 1 374 ? -19.120 -5.113 56.045 1.00 31.28 374 ALA A N 1
ATOM 2803 C CA . ALA A 1 374 ? -18.553 -4.952 57.386 1.00 31.28 374 ALA A CA 1
ATOM 2804 C C . ALA A 1 374 ? -17.737 -3.651 57.459 1.00 31.28 374 ALA A C 1
ATOM 2806 O O . ALA A 1 374 ? -16.699 -3.502 56.813 1.00 31.28 374 ALA A O 1
ATOM 2807 N N . GLU A 1 375 ? -18.255 -2.706 58.241 1.00 38.03 375 GLU A N 1
ATOM 2808 C CA . GLU A 1 375 ? -17.534 -1.548 58.755 1.00 38.03 375 GLU A CA 1
ATOM 2809 C C . GLU A 1 375 ? -16.632 -1.929 59.946 1.00 38.03 375 GLU A C 1
ATOM 2811 O O . GLU A 1 375 ? -16.668 -3.030 60.484 1.00 38.03 375 GLU A O 1
ATOM 2816 N N . HIS A 1 376 ? -15.811 -0.948 60.304 1.00 36.66 376 HIS A N 1
ATOM 2817 C CA . HIS A 1 376 ? -14.864 -0.801 61.404 1.00 36.66 376 HIS A CA 1
ATOM 2818 C C . HIS A 1 376 ? -15.121 -1.484 62.770 1.00 36.66 376 HIS A C 1
ATOM 2820 O O . HIS A 1 376 ? -16.164 -1.307 63.386 1.00 36.66 376 HIS A O 1
ATOM 2826 N N . ALA A 1 377 ? -13.985 -1.975 63.295 1.00 36.03 377 ALA A N 1
ATOM 2827 C CA . ALA A 1 377 ? -13.405 -1.750 64.631 1.00 36.03 377 ALA A CA 1
ATOM 2828 C C . ALA A 1 377 ? -13.800 -2.640 65.825 1.00 36.03 377 ALA A C 1
ATOM 2830 O O . ALA A 1 377 ? -14.964 -2.770 66.177 1.00 36.03 377 ALA A O 1
ATOM 2831 N N . GLY A 1 378 ? -12.753 -3.056 66.552 1.00 33.94 378 GLY A N 1
ATOM 2832 C CA . GLY A 1 378 ? -12.739 -3.043 68.017 1.00 33.94 378 GLY A CA 1
ATOM 2833 C C . GLY A 1 378 ? -12.726 -4.407 68.695 1.00 33.94 378 GLY A C 1
ATOM 2834 O O . GLY A 1 378 ? -13.641 -5.201 68.523 1.00 33.94 378 GLY A O 1
ATOM 2835 N N . ASP A 1 379 ? -11.682 -4.628 69.489 1.00 38.00 379 ASP A N 1
ATOM 2836 C CA . ASP A 1 379 ? -11.534 -5.702 70.469 1.00 38.00 379 ASP A CA 1
ATOM 2837 C C . ASP A 1 379 ? -12.694 -5.703 71.488 1.00 38.00 379 ASP A C 1
ATOM 2839 O O . ASP A 1 379 ? -13.071 -4.626 71.943 1.00 38.00 379 ASP A O 1
ATOM 2843 N N . ASP A 1 380 ? -13.238 -6.870 71.863 1.00 33.56 380 ASP A N 1
ATOM 2844 C CA . ASP A 1 380 ? -13.254 -7.362 73.258 1.00 33.56 380 ASP A CA 1
ATOM 2845 C C . ASP A 1 380 ? -13.919 -8.750 73.395 1.00 33.56 380 ASP A C 1
ATOM 2847 O O . ASP A 1 380 ? -14.782 -9.150 72.611 1.00 33.56 380 ASP A O 1
ATOM 2851 N N . GLU A 1 381 ? -13.495 -9.485 74.421 1.00 41.09 381 GLU A N 1
ATOM 2852 C CA . GLU A 1 381 ? -13.971 -10.812 74.816 1.00 41.09 381 GLU A CA 1
ATOM 2853 C C . GLU A 1 381 ? -15.423 -10.823 75.343 1.00 41.09 381 GLU A C 1
ATOM 2855 O O . GLU A 1 381 ? -15.839 -9.927 76.073 1.00 41.09 381 GLU A O 1
ATOM 2860 N N . SER A 1 382 ? -16.168 -11.913 75.091 1.00 34.62 382 SER A N 1
ATOM 2861 C CA . SER A 1 382 ? -16.789 -12.789 76.118 1.00 34.62 382 SER A CA 1
ATOM 2862 C C . SER A 1 382 ? -18.064 -13.529 75.651 1.00 34.62 382 SER A C 1
ATOM 2864 O O . SER A 1 382 ? -19.036 -12.957 75.180 1.00 34.62 382 SER A O 1
ATOM 2866 N N . VAL A 1 383 ? -17.987 -14.859 75.786 1.00 37.12 383 VAL A N 1
ATOM 2867 C CA . VAL A 1 383 ? -18.971 -15.859 76.262 1.00 37.12 383 VAL A CA 1
ATOM 2868 C C . VAL A 1 383 ? -20.495 -15.579 76.149 1.00 37.12 383 VAL A C 1
ATOM 2870 O O . VAL A 1 383 ? -21.004 -14.637 76.739 1.00 37.12 383 VAL A O 1
ATOM 2873 N N . VAL A 1 384 ? -21.232 -16.551 75.570 1.00 35.03 384 VAL A N 1
ATOM 2874 C CA . VAL A 1 384 ? -22.421 -17.281 76.115 1.00 35.03 384 VAL A CA 1
ATOM 2875 C C . VAL A 1 384 ? -23.474 -17.643 75.031 1.00 35.03 384 VAL A C 1
ATOM 2877 O O . VAL A 1 384 ? -23.997 -16.803 74.316 1.00 35.03 384 VAL A O 1
ATOM 2880 N N . SER A 1 385 ? -23.756 -18.954 74.992 1.00 35.78 385 SER A N 1
ATOM 2881 C CA . SER A 1 385 ? -24.861 -19.795 74.469 1.00 35.78 385 SER A CA 1
ATOM 2882 C C . SER A 1 385 ? -26.197 -19.248 73.916 1.00 35.78 385 SER A C 1
ATOM 2884 O O . SER A 1 385 ? -26.775 -18.319 74.468 1.00 35.78 385 SER A O 1
ATOM 2886 N N . GLY A 1 386 ? -26.807 -20.069 73.037 1.00 32.59 386 GLY A N 1
ATOM 2887 C CA . GLY A 1 386 ? -28.269 -20.272 72.884 1.00 32.59 386 GLY A CA 1
ATOM 2888 C C . GLY A 1 386 ? -28.687 -20.441 71.413 1.00 32.59 386 GLY A C 1
ATOM 2889 O O . GLY A 1 386 ? -28.583 -19.486 70.662 1.00 32.59 386 GLY A O 1
ATOM 2890 N N . VAL A 1 387 ? -28.909 -21.655 70.882 1.00 38.47 387 VAL A N 1
ATOM 2891 C CA . VAL A 1 387 ? -30.187 -22.417 70.821 1.00 38.47 387 VAL A CA 1
ATOM 2892 C C . VAL A 1 387 ? -31.347 -21.628 70.195 1.00 38.47 387 VAL A C 1
ATOM 2894 O O . VAL A 1 387 ? -31.755 -20.618 70.758 1.00 38.47 387 VAL A O 1
ATOM 2897 N N . GLY A 1 388 ? -31.945 -22.160 69.120 1.00 33.19 388 GLY A N 1
ATOM 2898 C CA . GLY A 1 388 ? -33.312 -21.805 68.719 1.00 33.19 388 GLY A CA 1
ATOM 2899 C C . GLY A 1 388 ? -33.642 -22.006 67.239 1.00 33.19 388 GLY A C 1
ATOM 2900 O O . GLY A 1 388 ? -33.232 -21.211 66.404 1.00 33.19 388 GLY A O 1
ATOM 2901 N N . ASP A 1 389 ? -34.395 -23.072 66.988 1.00 36.88 389 ASP A N 1
ATOM 2902 C CA . ASP A 1 389 ? -35.077 -23.542 65.777 1.00 36.88 389 ASP A CA 1
ATOM 2903 C C . ASP A 1 389 ? -36.008 -22.549 65.024 1.00 36.88 389 ASP A C 1
ATOM 2905 O O . ASP A 1 389 ? -36.350 -21.478 65.517 1.00 36.88 389 ASP A O 1
ATOM 2909 N N . ASP A 1 390 ? -36.480 -23.034 63.861 1.00 39.06 390 ASP A N 1
ATOM 2910 C CA . ASP A 1 390 ? -37.835 -22.900 63.272 1.00 39.06 390 ASP A CA 1
ATOM 2911 C C . ASP A 1 390 ? -38.087 -22.103 61.960 1.00 39.06 390 ASP A C 1
ATOM 2913 O O . ASP A 1 390 ? -38.136 -20.879 61.912 1.00 39.06 390 ASP A O 1
ATOM 2917 N N . LEU A 1 391 ? -38.305 -22.901 60.895 1.00 38.53 391 LEU A N 1
ATOM 2918 C CA . LEU A 1 391 ? -39.513 -23.079 60.048 1.00 38.53 391 LEU A CA 1
ATOM 2919 C C . LEU A 1 391 ? -40.236 -21.916 59.316 1.00 38.53 391 LEU A C 1
ATOM 2921 O O . LEU A 1 391 ? -40.681 -20.939 59.904 1.00 38.53 391 LEU A O 1
ATOM 2925 N N . GLY A 1 392 ? -40.583 -22.217 58.046 1.00 33.28 392 GLY A N 1
ATOM 2926 C CA . GLY A 1 392 ? -41.763 -21.724 57.295 1.00 33.28 392 GLY A CA 1
ATOM 2927 C C . GLY A 1 392 ? -41.440 -20.685 56.206 1.00 33.28 392 GLY A C 1
ATOM 2928 O O . GLY A 1 392 ? -40.724 -19.736 56.473 1.00 33.28 392 GLY A O 1
ATOM 2929 N N . GLY A 1 393 ? -41.876 -20.754 54.941 1.00 37.16 393 GLY A N 1
ATOM 2930 C CA . GLY A 1 393 ? -43.012 -21.439 54.312 1.00 37.16 393 GLY A CA 1
ATOM 2931 C C . GLY A 1 393 ? -43.985 -20.406 53.702 1.00 37.16 393 GLY A C 1
ATOM 2932 O O . GLY A 1 393 ? -44.547 -19.628 54.463 1.00 37.16 393 GLY A O 1
ATOM 2933 N N . ASN A 1 394 ? -44.129 -20.385 52.362 1.00 37.59 394 ASN A N 1
ATOM 2934 C CA . ASN A 1 394 ? -45.269 -19.937 51.507 1.00 37.59 394 ASN A CA 1
ATOM 2935 C C . ASN A 1 394 ? -44.728 -19.411 50.160 1.00 37.59 394 ASN A C 1
ATOM 2937 O O . ASN A 1 394 ? -43.884 -18.523 50.147 1.00 37.59 394 ASN A O 1
ATOM 2941 N N . GLU A 1 395 ? -44.993 -19.999 48.990 1.00 38.78 395 GLU A N 1
ATOM 2942 C CA . GLU A 1 395 ? -46.248 -20.282 48.257 1.00 38.78 395 GLU A CA 1
ATOM 2943 C C . GLU A 1 395 ? -46.967 -19.071 47.628 1.00 38.78 395 GLU A C 1
ATOM 2945 O O . GLU A 1 395 ? -47.448 -18.170 48.310 1.00 38.78 395 GLU A O 1
ATOM 2950 N N . SER A 1 396 ? -47.160 -19.217 46.306 1.00 40.22 396 SER A N 1
ATOM 2951 C CA . SER A 1 396 ? -48.279 -18.750 45.467 1.00 40.22 396 SER A CA 1
ATOM 2952 C C . SER A 1 396 ? -48.315 -17.272 45.028 1.00 40.22 396 SER A C 1
ATOM 2954 O O . SER A 1 396 ? -48.421 -16.360 45.838 1.00 40.22 396 SER A O 1
ATOM 2956 N N . ASN A 1 397 ? -48.277 -17.000 43.716 1.00 37.84 397 ASN A N 1
ATOM 2957 C CA . ASN A 1 397 ? -49.468 -17.053 42.855 1.00 37.84 397 ASN A CA 1
ATOM 2958 C C . ASN A 1 397 ? -49.192 -16.589 41.413 1.00 37.84 397 ASN A C 1
ATOM 2960 O O . ASN A 1 397 ? -48.396 -15.687 41.150 1.00 37.84 397 ASN A O 1
ATOM 2964 N N . ASP A 1 398 ? -49.930 -17.244 40.522 1.00 40.91 398 ASP A N 1
ATOM 2965 C CA . ASP A 1 398 ? -50.285 -16.913 39.143 1.00 40.91 398 ASP A CA 1
ATOM 2966 C C . ASP A 1 398 ? -50.734 -15.442 38.951 1.00 40.91 398 ASP A C 1
ATOM 2968 O O . ASP A 1 398 ? -51.248 -14.821 39.877 1.00 40.91 398 ASP A O 1
ATOM 2972 N N . ASP A 1 399 ? -50.627 -14.852 37.752 1.00 38.31 399 ASP A N 1
ATOM 2973 C CA . ASP A 1 399 ? -51.653 -15.033 36.713 1.00 38.31 399 ASP A CA 1
ATOM 2974 C C . ASP A 1 399 ? -51.416 -14.211 35.427 1.00 38.31 399 ASP A C 1
ATOM 2976 O O . ASP A 1 399 ? -50.629 -13.267 35.352 1.00 38.31 399 ASP A O 1
ATOM 2980 N N . LYS A 1 400 ? -52.140 -14.639 34.393 1.00 38.59 400 LYS A N 1
ATOM 2981 C CA . LYS A 1 400 ? -52.186 -14.177 33.000 1.00 38.59 400 LYS A CA 1
ATOM 2982 C C . LYS A 1 400 ? -52.685 -12.737 32.828 1.00 38.59 400 LYS A C 1
ATOM 2984 O O . LYS A 1 400 ? -53.562 -12.280 33.547 1.00 38.59 400 LYS A O 1
ATOM 2989 N N . SER A 1 401 ? -52.335 -12.120 31.697 1.00 37.88 401 SER A N 1
ATOM 2990 C CA . SER A 1 401 ? -53.350 -11.516 30.812 1.00 37.88 401 SER A CA 1
ATOM 2991 C C . SER A 1 401 ? -52.800 -11.215 29.419 1.00 37.88 401 SER A C 1
ATOM 2993 O O . SER A 1 401 ? -51.608 -11.015 29.201 1.00 37.88 401 SER A O 1
ATOM 2995 N N . SER A 1 402 ? -53.710 -11.277 28.457 1.00 39.59 402 SER A N 1
ATOM 2996 C CA . SER A 1 402 ? -53.492 -11.242 27.021 1.00 39.59 402 SER A CA 1
ATOM 2997 C C . SER A 1 402 ? -54.224 -10.043 26.415 1.00 39.59 402 SER A C 1
ATOM 2999 O O . SER A 1 402 ? -55.258 -9.635 26.929 1.00 39.59 402 SER A O 1
ATOM 3001 N N . ALA A 1 403 ? -53.753 -9.645 25.232 1.00 34.88 403 ALA A N 1
ATOM 3002 C CA . ALA A 1 403 ? -54.545 -9.221 24.074 1.00 34.88 403 ALA A CA 1
ATOM 3003 C C . ALA A 1 403 ? -55.074 -7.771 23.940 1.00 34.88 403 ALA A C 1
ATOM 3005 O O . ALA A 1 403 ? -55.875 -7.275 24.724 1.00 34.88 403 ALA A O 1
ATOM 3006 N N . SER A 1 404 ? -54.787 -7.247 22.737 1.00 35.97 404 SER A N 1
ATOM 3007 C CA . SER A 1 404 ? -55.729 -6.699 21.735 1.00 35.97 404 SER A CA 1
ATOM 3008 C C . SER A 1 404 ? -55.826 -5.180 21.513 1.00 35.97 404 SER A C 1
ATOM 3010 O O . SER A 1 404 ? -55.878 -4.391 22.447 1.00 35.97 404 SER A O 1
ATOM 3012 N N . GLY A 1 405 ? -55.959 -4.842 20.218 1.00 31.62 405 GLY A N 1
ATOM 3013 C CA . GLY A 1 405 ? -56.522 -3.601 19.661 1.00 31.62 405 GLY A CA 1
ATOM 3014 C C . GLY A 1 405 ? -55.499 -2.482 19.427 1.00 31.62 405 GLY A C 1
ATOM 3015 O O . GLY A 1 405 ? -54.640 -2.262 20.261 1.00 31.62 405 GLY A O 1
ATOM 3016 N N . ALA A 1 406 ? -55.516 -1.699 18.351 1.00 34.16 406 ALA A N 1
ATOM 3017 C CA . ALA A 1 406 ? -56.430 -1.599 17.224 1.00 34.16 406 ALA A CA 1
ATOM 3018 C C . ALA A 1 406 ? -55.756 -0.799 16.090 1.00 34.16 406 ALA A C 1
ATOM 3020 O O . ALA A 1 406 ? -54.834 -0.015 16.307 1.00 34.16 406 ALA A O 1
ATOM 3021 N N . GLU A 1 407 ? -56.261 -1.034 14.890 1.00 33.94 407 GLU A N 1
ATOM 3022 C CA . GLU A 1 407 ? -55.983 -0.391 13.610 1.00 33.94 407 GLU A CA 1
ATOM 3023 C C . GLU A 1 407 ? -56.709 0.967 13.514 1.00 33.94 407 GLU A C 1
ATOM 3025 O O . GLU A 1 407 ? -57.861 1.069 13.939 1.00 33.94 407 GLU A O 1
ATOM 3030 N N . MET A 1 408 ? -56.066 2.005 12.959 1.00 37.34 408 MET A N 1
ATOM 3031 C CA . MET A 1 408 ? -56.753 3.235 12.536 1.00 37.34 408 MET A CA 1
ATOM 3032 C C . MET A 1 408 ? -55.944 4.001 11.467 1.00 37.34 408 MET A C 1
ATOM 3034 O O . MET A 1 408 ? -54.871 4.536 11.742 1.00 37.34 408 MET A O 1
ATOM 3038 N N . ASP A 1 409 ? -56.488 4.041 10.248 1.00 40.97 409 ASP A N 1
ATOM 3039 C CA . ASP A 1 409 ? -56.108 4.905 9.120 1.00 40.97 409 ASP A CA 1
ATOM 3040 C C . ASP A 1 409 ? -56.410 6.385 9.406 1.00 40.97 409 ASP A C 1
ATOM 3042 O O . ASP A 1 409 ? -57.522 6.658 9.845 1.00 40.97 409 ASP A O 1
ATOM 3046 N N . VAL A 1 410 ? -55.521 7.327 9.034 1.00 35.38 410 VAL A N 1
ATOM 3047 C CA . VAL A 1 410 ? -55.855 8.638 8.412 1.00 35.38 410 VAL A CA 1
ATOM 3048 C C . VAL A 1 410 ? -54.634 9.191 7.637 1.00 35.38 410 VAL A C 1
ATOM 3050 O O . VAL A 1 410 ? -53.500 9.165 8.108 1.00 35.38 410 VAL A O 1
ATOM 3053 N N . ALA A 1 411 ? -54.910 9.708 6.436 1.00 32.66 411 ALA A N 1
ATOM 3054 C CA . ALA A 1 411 ? -54.027 10.269 5.405 1.00 32.66 411 ALA A CA 1
ATOM 3055 C C . ALA A 1 411 ? -53.413 11.678 5.728 1.00 32.66 411 ALA A C 1
ATOM 3057 O O . ALA A 1 411 ? -53.751 12.273 6.751 1.00 32.66 411 ALA A O 1
ATOM 3058 N N . PRO A 1 412 ? -52.516 12.235 4.870 1.00 60.31 412 PRO A N 1
ATOM 3059 C CA . PRO A 1 412 ? -51.519 13.270 5.203 1.00 60.31 412 PRO A CA 1
ATOM 3060 C C . PRO A 1 412 ? -51.923 14.711 4.815 1.00 60.31 412 PRO A C 1
ATOM 3062 O O . PRO A 1 412 ? -52.894 14.916 4.086 1.00 60.31 412 PRO A O 1
ATOM 3065 N N . PRO A 1 413 ? -51.161 15.733 5.257 1.00 44.34 413 PRO A N 1
ATOM 3066 C CA . PRO A 1 413 ? -50.395 16.597 4.329 1.00 44.34 413 PRO A CA 1
ATOM 3067 C C . PRO A 1 413 ? -49.075 17.094 4.983 1.00 44.34 413 PRO A C 1
ATOM 3069 O O . PRO A 1 413 ? -48.842 16.866 6.160 1.00 44.34 413 PRO A O 1
ATOM 3072 N N . GLY A 1 414 ? -48.113 17.772 4.363 1.00 27.20 414 GLY A N 1
ATOM 3073 C CA . GLY A 1 414 ? -48.007 18.504 3.111 1.00 27.20 414 GLY A CA 1
ATOM 3074 C C . GLY A 1 414 ? -46.608 19.145 3.068 1.00 27.20 414 GLY A C 1
ATOM 3075 O O . GLY A 1 414 ? -45.951 19.321 4.095 1.00 27.20 414 GLY A O 1
ATOM 3076 N N . TRP A 1 415 ? -46.131 19.436 1.863 1.00 30.81 415 TRP A N 1
ATOM 3077 C CA . TRP A 1 415 ? -44.839 20.066 1.596 1.00 30.81 415 TRP A CA 1
ATOM 3078 C C . TRP A 1 415 ? -44.772 21.503 2.130 1.00 30.81 415 TRP A C 1
ATOM 3080 O O . TRP A 1 415 ? -45.691 22.288 1.906 1.00 30.81 415 TRP A O 1
ATOM 3090 N N . LEU A 1 416 ? -43.644 21.869 2.748 1.00 29.11 416 LEU A N 1
ATOM 3091 C CA . LEU A 1 416 ? -43.304 23.253 3.073 1.00 29.11 416 LEU A CA 1
ATOM 3092 C C . LEU A 1 416 ? -42.083 23.707 2.270 1.00 29.11 416 LEU A C 1
ATOM 3094 O O . LEU A 1 416 ? -40.988 23.152 2.355 1.00 29.11 416 LEU A O 1
ATOM 3098 N N . VAL A 1 417 ? -42.350 24.732 1.469 1.00 29.23 417 VAL A N 1
ATOM 3099 C CA . VAL A 1 417 ? -41.442 25.528 0.649 1.00 29.23 417 VAL A CA 1
ATOM 3100 C C . VAL A 1 417 ? -40.539 26.377 1.547 1.00 29.23 417 VAL A C 1
ATOM 3102 O O . VAL A 1 417 ? -41.004 27.017 2.488 1.00 29.23 417 VAL A O 1
ATOM 3105 N N . ALA A 1 418 ? -39.245 26.404 1.228 1.00 28.48 418 ALA A N 1
ATOM 3106 C CA . ALA A 1 418 ? -38.258 27.263 1.869 1.00 28.48 418 ALA A CA 1
ATOM 3107 C C . ALA A 1 418 ? -38.400 28.715 1.382 1.00 28.48 418 ALA A C 1
ATOM 3109 O O . ALA A 1 418 ? -38.271 28.986 0.188 1.00 28.48 418 ALA A O 1
ATOM 3110 N N . HIS A 1 419 ? -38.602 29.648 2.314 1.00 28.84 419 HIS A N 1
ATOM 3111 C CA . HIS A 1 419 ? -38.421 31.078 2.078 1.00 28.84 419 HIS A CA 1
ATOM 3112 C C . HIS A 1 419 ? -37.120 31.561 2.724 1.00 28.84 419 HIS A C 1
ATOM 3114 O O . HIS A 1 419 ? -36.829 31.287 3.888 1.00 28.84 419 HIS A O 1
ATOM 3120 N N . GLN A 1 420 ? -36.353 32.293 1.917 1.00 29.94 420 GLN A N 1
ATOM 3121 C CA . GLN A 1 420 ? -35.220 33.132 2.288 1.00 29.94 420 GLN A CA 1
ATOM 3122 C C . GLN A 1 420 ? -35.563 34.086 3.435 1.00 29.94 420 GLN A C 1
ATOM 3124 O O . GLN A 1 420 ? -36.603 34.734 3.375 1.00 29.94 420 GLN A O 1
ATOM 3129 N N . LEU A 1 421 ? -34.610 34.312 4.344 1.00 26.59 421 LEU A N 1
ATOM 3130 C CA . LEU A 1 421 ? -34.391 35.625 4.951 1.00 26.59 421 LEU A CA 1
ATOM 3131 C C . LEU A 1 421 ? -32.889 35.857 5.166 1.00 26.59 421 LEU A C 1
ATOM 3133 O O . LEU A 1 421 ? -32.215 35.159 5.920 1.00 26.59 421 LEU A O 1
ATOM 3137 N N . SER A 1 422 ? -32.390 36.853 4.438 1.00 25.77 422 SER A N 1
ATOM 3138 C CA . SER A 1 422 ? -31.114 37.532 4.631 1.00 25.77 422 SER A CA 1
ATOM 3139 C C . SER A 1 422 ? -31.279 38.568 5.741 1.00 25.77 422 SER A C 1
ATOM 3141 O O . SER A 1 422 ? -32.221 39.356 5.688 1.00 25.77 422 SER A O 1
ATOM 3143 N N . ILE A 1 423 ? -30.353 38.606 6.703 1.00 27.92 423 ILE A N 1
ATOM 3144 C CA . ILE A 1 423 ? -30.078 39.806 7.501 1.00 27.92 423 ILE A CA 1
ATOM 3145 C C . ILE A 1 423 ? -28.561 39.987 7.578 1.00 27.92 423 ILE A C 1
ATOM 3147 O O . ILE A 1 423 ? -27.821 39.105 8.010 1.00 27.92 423 ILE A O 1
ATOM 3151 N N . VAL A 1 424 ? -28.130 41.158 7.115 1.00 29.64 424 VAL A N 1
ATOM 3152 C CA . VAL A 1 424 ? -26.778 41.711 7.191 1.00 29.64 424 VAL A CA 1
ATOM 3153 C C . VAL A 1 424 ? -26.674 42.569 8.451 1.00 29.64 424 VAL A C 1
ATOM 3155 O O . VAL A 1 424 ? -27.546 43.407 8.669 1.00 29.64 424 VAL A O 1
ATOM 3158 N N . SER A 1 425 ? -25.600 42.393 9.229 1.00 30.11 425 SER A N 1
ATOM 3159 C CA . SER A 1 425 ? -24.876 43.376 10.076 1.00 30.11 425 SER A CA 1
ATOM 3160 C C . SER A 1 425 ? -23.984 42.584 11.049 1.00 30.11 425 SER A C 1
ATOM 3162 O O . SER A 1 425 ? -24.404 41.538 11.519 1.00 30.11 425 SER A O 1
ATOM 3164 N N . SER A 1 426 ? -22.764 42.949 11.430 1.00 28.42 426 SER A N 1
ATOM 3165 C CA . SER A 1 426 ? -21.912 44.112 11.188 1.00 28.42 426 SER A CA 1
ATOM 3166 C C . SER A 1 426 ? -20.484 43.753 11.634 1.00 28.42 426 SER A C 1
ATOM 3168 O O . SER A 1 426 ? -20.274 42.812 12.396 1.00 28.42 426 SER A O 1
ATOM 3170 N N . ALA A 1 427 ? -19.513 44.528 11.161 1.00 33.91 427 ALA A N 1
ATOM 3171 C CA . ALA A 1 427 ? -18.081 44.396 11.398 1.00 33.91 427 ALA A CA 1
ATOM 3172 C C . ALA A 1 427 ? -17.649 44.387 12.882 1.00 33.91 427 ALA A C 1
ATOM 3174 O O . ALA A 1 427 ? -18.182 45.137 13.697 1.00 33.91 427 ALA A O 1
ATOM 3175 N N . GLY A 1 428 ? -16.601 43.608 13.185 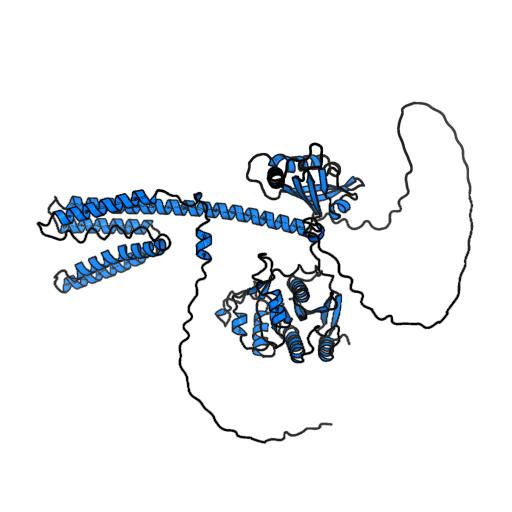1.00 30.88 428 GLY A N 1
ATOM 3176 C CA . GLY A 1 428 ? -15.863 43.664 14.450 1.00 30.88 428 GLY A CA 1
ATOM 3177 C C . GLY A 1 428 ? -14.754 42.608 14.563 1.00 30.88 428 GLY A C 1
ATOM 3178 O O . GLY A 1 428 ? -15.025 41.519 15.042 1.00 30.88 428 GLY A O 1
ATOM 3179 N N . GLY A 1 429 ? -13.531 42.958 14.131 1.00 29.19 429 GLY A N 1
ATOM 3180 C CA . GLY A 1 429 ? -12.221 42.461 14.613 1.00 29.19 429 GLY A CA 1
ATOM 3181 C C . GLY A 1 429 ? -11.856 40.960 14.500 1.00 29.19 429 GLY A C 1
ATOM 3182 O O . GLY A 1 429 ? -12.610 40.100 14.945 1.00 29.19 429 GLY A O 1
ATOM 3183 N N . PRO A 1 430 ? -10.652 40.595 14.004 1.00 32.94 430 PRO A N 1
ATOM 3184 C CA . PRO A 1 430 ? -10.178 39.213 14.063 1.00 32.94 430 PRO A CA 1
ATOM 3185 C C . PRO A 1 430 ? -9.789 38.842 15.504 1.00 32.94 430 PRO A C 1
ATOM 3187 O O . PRO A 1 430 ? -8.707 39.172 15.984 1.00 32.94 430 PRO A O 1
ATOM 3190 N N . SER A 1 431 ? -10.687 38.147 16.202 1.00 30.05 431 SER A N 1
ATOM 3191 C CA . SER A 1 431 ? -10.387 37.476 17.468 1.00 30.05 431 SER A CA 1
ATOM 3192 C C . SER A 1 431 ? -9.560 36.213 17.199 1.00 30.05 431 SER A C 1
ATOM 3194 O O . SER A 1 431 ? -10.062 35.225 16.662 1.00 30.05 431 SER A O 1
ATOM 3196 N N . CYS A 1 432 ? -8.282 36.241 17.586 1.00 34.94 432 CYS A N 1
ATOM 3197 C CA . CYS A 1 432 ? -7.362 35.098 17.612 1.00 34.94 432 CYS A CA 1
ATOM 3198 C C . CYS A 1 432 ? -7.664 34.126 18.772 1.00 34.94 432 CYS A C 1
ATOM 3200 O O . CYS A 1 432 ? -6.773 33.763 19.535 1.00 34.94 432 CYS A O 1
ATOM 3202 N N . ALA A 1 433 ? -8.916 33.693 18.922 1.00 36.31 433 ALA A N 1
ATOM 3203 C CA . ALA A 1 433 ? -9.313 32.756 19.969 1.00 36.31 433 ALA A CA 1
ATOM 3204 C C . ALA A 1 433 ? -10.303 31.713 19.437 1.00 36.31 433 ALA A C 1
ATOM 3206 O O . ALA A 1 433 ? -11.504 31.797 19.659 1.00 36.31 433 ALA A O 1
ATOM 3207 N N . SER A 1 434 ? -9.785 30.709 18.727 1.00 31.11 434 SER A N 1
ATOM 3208 C CA . SER A 1 434 ? -10.347 29.352 18.719 1.00 31.11 434 SER A CA 1
ATOM 3209 C C . SER A 1 434 ? -9.347 28.415 18.042 1.00 31.11 434 SER A C 1
ATOM 3211 O O . SER A 1 434 ? -9.455 28.105 16.855 1.00 31.11 434 SER A O 1
ATOM 3213 N N . ILE A 1 435 ? -8.344 27.950 18.794 1.00 32.16 435 ILE A N 1
ATOM 3214 C CA . ILE A 1 435 ? -7.704 26.677 18.455 1.00 32.16 435 ILE A CA 1
ATOM 3215 C C . ILE A 1 435 ? -8.806 25.640 18.655 1.00 32.16 435 ILE A C 1
ATOM 3217 O O . ILE A 1 435 ? -9.107 25.229 19.776 1.00 32.16 435 ILE A O 1
ATOM 3221 N N . ARG A 1 436 ? -9.497 25.302 17.563 1.00 32.53 436 ARG A N 1
ATOM 3222 C CA . ARG A 1 436 ? -10.456 24.206 17.539 1.00 32.53 436 ARG A CA 1
ATOM 3223 C C . ARG A 1 436 ? -9.707 22.939 17.931 1.00 32.53 436 ARG A C 1
ATOM 3225 O O . ARG A 1 436 ? -8.950 22.405 17.135 1.00 32.53 436 ARG A O 1
ATOM 3232 N N . SER A 1 437 ? -9.943 22.549 19.180 1.00 36.28 437 SER A N 1
ATOM 3233 C CA . SER A 1 437 ? -10.047 21.199 19.723 1.00 36.28 437 SER A CA 1
ATOM 3234 C C . SER A 1 437 ? -9.075 20.159 19.164 1.00 36.28 437 SER A C 1
ATOM 3236 O O . SER A 1 437 ? -9.158 19.763 18.006 1.00 36.28 437 SER A O 1
ATOM 3238 N N . ALA A 1 438 ? -8.264 19.593 20.059 1.00 36.53 438 ALA A N 1
ATOM 3239 C CA . ALA A 1 438 ? -7.444 18.394 19.873 1.00 36.53 438 ALA A CA 1
ATOM 3240 C C . ALA A 1 438 ? -8.228 17.116 19.455 1.00 36.53 438 ALA A C 1
ATOM 3242 O O . ALA A 1 438 ? -7.673 16.021 19.453 1.00 36.53 438 ALA A O 1
ATOM 3243 N N . ALA A 1 439 ? -9.497 17.237 19.048 1.00 33.19 439 ALA A N 1
ATOM 3244 C CA . ALA A 1 439 ? -10.302 16.192 18.419 1.00 33.19 439 ALA A CA 1
ATOM 3245 C C . ALA A 1 439 ? -9.842 15.817 16.989 1.00 33.19 439 ALA A C 1
ATOM 3247 O O . ALA A 1 439 ? -10.374 14.881 16.397 1.00 33.19 439 ALA A O 1
ATOM 3248 N N . THR A 1 440 ? -8.859 16.516 16.413 1.00 37.78 440 THR A N 1
ATOM 3249 C CA . THR A 1 440 ? -8.380 16.307 15.032 1.00 37.78 440 THR A CA 1
ATOM 3250 C C . THR A 1 440 ? -7.336 15.200 14.859 1.00 37.78 440 THR A C 1
ATOM 3252 O O . THR A 1 440 ? -6.919 14.957 13.730 1.00 37.78 440 THR A O 1
ATOM 3255 N N . LEU A 1 441 ? -6.923 14.516 15.932 1.00 38.66 441 LEU A N 1
ATOM 3256 C CA . LEU A 1 441 ? -5.912 13.447 15.874 1.00 38.66 441 LEU A CA 1
ATOM 3257 C C . LEU A 1 441 ? -6.477 12.033 16.038 1.00 38.66 441 LEU A C 1
ATOM 3259 O O . LEU A 1 441 ? -5.704 11.088 16.156 1.00 38.66 441 LEU A O 1
ATOM 3263 N N . LEU A 1 442 ? -7.802 11.850 16.023 1.00 39.06 442 LEU A N 1
ATOM 3264 C CA . LEU A 1 442 ? -8.338 10.501 15.862 1.00 39.06 442 LEU A CA 1
ATOM 3265 C C . LEU A 1 442 ? -8.073 10.058 14.416 1.00 39.06 442 LEU A C 1
ATOM 3267 O O . LEU A 1 442 ? -8.551 10.733 13.494 1.00 39.06 442 LEU A O 1
ATOM 3271 N N . PRO A 1 443 ? -7.333 8.952 14.190 1.00 51.97 443 PRO A N 1
ATOM 3272 C CA . PRO A 1 443 ? -7.183 8.400 12.859 1.00 51.97 443 PRO A CA 1
ATOM 3273 C C . PRO A 1 443 ? -8.588 8.172 12.317 1.00 51.97 443 PRO A C 1
ATOM 3275 O O . PRO A 1 443 ? -9.381 7.428 12.899 1.00 51.97 443 PRO A O 1
ATOM 3278 N N . ARG A 1 444 ? -8.929 8.875 11.235 1.00 60.91 444 ARG A N 1
ATOM 3279 C CA . ARG A 1 444 ? -10.225 8.741 10.575 1.00 60.91 444 ARG A CA 1
ATOM 3280 C C . ARG A 1 444 ? -10.263 7.346 9.955 1.00 60.91 444 ARG A C 1
ATOM 3282 O O . ARG A 1 444 ? -9.886 7.166 8.801 1.00 60.91 444 ARG A O 1
ATOM 3289 N N . ARG A 1 445 ? -10.654 6.347 10.751 1.00 72.25 445 ARG A N 1
ATOM 3290 C CA . ARG A 1 445 ? -10.880 4.988 10.268 1.00 72.25 445 ARG A CA 1
ATOM 3291 C C . ARG A 1 445 ? -11.968 5.062 9.207 1.00 72.25 445 ARG A C 1
ATOM 3293 O O . ARG A 1 445 ? -12.997 5.715 9.396 1.00 72.25 445 ARG A O 1
ATOM 3300 N N . LEU A 1 446 ? -11.707 4.431 8.073 1.00 83.62 446 LEU A N 1
ATOM 3301 C CA . LEU A 1 446 ? -12.711 4.271 7.036 1.00 83.62 446 LEU A CA 1
ATOM 3302 C C . LEU A 1 446 ? -13.892 3.445 7.598 1.00 83.62 446 LEU A C 1
ATOM 3304 O O . LEU A 1 446 ? -13.696 2.637 8.511 1.00 83.62 446 LEU A O 1
ATOM 3308 N N . PRO A 1 447 ? -15.126 3.642 7.104 1.00 88.38 447 PRO A N 1
ATOM 3309 C CA . PRO A 1 447 ? -16.260 2.817 7.509 1.00 88.38 447 PRO A CA 1
ATOM 3310 C C . PRO A 1 447 ? -16.072 1.382 7.013 1.00 88.38 447 PRO A C 1
ATOM 3312 O O . PRO A 1 447 ? -15.605 1.187 5.891 1.00 88.38 447 PRO A O 1
ATOM 3315 N N . ALA A 1 448 ? -16.475 0.395 7.819 1.00 90.19 448 ALA A N 1
ATOM 3316 C CA . ALA A 1 448 ? -16.349 -1.019 7.467 1.00 90.19 448 ALA A CA 1
ATOM 3317 C C . ALA A 1 448 ? -16.972 -1.333 6.090 1.00 90.19 448 ALA A C 1
ATOM 3319 O O . ALA A 1 448 ? -18.068 -0.837 5.794 1.00 90.19 448 ALA A O 1
ATOM 3320 N N . PRO A 1 449 ? -16.293 -2.127 5.236 1.00 93.50 449 PRO A N 1
ATOM 3321 C CA . PRO A 1 449 ? -16.804 -2.447 3.913 1.00 93.50 449 PRO A CA 1
ATOM 3322 C C . PRO A 1 449 ? -18.070 -3.304 4.010 1.00 93.50 449 PRO A C 1
ATOM 3324 O O . PRO A 1 449 ? -18.133 -4.264 4.777 1.00 93.50 449 PRO A O 1
ATOM 3327 N N . ARG A 1 450 ? -19.075 -2.979 3.195 1.00 94.75 450 ARG A N 1
ATOM 3328 C CA . ARG A 1 450 ? -20.254 -3.822 2.982 1.00 94.75 450 ARG A CA 1
ATOM 3329 C C . ARG A 1 450 ? -19.907 -4.907 1.976 1.00 94.75 450 ARG A C 1
ATOM 3331 O O . ARG A 1 450 ? -19.597 -4.592 0.827 1.00 94.75 450 ARG A O 1
ATOM 3338 N N . LEU A 1 451 ? -19.949 -6.153 2.427 1.00 95.44 451 LEU A N 1
ATOM 3339 C CA . LEU A 1 451 ? -19.619 -7.321 1.621 1.00 95.44 451 LEU A CA 1
ATOM 3340 C C . LEU A 1 451 ? -20.873 -7.851 0.919 1.00 95.44 451 LEU A C 1
ATOM 3342 O O . LEU A 1 451 ? -21.926 -7.988 1.537 1.00 95.44 451 LEU A O 1
ATOM 3346 N N . HIS A 1 452 ? -20.725 -8.156 -0.362 1.00 95.94 452 HIS A N 1
ATOM 3347 C CA . HIS A 1 452 ? -21.731 -8.731 -1.245 1.00 95.94 452 HIS A CA 1
ATOM 3348 C C . HIS A 1 452 ? -21.106 -9.914 -1.977 1.00 95.94 452 HIS A C 1
ATOM 3350 O O . HIS A 1 452 ? -19.902 -9.919 -2.230 1.00 95.94 452 HIS A O 1
ATOM 3356 N N . THR A 1 453 ? -21.924 -10.876 -2.384 1.00 95.31 453 THR A N 1
ATOM 3357 C CA . THR A 1 453 ? -21.494 -11.989 -3.237 1.00 95.31 453 THR A CA 1
ATOM 3358 C C . THR A 1 453 ? -22.319 -11.963 -4.511 1.00 95.31 453 THR A C 1
ATOM 3360 O O . THR A 1 453 ? -23.539 -11.810 -4.461 1.00 95.31 453 THR A O 1
ATOM 3363 N N . CYS A 1 454 ? -21.672 -12.095 -5.664 1.00 96.25 454 CYS A N 1
ATOM 3364 C CA . CYS A 1 454 ? -22.360 -12.199 -6.944 1.00 96.25 454 CYS A CA 1
ATOM 3365 C C . CYS A 1 454 ? -21.564 -13.066 -7.920 1.00 96.25 454 CYS A C 1
ATOM 3367 O O . CYS A 1 454 ? -20.366 -13.275 -7.754 1.00 96.25 454 CYS A O 1
ATOM 3369 N N . CYS A 1 455 ? -22.220 -13.574 -8.960 1.00 96.00 455 CYS A N 1
ATOM 3370 C CA . CYS A 1 455 ? -21.496 -14.156 -10.084 1.00 96.00 455 CYS A CA 1
ATOM 3371 C C . CYS A 1 455 ? -21.118 -13.088 -11.107 1.00 96.00 455 CYS A C 1
ATOM 3373 O O . CYS A 1 455 ? -21.789 -12.057 -11.238 1.00 96.00 455 CYS A O 1
ATOM 3375 N N . ARG A 1 456 ? -20.064 -13.369 -11.878 1.00 95.81 456 ARG A N 1
ATOM 3376 C CA . ARG A 1 456 ? -19.541 -12.463 -12.909 1.00 95.81 456 ARG A CA 1
ATOM 3377 C C . ARG A 1 456 ? -20.627 -11.939 -13.858 1.00 95.81 456 ARG A C 1
ATOM 3379 O O . ARG A 1 456 ? -20.715 -10.735 -14.068 1.00 95.81 456 ARG A O 1
ATOM 3386 N N . GLN A 1 457 ? -21.502 -12.813 -14.354 1.00 95.88 457 GLN A N 1
ATOM 3387 C CA . GLN A 1 457 ? -22.582 -12.442 -15.281 1.00 95.88 457 GLN A CA 1
ATOM 3388 C C . GLN A 1 457 ? -23.573 -11.442 -14.665 1.00 95.88 457 GLN A C 1
ATOM 3390 O O . GLN A 1 457 ? -24.007 -10.499 -15.325 1.00 95.88 457 GLN A O 1
ATOM 3395 N N . ALA A 1 458 ? -23.919 -11.619 -13.385 1.00 94.94 458 ALA A N 1
ATOM 3396 C CA . ALA A 1 458 ? -24.811 -10.706 -12.678 1.00 94.94 458 ALA A CA 1
ATOM 3397 C C . ALA A 1 458 ? -24.162 -9.327 -12.485 1.00 94.94 458 ALA A C 1
ATOM 3399 O O . ALA A 1 458 ? -24.833 -8.305 -12.646 1.00 94.94 458 ALA A O 1
ATOM 3400 N N . LEU A 1 459 ? -22.856 -9.299 -12.194 1.00 95.62 459 LEU A N 1
ATOM 3401 C CA . LEU A 1 459 ? -22.082 -8.065 -12.081 1.00 95.62 459 LEU A CA 1
ATOM 3402 C C . LEU A 1 459 ? -21.996 -7.328 -13.427 1.00 95.62 459 LEU A C 1
ATOM 3404 O O . LEU A 1 459 ? -22.302 -6.139 -13.486 1.00 95.62 459 LEU A O 1
ATOM 3408 N N . GLU A 1 460 ? -21.667 -8.033 -14.513 1.00 95.75 460 GLU A N 1
ATOM 3409 C CA . GLU A 1 460 ? -21.629 -7.488 -15.879 1.00 95.75 460 GLU A CA 1
ATOM 3410 C C . GLU A 1 460 ? -22.993 -6.916 -16.296 1.00 95.75 460 GLU A C 1
ATOM 3412 O O . GLU A 1 460 ? -23.089 -5.766 -16.730 1.00 95.75 460 GLU A O 1
ATOM 3417 N N . ALA A 1 461 ? -24.075 -7.673 -16.081 1.00 94.75 461 ALA A N 1
ATOM 3418 C CA . ALA A 1 461 ? -25.434 -7.215 -16.355 1.00 94.75 461 ALA A CA 1
ATOM 3419 C C . ALA A 1 461 ? -25.836 -6.013 -15.483 1.00 94.75 461 ALA A C 1
ATOM 3421 O O . ALA A 1 461 ? -26.615 -5.163 -15.914 1.00 94.75 461 ALA A O 1
ATOM 3422 N N . GLY A 1 462 ? -25.337 -5.934 -14.249 1.00 93.94 462 GLY A N 1
ATOM 3423 C CA . GLY A 1 462 ? -25.542 -4.799 -13.354 1.00 93.94 462 GLY A CA 1
ATOM 3424 C C . GLY A 1 462 ? -24.821 -3.530 -13.818 1.00 93.94 462 GLY A C 1
ATOM 3425 O O . GLY A 1 462 ? -25.412 -2.450 -13.777 1.00 93.94 462 GLY A O 1
ATOM 3426 N N . ILE A 1 463 ? -23.590 -3.665 -14.323 1.00 93.88 463 ILE A N 1
ATOM 3427 C CA . ILE A 1 463 ? -22.812 -2.569 -14.921 1.00 93.88 463 ILE A CA 1
ATOM 3428 C C . ILE A 1 463 ? -23.505 -2.057 -16.191 1.00 93.88 463 ILE A C 1
ATOM 3430 O O . ILE A 1 463 ? -23.716 -0.853 -16.322 1.00 93.88 463 ILE A O 1
ATOM 3434 N N . LEU A 1 464 ? -23.921 -2.962 -17.085 1.00 93.12 464 LEU A N 1
ATOM 3435 C CA . LEU A 1 464 ? -24.585 -2.623 -18.352 1.00 93.12 464 LEU A CA 1
ATOM 3436 C C . LEU A 1 464 ? -25.960 -1.976 -18.158 1.00 93.12 464 LEU A C 1
ATOM 3438 O O . LEU A 1 464 ? -26.290 -1.008 -18.837 1.00 93.12 464 LEU A O 1
ATOM 3442 N N . ARG A 1 465 ? -26.771 -2.489 -17.222 1.00 92.88 465 ARG A N 1
ATOM 3443 C CA . ARG A 1 465 ? -28.082 -1.897 -16.896 1.00 92.88 465 ARG A CA 1
ATOM 3444 C C . ARG A 1 465 ? -27.970 -0.595 -16.127 1.00 92.88 465 ARG A C 1
ATOM 3446 O O . ARG A 1 465 ? -28.966 0.104 -15.973 1.00 92.88 465 ARG A O 1
ATOM 3453 N N . GLY A 1 466 ? -26.787 -0.294 -15.607 1.00 88.12 466 GLY A N 1
ATOM 3454 C CA . GLY A 1 466 ? -26.608 0.882 -14.801 1.00 88.12 466 GLY A CA 1
ATOM 3455 C C . GLY A 1 466 ? -27.338 0.797 -13.458 1.00 88.12 466 GLY A C 1
ATOM 3456 O O . GLY A 1 466 ? -27.968 1.764 -13.040 1.00 88.12 466 GLY A O 1
ATOM 3457 N N . ALA A 1 467 ? -27.251 -0.336 -12.757 1.00 86.88 467 ALA A N 1
ATOM 3458 C CA . ALA A 1 467 ? -27.775 -0.417 -11.394 1.00 86.88 467 ALA A CA 1
ATOM 3459 C C . ALA A 1 467 ? -27.097 0.662 -10.518 1.00 86.88 467 ALA A C 1
ATOM 3461 O O . ALA A 1 467 ? -25.870 0.716 -10.529 1.00 86.88 467 ALA A O 1
ATOM 3462 N N . PRO A 1 468 ? -27.817 1.497 -9.745 1.00 83.75 468 PRO A N 1
ATOM 3463 C CA . PRO A 1 468 ? -27.223 2.629 -9.010 1.00 83.75 468 PRO A CA 1
ATOM 3464 C C . PRO A 1 468 ? -26.054 2.224 -8.096 1.00 83.75 468 PRO A C 1
ATOM 3466 O O . PRO A 1 468 ? -25.029 2.901 -7.999 1.00 83.75 468 PRO A O 1
ATOM 3469 N N . GLU A 1 469 ? -26.172 1.046 -7.485 1.00 83.19 469 GLU A N 1
ATOM 3470 C CA . GLU A 1 469 ? -25.167 0.452 -6.601 1.00 83.19 469 GLU A CA 1
ATOM 3471 C C . GLU A 1 469 ? -23.915 -0.057 -7.328 1.00 83.19 469 GLU A C 1
ATOM 3473 O O . GLU A 1 469 ? -22.901 -0.319 -6.681 1.00 83.19 469 GLU A O 1
ATOM 3478 N N . LEU A 1 470 ? -23.977 -0.183 -8.657 1.00 83.31 470 LEU A N 1
ATOM 3479 C CA . LEU A 1 470 ? -22.906 -0.637 -9.550 1.00 83.31 470 LEU A CA 1
ATOM 3480 C C . LEU A 1 470 ? -22.492 0.430 -10.579 1.00 83.31 470 LEU A C 1
ATOM 3482 O O . LEU A 1 470 ? -21.365 0.376 -11.066 1.00 83.31 470 LEU A O 1
ATOM 3486 N N . GLN A 1 471 ? -23.293 1.483 -10.786 1.00 72.56 471 GLN A N 1
ATOM 3487 C CA . GLN A 1 471 ? -22.949 2.666 -11.578 1.00 72.56 471 GLN A CA 1
ATOM 3488 C C . GLN A 1 471 ? -21.927 3.526 -10.854 1.00 72.56 471 GLN A C 1
ATOM 3490 O O . GLN A 1 471 ? -22.198 3.995 -9.742 1.00 72.56 471 GLN A O 1
ATOM 3495 N N . PRO A 1 472 ? -20.739 3.736 -11.421 1.00 66.19 472 PRO A N 1
ATOM 3496 C CA . PRO A 1 472 ? -19.831 4.730 -10.884 1.00 66.19 472 PRO A CA 1
ATOM 3497 C C . PRO A 1 472 ? -20.523 6.101 -10.954 1.00 66.19 472 PRO A C 1
ATOM 3499 O O . PRO A 1 472 ? -21.130 6.434 -11.968 1.00 66.19 472 PRO A O 1
ATOM 3502 N N . VAL A 1 473 ? -20.438 6.892 -9.880 1.00 56.69 473 VAL A N 1
ATOM 3503 C CA . VAL A 1 473 ? -21.233 8.123 -9.637 1.00 56.69 473 VAL A CA 1
ATOM 3504 C C . VAL A 1 473 ? -21.095 9.199 -10.740 1.00 56.69 473 VAL A C 1
ATOM 3506 O O . VAL A 1 473 ? -21.844 10.168 -10.752 1.00 56.69 473 VAL A O 1
ATOM 3509 N N . GLN A 1 474 ? -20.165 9.038 -11.689 1.00 56.47 474 GLN A N 1
ATOM 3510 C CA . GLN A 1 474 ? -19.978 9.928 -12.847 1.00 56.47 474 GLN A CA 1
ATOM 3511 C C . GLN A 1 474 ? -19.848 9.186 -14.189 1.00 56.47 474 GLN A C 1
ATOM 3513 O O . GLN A 1 474 ? -19.358 9.736 -15.173 1.00 56.47 474 GLN A O 1
ATOM 3518 N N . VAL A 1 475 ? -20.263 7.923 -14.253 1.00 53.50 475 VAL A N 1
ATOM 3519 C CA . VAL A 1 475 ? -20.154 7.083 -15.453 1.00 53.50 475 VAL A CA 1
ATOM 3520 C C . VAL A 1 475 ? -21.486 7.051 -16.184 1.00 53.50 475 VAL A C 1
ATOM 3522 O O . VAL A 1 475 ? -22.112 6.018 -16.388 1.00 53.50 475 VAL A O 1
ATOM 3525 N N . GLU A 1 476 ? -21.905 8.233 -16.618 1.00 64.06 476 GLU A N 1
ATOM 3526 C CA . GLU A 1 476 ? -22.929 8.352 -17.659 1.00 64.06 476 GLU A CA 1
ATOM 3527 C C . GLU A 1 476 ? -22.343 8.008 -19.040 1.00 64.06 476 GLU A C 1
ATOM 3529 O O . GLU A 1 476 ? -23.068 7.707 -19.984 1.00 64.06 476 GLU A O 1
ATOM 3534 N N . CYS A 1 477 ? -21.011 7.999 -19.170 1.00 82.00 477 CYS A N 1
ATOM 3535 C CA . CYS A 1 477 ? -20.347 7.701 -20.429 1.00 82.00 477 CYS A CA 1
ATOM 3536 C C . CYS A 1 477 ? -20.219 6.187 -20.669 1.00 82.00 477 CYS A C 1
ATOM 3538 O O . CYS A 1 477 ? -19.532 5.477 -19.929 1.00 82.00 477 CYS A O 1
ATOM 3540 N N . GLN A 1 478 ? -20.797 5.717 -21.778 1.00 90.62 478 GLN A N 1
ATOM 3541 C CA . GLN A 1 478 ? -20.693 4.343 -22.293 1.00 90.62 478 GLN A CA 1
ATOM 3542 C C . GLN A 1 478 ? -19.238 3.838 -22.402 1.00 90.62 478 GLN A C 1
ATOM 3544 O O . GLN A 1 478 ? -18.974 2.646 -22.225 1.00 90.62 478 GLN A O 1
ATOM 3549 N N . HIS A 1 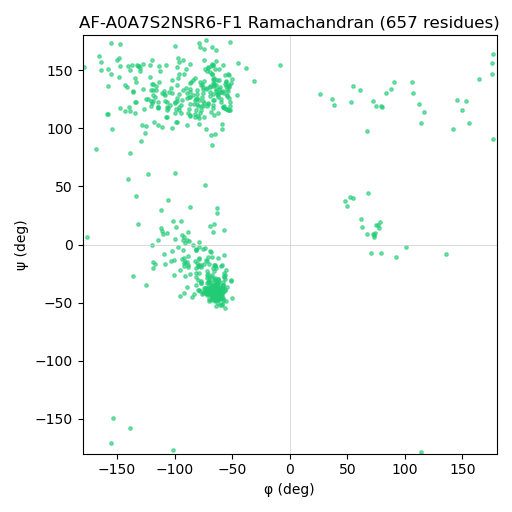479 ? -18.273 4.736 -22.647 1.00 92.12 479 HIS A N 1
ATOM 3550 C CA . HIS A 1 479 ? -16.852 4.371 -22.679 1.00 92.12 479 HIS A CA 1
ATOM 3551 C C . HIS A 1 479 ? -16.367 3.832 -21.336 1.00 92.12 479 HIS A C 1
ATOM 3553 O O . HIS A 1 479 ? -15.690 2.810 -21.309 1.00 92.12 479 HIS A O 1
ATOM 3559 N N . THR A 1 480 ? -16.738 4.455 -20.216 1.00 93.38 480 THR A N 1
ATOM 3560 C CA . THR A 1 480 ? -16.252 3.993 -18.915 1.00 93.38 480 THR A CA 1
ATOM 3561 C C . THR A 1 480 ? -16.873 2.655 -18.530 1.00 93.38 480 THR A C 1
ATOM 3563 O O . THR A 1 480 ? -16.179 1.819 -17.965 1.00 93.38 480 THR A O 1
ATOM 3566 N N . GLN A 1 481 ? -18.140 2.405 -18.883 1.00 94.38 481 GLN A N 1
ATOM 3567 C CA . GLN A 1 481 ? -18.750 1.080 -18.703 1.00 94.38 481 GLN A CA 1
ATOM 3568 C C . GLN A 1 481 ? -17.979 0.010 -19.487 1.00 94.38 481 GLN A C 1
ATOM 3570 O O . GLN A 1 481 ? -17.623 -1.022 -18.927 1.00 94.38 481 GLN A O 1
ATOM 3575 N N . THR A 1 482 ? -17.647 0.298 -20.749 1.00 95.81 482 THR A N 1
ATOM 3576 C CA . THR A 1 482 ? -16.843 -0.595 -21.601 1.00 95.81 482 THR A CA 1
ATOM 3577 C C . THR A 1 482 ? -15.462 -0.849 -20.993 1.00 95.81 482 THR A C 1
ATOM 3579 O O . THR A 1 482 ? -15.019 -1.990 -20.919 1.00 95.81 482 THR A O 1
ATOM 3582 N N . THR A 1 483 ? -14.805 0.195 -20.482 1.00 97.00 483 THR A N 1
ATOM 3583 C CA . THR A 1 483 ? -13.509 0.087 -19.799 1.00 97.00 483 THR A CA 1
ATOM 3584 C C . THR A 1 483 ? -13.593 -0.751 -18.522 1.00 97.00 483 THR A C 1
ATOM 3586 O O . THR A 1 483 ? -12.712 -1.569 -18.276 1.00 97.00 483 THR A O 1
ATOM 3589 N N . VAL A 1 484 ? -14.638 -0.578 -17.706 1.00 96.81 484 VAL A N 1
ATOM 3590 C CA . VAL A 1 484 ? -14.836 -1.367 -16.478 1.00 96.81 484 VAL A CA 1
ATOM 3591 C C . VAL A 1 484 ? -15.087 -2.838 -16.809 1.00 96.81 484 VAL A C 1
ATOM 3593 O O . VAL A 1 484 ? -14.525 -3.702 -16.142 1.00 96.81 484 VAL A O 1
ATOM 3596 N N . LEU A 1 485 ? -15.872 -3.137 -17.849 1.00 97.25 485 LEU A N 1
ATOM 3597 C CA . LEU A 1 485 ? -16.086 -4.512 -18.314 1.00 97.25 485 LEU A CA 1
ATOM 3598 C C . LEU A 1 485 ? -14.790 -5.139 -18.840 1.00 97.25 485 LEU A C 1
ATOM 3600 O O . LEU A 1 485 ? -14.471 -6.263 -18.466 1.00 97.25 485 LEU A O 1
ATOM 3604 N N . ALA A 1 486 ? -14.001 -4.395 -19.619 1.00 98.19 486 ALA A N 1
ATOM 3605 C CA . ALA A 1 486 ? -12.693 -4.855 -20.079 1.00 98.19 486 ALA A CA 1
ATOM 3606 C C . ALA A 1 486 ? -11.717 -5.081 -18.909 1.00 98.19 486 ALA A C 1
ATOM 3608 O O . ALA A 1 486 ? -10.955 -6.040 -18.920 1.00 98.19 486 ALA A O 1
ATOM 3609 N N . ALA A 1 487 ? -11.759 -4.245 -17.866 1.00 98.31 487 ALA A N 1
ATOM 3610 C CA . ALA A 1 487 ? -10.966 -4.447 -16.654 1.00 98.31 487 ALA A CA 1
ATOM 3611 C C . ALA A 1 487 ? -11.421 -5.678 -15.851 1.00 98.31 487 ALA A C 1
ATOM 3613 O O . ALA A 1 487 ? -10.583 -6.404 -15.320 1.00 98.31 487 ALA A O 1
ATOM 3614 N N . LEU A 1 488 ? -12.732 -5.930 -15.782 1.00 97.88 488 LEU A N 1
ATOM 3615 C CA . LEU A 1 488 ? -13.294 -7.138 -15.175 1.00 97.88 488 LEU A CA 1
ATOM 3616 C C . LEU A 1 488 ? -12.853 -8.394 -15.923 1.00 97.88 488 LEU A C 1
ATOM 3618 O O . LEU A 1 488 ? -12.365 -9.334 -15.301 1.00 97.88 488 LEU A O 1
ATOM 3622 N N . GLU A 1 489 ? -12.944 -8.384 -17.250 1.00 97.88 489 GLU A N 1
ATOM 3623 C CA . GLU A 1 489 ? -12.441 -9.466 -18.089 1.00 97.88 489 GLU A CA 1
ATOM 3624 C C . GLU A 1 489 ? -10.933 -9.674 -17.912 1.00 97.88 489 GLU A C 1
ATOM 3626 O O . GLU A 1 489 ? -10.501 -10.802 -17.684 1.00 97.88 489 GLU A O 1
ATOM 3631 N N . LEU A 1 490 ? -10.143 -8.598 -17.923 1.00 98.38 490 LEU A N 1
ATOM 3632 C CA . LEU A 1 490 ? -8.697 -8.639 -17.712 1.00 98.38 490 LEU A CA 1
ATOM 3633 C C . LEU A 1 490 ? -8.328 -9.324 -16.385 1.00 98.38 490 LEU A C 1
ATOM 3635 O O . LEU A 1 490 ? -7.480 -10.216 -16.358 1.00 98.38 490 LEU A O 1
ATOM 3639 N N . VAL A 1 491 ? -8.974 -8.939 -15.281 1.00 98.12 491 VAL A N 1
ATOM 3640 C CA . VAL A 1 491 ? -8.673 -9.491 -13.951 1.00 98.12 491 VAL A CA 1
ATOM 3641 C C . VAL A 1 491 ? -9.176 -10.928 -13.802 1.00 98.12 491 VAL A C 1
ATOM 3643 O O . VAL A 1 491 ? -8.455 -11.756 -13.251 1.00 98.12 491 VAL A O 1
ATOM 3646 N N . CYS A 1 492 ? -10.375 -11.246 -14.293 1.00 97.25 492 CYS A N 1
ATOM 3647 C CA . CYS A 1 492 ? -10.948 -12.586 -14.158 1.00 97.25 492 CYS A CA 1
ATOM 3648 C C . CYS A 1 492 ? -10.307 -13.613 -15.102 1.00 97.25 492 CYS A C 1
ATOM 3650 O O . CYS A 1 492 ? -10.091 -14.750 -14.698 1.00 97.25 492 CYS A O 1
ATOM 3652 N N . ALA A 1 493 ? -10.034 -13.244 -16.357 1.00 97.31 493 ALA A N 1
ATOM 3653 C CA . ALA A 1 493 ? -9.617 -14.190 -17.394 1.00 97.31 493 ALA A CA 1
ATOM 3654 C C . ALA A 1 493 ? -8.104 -14.207 -17.654 1.00 97.31 493 ALA A C 1
ATOM 3656 O O . ALA A 1 493 ? -7.585 -15.224 -18.112 1.00 97.31 493 ALA A O 1
ATOM 3657 N N . HIS A 1 494 ? -7.394 -13.104 -17.391 1.00 98.12 494 HIS A N 1
ATOM 3658 C CA . HIS A 1 494 ? -5.992 -12.963 -17.804 1.00 98.12 494 HIS A CA 1
ATOM 3659 C C . HIS A 1 494 ? -4.996 -12.824 -16.657 1.00 98.12 494 HIS A C 1
ATOM 3661 O O . HIS A 1 494 ? -3.809 -13.040 -16.884 1.00 98.12 494 HIS A O 1
ATOM 3667 N N . ALA A 1 495 ? -5.424 -12.503 -15.435 1.00 97.94 495 ALA A N 1
ATOM 3668 C CA . ALA A 1 495 ? -4.502 -12.507 -14.306 1.00 97.94 495 ALA A CA 1
ATOM 3669 C C . ALA A 1 495 ? -3.967 -13.933 -14.058 1.00 97.94 495 ALA A C 1
ATOM 3671 O O . ALA A 1 495 ? -4.743 -14.878 -13.910 1.00 97.94 495 ALA A O 1
ATOM 3672 N N . ALA A 1 496 ? -2.650 -14.100 -13.947 1.00 97.75 496 ALA A N 1
ATOM 3673 C CA . ALA A 1 496 ? -2.023 -15.386 -13.610 1.00 97.75 496 ALA A CA 1
ATOM 3674 C C . ALA A 1 496 ? -1.752 -15.550 -12.099 1.00 97.75 496 ALA A C 1
ATOM 3676 O O . ALA A 1 496 ? -1.537 -16.661 -11.627 1.00 97.75 496 ALA A O 1
ATOM 3677 N N . GLY A 1 497 ? -1.855 -14.466 -11.332 1.00 97.06 497 GLY A N 1
ATOM 3678 C CA . GLY A 1 497 ? -1.734 -14.438 -9.874 1.00 97.06 497 GLY A CA 1
ATOM 3679 C C . GLY A 1 497 ? -2.517 -13.268 -9.287 1.00 97.06 497 GLY A C 1
ATOM 3680 O O . GLY A 1 497 ? -3.549 -12.863 -9.842 1.00 97.06 497 GLY A O 1
ATOM 3681 N N . GLY A 1 498 ? -2.049 -12.727 -8.166 1.00 97.44 498 GLY A N 1
ATOM 3682 C CA . GLY A 1 498 ? -2.646 -11.562 -7.538 1.00 97.44 498 GLY A CA 1
ATOM 3683 C C . GLY A 1 498 ? -2.512 -10.296 -8.387 1.00 97.44 498 GLY A C 1
ATOM 3684 O O . GLY A 1 498 ? -1.471 -10.021 -8.976 1.00 97.44 498 GLY A O 1
ATOM 3685 N N . ALA A 1 499 ? -3.579 -9.501 -8.449 1.00 98.25 499 ALA A N 1
ATOM 3686 C CA . ALA A 1 499 ? -3.639 -8.328 -9.319 1.00 98.25 499 ALA A CA 1
ATOM 3687 C C . ALA A 1 499 ? -4.478 -7.199 -8.716 1.00 98.25 499 ALA A C 1
ATOM 3689 O O . ALA A 1 499 ? -5.382 -7.451 -7.920 1.00 98.25 499 ALA A O 1
ATOM 3690 N N . LEU A 1 500 ? -4.186 -5.953 -9.096 1.00 98.44 500 LEU A N 1
ATOM 3691 C CA . LEU A 1 500 ? -4.932 -4.766 -8.670 1.00 98.44 500 LEU A CA 1
ATOM 3692 C C . LEU A 1 500 ? -5.095 -3.797 -9.844 1.00 98.44 500 LEU A C 1
ATOM 3694 O O . LEU A 1 500 ? -4.109 -3.273 -10.363 1.00 98.44 500 LEU A O 1
ATOM 3698 N N . VAL A 1 501 ? -6.337 -3.532 -10.241 1.00 98.56 501 VAL A N 1
ATOM 3699 C CA . VAL A 1 501 ? -6.686 -2.612 -11.331 1.00 98.56 501 VAL A CA 1
ATOM 3700 C C . VAL A 1 501 ? -7.663 -1.569 -10.804 1.00 98.56 501 VAL A C 1
ATOM 3702 O O . VAL A 1 501 ? -8.708 -1.911 -10.266 1.00 98.56 501 VAL A O 1
ATOM 3705 N N . CYS A 1 502 ? -7.344 -0.288 -10.959 1.00 98.25 502 CYS A N 1
ATOM 3706 C CA . CYS A 1 502 ? -8.214 0.826 -10.603 1.00 98.25 502 CYS A CA 1
ATOM 3707 C C . CYS A 1 502 ? -8.617 1.583 -11.867 1.00 98.25 502 CYS A C 1
ATOM 3709 O O . CYS A 1 502 ? -7.759 2.069 -12.602 1.00 98.25 502 CYS A O 1
ATOM 3711 N N . VAL A 1 503 ? -9.923 1.696 -12.096 1.00 97.56 503 VAL A N 1
ATOM 3712 C CA . VAL A 1 503 ? -10.525 2.436 -13.204 1.00 97.56 503 VAL A CA 1
ATOM 3713 C C . VAL A 1 503 ? -11.182 3.696 -12.653 1.00 97.56 503 VAL A C 1
ATOM 3715 O O . VAL A 1 503 ? -12.045 3.610 -11.780 1.00 97.56 503 VAL A O 1
ATOM 3718 N N . ALA A 1 504 ? -10.802 4.870 -13.155 1.00 96.38 504 ALA A N 1
ATOM 3719 C CA . ALA A 1 504 ? -11.426 6.142 -12.783 1.00 96.38 504 ALA A CA 1
ATOM 3720 C C . ALA A 1 504 ? -11.264 7.193 -13.889 1.00 96.38 504 ALA A C 1
ATOM 3722 O O . ALA A 1 504 ? -10.540 6.990 -14.859 1.00 96.38 504 ALA A O 1
ATOM 3723 N N . ASP A 1 505 ? -11.905 8.354 -13.746 1.00 95.69 505 ASP A N 1
ATOM 3724 C CA . ASP A 1 505 ? -11.599 9.490 -14.616 1.00 95.69 505 ASP A CA 1
ATOM 3725 C C . ASP A 1 505 ? -10.139 9.954 -14.425 1.00 95.69 505 ASP A C 1
ATOM 3727 O O . ASP A 1 505 ? -9.621 9.989 -13.305 1.00 95.69 505 ASP A O 1
ATOM 3731 N N . GLY A 1 506 ? -9.473 10.346 -15.516 1.00 95.50 506 GLY A N 1
ATOM 3732 C CA . GLY A 1 506 ? -8.083 10.808 -15.472 1.00 95.50 506 GLY A CA 1
ATOM 3733 C C . GLY A 1 506 ? -7.877 11.983 -14.510 1.00 95.50 506 GLY A C 1
ATOM 3734 O O . GLY A 1 506 ? -6.907 11.983 -13.751 1.00 95.50 506 GLY A O 1
ATOM 3735 N N . ALA A 1 507 ? -8.825 12.925 -14.465 1.00 95.62 507 ALA A N 1
ATOM 3736 C CA . ALA A 1 507 ? -8.788 14.063 -13.556 1.00 95.62 507 ALA A CA 1
ATOM 3737 C C . ALA A 1 507 ? -9.030 13.651 -12.096 1.00 95.62 507 ALA A C 1
ATOM 3739 O O . ALA A 1 507 ? -8.576 14.336 -11.181 1.00 95.62 507 ALA A O 1
ATOM 3740 N N . ALA A 1 508 ? -9.729 12.538 -11.843 1.00 95.56 508 ALA A N 1
ATOM 3741 C CA . ALA A 1 508 ? -9.891 12.013 -10.489 1.00 95.56 508 ALA A CA 1
ATOM 3742 C C . ALA A 1 508 ? -8.561 11.495 -9.930 1.00 95.56 508 ALA A C 1
ATOM 3744 O O . ALA A 1 508 ? -8.234 11.807 -8.785 1.00 95.56 508 ALA A O 1
ATOM 3745 N N . PHE A 1 509 ? -7.770 10.787 -10.743 1.00 96.81 509 PHE A N 1
ATOM 3746 C CA . PHE A 1 509 ? -6.405 10.416 -10.365 1.00 96.81 509 PHE A CA 1
ATOM 3747 C C . PHE A 1 509 ? -5.531 11.643 -10.145 1.00 96.81 509 PHE A C 1
ATOM 3749 O O . PHE A 1 509 ? -4.853 11.733 -9.125 1.00 96.81 509 PHE A O 1
ATOM 3756 N N . ASP A 1 510 ? -5.589 12.604 -11.065 1.00 95.75 510 ASP A N 1
ATOM 3757 C CA . ASP A 1 510 ? -4.774 13.811 -10.989 1.00 95.75 510 ASP A CA 1
ATOM 3758 C C . ASP A 1 510 ? -5.078 14.615 -9.711 1.00 95.75 510 ASP A C 1
ATOM 3760 O O . ASP A 1 510 ? -4.161 15.035 -9.013 1.00 95.75 510 ASP A O 1
ATOM 3764 N N . ARG A 1 511 ? -6.351 14.735 -9.311 1.00 94.88 511 ARG A N 1
ATOM 3765 C CA . ARG A 1 511 ? -6.743 15.411 -8.059 1.00 94.88 511 ARG A CA 1
ATOM 3766 C C . ARG A 1 511 ? -6.175 14.770 -6.791 1.00 94.88 511 ARG A C 1
ATOM 3768 O O . ARG A 1 511 ? -5.996 15.491 -5.809 1.00 94.88 511 ARG A O 1
ATOM 3775 N N . VAL A 1 512 ? -5.979 13.451 -6.790 1.00 95.25 512 VAL A N 1
ATOM 3776 C CA . VAL A 1 512 ? -5.520 12.687 -5.618 1.00 95.25 512 VAL A CA 1
ATOM 3777 C C . VAL A 1 512 ? -4.000 12.567 -5.592 1.00 95.25 512 VAL A C 1
ATOM 3779 O O . VAL A 1 512 ? -3.412 12.708 -4.526 1.00 95.25 512 VAL A O 1
ATOM 3782 N N . PHE A 1 513 ? -3.381 12.314 -6.746 1.00 95.81 513 PHE A N 1
ATOM 3783 C CA . PHE A 1 513 ? -1.976 11.916 -6.842 1.00 95.81 513 PHE A CA 1
ATOM 3784 C C . PHE A 1 513 ? -1.044 12.988 -7.423 1.00 95.81 513 PHE A C 1
ATOM 3786 O O . PHE A 1 513 ? 0.171 12.785 -7.408 1.00 95.81 513 PHE A O 1
ATOM 3793 N N . GLN A 1 514 ? -1.550 14.113 -7.950 1.00 91.69 514 GLN A N 1
ATOM 3794 C CA . GLN A 1 514 ? -0.660 15.207 -8.347 1.00 91.69 514 GLN A CA 1
ATOM 3795 C C . GLN A 1 514 ? -0.152 15.970 -7.117 1.00 91.69 514 GLN A C 1
ATOM 3797 O O . GLN A 1 514 ? -0.953 16.350 -6.256 1.00 91.69 514 GLN A O 1
ATOM 3802 N N . PRO A 1 515 ? 1.161 16.261 -7.050 1.00 83.56 515 PRO A N 1
ATOM 3803 C CA . PRO A 1 515 ? 1.722 17.110 -6.010 1.00 83.56 515 PRO A CA 1
ATOM 3804 C C . PRO A 1 515 ? 1.033 18.476 -6.010 1.00 83.56 515 PRO A C 1
ATOM 3806 O O . PRO A 1 515 ? 1.092 19.218 -6.992 1.00 83.56 515 PRO A O 1
ATOM 3809 N N . ARG A 1 516 ? 0.387 18.835 -4.899 1.00 80.62 516 ARG A N 1
ATOM 3810 C CA . ARG A 1 516 ? -0.131 20.191 -4.705 1.00 80.62 516 ARG A CA 1
ATOM 3811 C C . ARG A 1 516 ? 1.006 21.074 -4.210 1.00 80.62 516 ARG A C 1
ATOM 3813 O O . ARG A 1 516 ? 1.425 20.944 -3.067 1.00 80.62 516 ARG A O 1
ATOM 3820 N N . ALA A 1 517 ? 1.474 21.985 -5.060 1.00 74.12 517 ALA A N 1
ATOM 3821 C CA . ALA A 1 517 ? 2.553 22.921 -4.730 1.00 74.12 517 ALA A CA 1
ATOM 3822 C C . ALA A 1 517 ? 2.234 23.845 -3.532 1.00 74.12 517 ALA A C 1
ATOM 3824 O O . ALA A 1 517 ? 3.139 24.429 -2.946 1.00 74.12 517 ALA A O 1
ATOM 3825 N N . GLU A 1 518 ? 0.958 23.984 -3.169 1.00 71.94 518 GLU A N 1
ATOM 3826 C CA . GLU A 1 518 ? 0.475 25.001 -2.226 1.00 71.94 518 GLU A CA 1
ATOM 3827 C C . GLU A 1 518 ? 0.426 24.538 -0.763 1.00 71.94 518 GLU A C 1
ATOM 3829 O O . GLU A 1 518 ? 0.357 25.364 0.144 1.00 71.94 518 GLU A O 1
ATOM 3834 N N . CYS A 1 519 ? 0.490 23.232 -0.497 1.00 57.88 519 CYS A N 1
ATOM 3835 C CA . CYS A 1 519 ? 0.505 22.710 0.865 1.00 57.88 519 CYS A CA 1
ATOM 3836 C C . CYS A 1 519 ? 1.883 22.116 1.132 1.00 57.88 519 CYS A C 1
ATOM 3838 O O . CYS A 1 519 ? 2.148 20.996 0.716 1.00 57.88 519 CYS A O 1
ATOM 3840 N N . GLY A 1 520 ? 2.751 22.836 1.848 1.00 67.50 520 GLY A N 1
ATOM 3841 C CA . GLY A 1 520 ? 4.080 22.366 2.279 1.00 67.50 520 GLY A CA 1
ATOM 3842 C C . GLY A 1 520 ? 4.073 21.161 3.239 1.00 67.50 520 GLY A C 1
ATOM 3843 O O . GLY A 1 520 ? 4.972 21.024 4.061 1.00 67.50 520 GLY A O 1
ATOM 3844 N N . GLN A 1 521 ? 3.048 20.312 3.182 1.00 61.78 521 GLN A N 1
ATOM 3845 C CA . GLN A 1 521 ? 2.930 19.061 3.913 1.00 61.78 521 GLN A CA 1
ATOM 3846 C C . GLN A 1 521 ? 3.307 17.911 2.972 1.00 61.78 521 GLN A C 1
ATOM 3848 O O . GLN A 1 521 ? 2.591 17.609 2.019 1.00 61.78 521 GLN A O 1
ATOM 3853 N N . ASN A 1 522 ? 4.425 17.245 3.268 1.00 64.56 522 ASN A N 1
ATOM 3854 C CA . ASN A 1 522 ? 4.986 16.111 2.514 1.00 64.56 522 ASN A CA 1
ATOM 3855 C C . ASN A 1 522 ? 4.123 14.824 2.531 1.00 64.56 522 ASN A C 1
ATOM 3857 O O . ASN A 1 522 ? 4.633 13.745 2.249 1.00 64.56 522 ASN A O 1
ATOM 3861 N N . THR A 1 523 ? 2.837 14.889 2.881 1.00 78.38 523 THR A N 1
ATOM 3862 C CA . THR A 1 523 ? 1.987 13.708 3.127 1.00 78.38 523 THR A CA 1
ATOM 3863 C C . THR A 1 523 ? 0.916 13.475 2.064 1.00 78.38 523 THR A C 1
ATOM 3865 O O . THR A 1 523 ? 0.046 12.626 2.251 1.00 78.38 523 THR A O 1
ATOM 3868 N N . ALA A 1 524 ? 0.948 14.207 0.946 1.00 88.62 524 ALA A N 1
ATOM 3869 C CA . ALA A 1 524 ? -0.001 13.984 -0.139 1.00 88.62 524 ALA A CA 1
ATOM 3870 C C . ALA A 1 524 ? 0.132 12.553 -0.707 1.00 88.62 524 ALA A C 1
ATOM 3872 O O . ALA A 1 524 ? 1.257 12.055 -0.840 1.00 88.62 524 ALA A O 1
ATOM 3873 N N . PRO A 1 525 ? -0.988 11.896 -1.071 1.00 94.75 525 PRO A N 1
ATOM 3874 C CA . PRO A 1 525 ? -0.929 10.611 -1.742 1.00 94.75 525 PRO A CA 1
ATOM 3875 C C . PRO A 1 525 ? -0.075 10.687 -3.007 1.00 94.75 525 PRO A C 1
ATOM 3877 O O . PRO A 1 525 ? -0.189 11.628 -3.791 1.00 94.75 525 PRO A O 1
ATOM 3880 N N . THR A 1 526 ? 0.776 9.690 -3.221 1.00 95.38 526 THR A N 1
ATOM 3881 C CA . THR A 1 526 ? 1.706 9.647 -4.354 1.00 95.38 526 THR A CA 1
ATOM 3882 C C . THR A 1 526 ? 1.670 8.286 -5.034 1.00 95.38 526 THR A C 1
ATOM 3884 O O . THR A 1 526 ? 1.320 7.267 -4.435 1.00 95.38 526 THR A O 1
ATOM 3887 N N . VAL A 1 527 ? 2.022 8.280 -6.319 1.00 96.88 527 VAL A N 1
ATOM 3888 C CA . VAL A 1 527 ? 2.191 7.061 -7.111 1.00 96.88 527 VAL A CA 1
ATOM 3889 C C . VAL A 1 527 ? 3.679 6.835 -7.337 1.00 96.88 527 VAL A C 1
ATOM 3891 O O . VAL A 1 527 ? 4.336 7.654 -7.978 1.00 96.88 527 VAL A O 1
ATOM 3894 N N . GLN A 1 528 ? 4.200 5.716 -6.841 1.00 96.94 528 GLN A N 1
ATOM 3895 C CA . GLN A 1 528 ? 5.579 5.291 -7.075 1.00 96.94 528 GLN A CA 1
ATOM 3896 C C . GLN A 1 528 ? 5.597 4.092 -8.024 1.00 96.94 528 GLN A C 1
ATOM 3898 O O . GLN A 1 528 ? 4.911 3.103 -7.792 1.00 96.94 528 GLN A O 1
ATOM 3903 N N . LEU A 1 529 ? 6.390 4.156 -9.091 1.00 97.94 529 LEU A N 1
ATOM 3904 C CA . LEU A 1 529 ? 6.545 3.035 -10.022 1.00 97.94 529 LEU A CA 1
ATOM 3905 C C . LEU A 1 529 ? 7.571 2.045 -9.464 1.00 97.94 529 LEU A C 1
ATOM 3907 O O . LEU A 1 529 ? 8.703 2.434 -9.178 1.00 97.94 529 LEU A O 1
ATOM 3911 N N . CYS A 1 530 ? 7.189 0.780 -9.316 1.00 97.12 530 CYS A N 1
ATOM 3912 C CA . CYS A 1 530 ? 8.055 -0.251 -8.736 1.00 97.12 530 CYS A CA 1
ATOM 3913 C C . CYS A 1 530 ? 9.108 -0.744 -9.726 1.00 97.12 530 CYS A C 1
ATOM 3915 O O . CYS A 1 530 ? 10.220 -1.088 -9.343 1.00 97.12 530 CYS A O 1
ATOM 3917 N N . ASP A 1 531 ? 8.754 -0.770 -11.004 1.00 97.19 531 ASP A N 1
ATOM 3918 C CA . ASP A 1 531 ? 9.525 -1.368 -12.089 1.00 97.19 531 ASP A CA 1
ATOM 3919 C C . ASP A 1 531 ? 10.282 -0.320 -12.924 1.00 97.19 531 ASP A C 1
ATOM 3921 O O . ASP A 1 531 ? 10.601 -0.554 -14.091 1.00 97.19 531 ASP A O 1
ATOM 3925 N N . GLU A 1 532 ? 10.504 0.872 -12.362 1.00 96.81 532 GLU A N 1
ATOM 3926 C CA . GLU A 1 532 ? 11.086 2.047 -13.034 1.00 96.81 532 GLU A CA 1
ATOM 3927 C C . GLU A 1 532 ? 10.401 2.375 -14.388 1.00 96.81 532 GLU A C 1
ATOM 3929 O O . GLU A 1 532 ? 11.012 2.824 -15.370 1.00 96.81 532 GLU A O 1
ATOM 3934 N N . GLY A 1 533 ? 9.093 2.116 -14.462 1.00 97.88 533 GLY A N 1
ATOM 3935 C CA . GLY A 1 533 ? 8.237 2.437 -15.597 1.00 97.88 533 GLY A CA 1
ATOM 3936 C C . GLY A 1 533 ? 8.354 1.482 -16.781 1.00 97.88 533 GLY A C 1
ATOM 3937 O O . GLY A 1 533 ? 7.965 1.865 -17.887 1.00 97.88 533 GLY A O 1
ATOM 3938 N N . TYR A 1 534 ? 8.879 0.271 -16.589 1.00 98.44 534 TYR A N 1
ATOM 3939 C CA . TYR A 1 534 ? 8.922 -0.752 -17.635 1.00 98.44 534 TYR A CA 1
ATOM 3940 C C . TYR A 1 534 ? 7.524 -1.051 -18.203 1.00 98.44 534 TYR A C 1
ATOM 3942 O O . TYR A 1 534 ? 7.303 -0.865 -19.401 1.00 98.44 534 TYR A O 1
ATOM 3950 N N . MET A 1 535 ? 6.557 -1.402 -17.353 1.00 98.44 535 MET A N 1
ATOM 3951 C CA . MET A 1 535 ? 5.185 -1.714 -17.755 1.00 98.44 535 MET A CA 1
ATOM 3952 C C . MET A 1 535 ? 4.489 -0.512 -18.382 1.00 98.44 535 MET A C 1
ATOM 3954 O O . MET A 1 535 ? 3.733 -0.665 -19.339 1.00 98.44 535 MET A O 1
ATOM 3958 N N . ASN A 1 536 ? 4.803 0.703 -17.925 1.00 98.44 536 ASN A N 1
ATOM 3959 C CA . ASN A 1 536 ? 4.356 1.912 -18.608 1.00 98.44 536 ASN A CA 1
ATOM 3960 C C . ASN A 1 536 ? 4.878 1.943 -20.055 1.00 98.44 536 ASN A C 1
ATOM 3962 O O . ASN A 1 536 ? 4.098 2.099 -20.989 1.00 98.44 536 ASN A O 1
ATOM 3966 N N . ARG A 1 537 ? 6.179 1.768 -20.292 1.00 98.38 537 ARG A N 1
ATOM 3967 C CA . ARG A 1 537 ? 6.712 1.765 -21.666 1.00 98.38 537 ARG A CA 1
ATOM 3968 C C . ARG A 1 537 ? 6.106 0.640 -22.512 1.00 98.38 537 ARG A C 1
ATOM 3970 O O . ARG A 1 537 ? 5.647 0.915 -23.617 1.00 98.38 537 ARG A O 1
ATOM 3977 N N . ARG A 1 538 ? 6.015 -0.581 -21.970 1.00 98.19 538 ARG A N 1
ATOM 3978 C CA . ARG A 1 538 ? 5.452 -1.760 -22.657 1.00 98.19 538 ARG A CA 1
ATOM 3979 C C . ARG A 1 538 ? 3.996 -1.564 -23.084 1.00 98.19 538 ARG A C 1
ATOM 3981 O O . ARG A 1 538 ? 3.614 -1.993 -24.166 1.00 98.19 538 ARG A O 1
ATOM 3988 N N . LEU A 1 539 ? 3.196 -0.891 -22.260 1.00 98.31 539 LEU A N 1
ATOM 3989 C CA . LEU A 1 539 ? 1.764 -0.677 -22.487 1.00 98.31 539 LEU A CA 1
ATOM 3990 C C . LEU A 1 539 ? 1.438 0.705 -23.076 1.00 98.31 539 LEU A C 1
ATOM 3992 O O . LEU A 1 539 ? 0.306 1.181 -22.994 1.00 98.31 539 LEU A O 1
ATOM 3996 N N . GLN A 1 540 ? 2.426 1.430 -23.604 1.00 98.00 540 GLN A N 1
ATOM 3997 C CA . GLN A 1 540 ? 2.201 2.766 -24.155 1.00 98.00 540 GLN A CA 1
ATOM 3998 C C . GLN A 1 540 ? 1.325 2.723 -25.414 1.00 98.00 540 GLN A C 1
ATOM 4000 O O . GLN A 1 540 ? 1.663 2.067 -26.392 1.00 98.00 540 GLN A O 1
ATOM 4005 N N . GLY A 1 541 ? 0.217 3.473 -25.395 1.00 97.44 541 GLY A N 1
ATOM 4006 C CA . GLY A 1 541 ? -0.715 3.563 -26.524 1.00 97.44 541 GLY A CA 1
ATOM 4007 C C . GLY A 1 541 ? -1.583 2.318 -26.731 1.00 97.44 541 GLY A C 1
ATOM 4008 O O . GLY A 1 541 ? -2.304 2.253 -27.724 1.00 97.44 541 GLY A O 1
ATOM 4009 N N . LEU A 1 542 ? -1.522 1.345 -25.816 1.00 98.44 542 LEU A N 1
ATOM 4010 C CA . LEU A 1 542 ? -2.373 0.162 -25.845 1.00 98.44 542 LEU A CA 1
ATOM 4011 C C . LEU A 1 542 ? -3.608 0.401 -24.962 1.00 98.44 542 LEU A C 1
ATOM 4013 O O . LEU A 1 542 ? -3.443 0.647 -23.763 1.00 98.44 542 LEU A O 1
ATOM 4017 N N . PRO A 1 543 ? -4.835 0.338 -25.511 1.00 98.31 543 PRO A N 1
ATOM 4018 C CA . PRO A 1 543 ? -6.036 0.324 -24.689 1.00 98.31 543 PRO A CA 1
ATOM 4019 C C . PRO A 1 543 ? -6.126 -0.984 -23.891 1.00 98.31 543 PRO A C 1
ATOM 4021 O O . PRO A 1 543 ? -5.618 -2.016 -24.322 1.00 98.31 543 PRO A O 1
ATOM 4024 N N . ILE A 1 544 ? -6.836 -0.961 -22.763 1.00 98.38 544 ILE A N 1
ATOM 4025 C CA . ILE A 1 544 ? -7.024 -2.130 -21.887 1.00 98.38 544 ILE A CA 1
ATOM 4026 C C . ILE A 1 544 ? -7.655 -3.339 -22.602 1.00 98.38 544 ILE A C 1
ATOM 4028 O O . ILE A 1 544 ? -7.387 -4.476 -22.234 1.00 98.38 544 ILE A O 1
ATOM 4032 N N . ALA A 1 545 ? -8.461 -3.099 -23.639 1.00 97.94 545 ALA A N 1
ATOM 4033 C CA . ALA A 1 545 ? -9.097 -4.143 -24.441 1.00 97.94 545 ALA A CA 1
ATOM 4034 C C . ALA A 1 545 ? -8.173 -4.757 -25.520 1.00 97.94 545 ALA A C 1
ATOM 4036 O O . ALA A 1 545 ? -8.588 -5.668 -26.232 1.00 97.94 545 ALA A O 1
ATOM 4037 N N . ASP A 1 546 ? -6.945 -4.252 -25.702 1.00 98.44 546 ASP A N 1
ATOM 4038 C CA . ASP A 1 546 ? -5.985 -4.818 -26.660 1.00 98.44 546 ASP A CA 1
ATOM 4039 C C . ASP A 1 546 ? -5.434 -6.154 -26.136 1.00 98.44 546 ASP A C 1
ATOM 4041 O O . ASP A 1 546 ? -4.993 -6.254 -24.991 1.00 98.44 546 ASP A O 1
ATOM 4045 N N . ALA A 1 547 ? -5.391 -7.183 -26.986 1.00 98.19 547 ALA A N 1
ATOM 4046 C CA . ALA A 1 547 ? -4.884 -8.504 -26.608 1.00 98.19 547 ALA A CA 1
ATOM 4047 C C . ALA A 1 547 ? -3.428 -8.471 -26.100 1.00 98.19 547 ALA A C 1
ATOM 4049 O O . ALA A 1 547 ? -3.066 -9.229 -25.202 1.00 98.19 547 ALA A O 1
ATOM 4050 N N . ARG A 1 548 ? -2.599 -7.553 -26.616 1.00 98.31 548 ARG A N 1
ATOM 4051 C CA . ARG A 1 548 ? -1.215 -7.359 -26.151 1.00 98.31 548 ARG A CA 1
ATOM 4052 C C . ARG A 1 548 ? -1.162 -6.754 -24.750 1.00 98.31 548 ARG A C 1
ATOM 4054 O O . ARG A 1 548 ? -0.208 -7.004 -24.016 1.00 98.31 548 ARG A O 1
ATOM 4061 N N . PHE A 1 549 ? -2.174 -5.967 -24.371 1.00 98.56 549 PHE A N 1
ATOM 4062 C CA . PHE A 1 549 ? -2.323 -5.488 -22.998 1.00 98.56 549 PHE A CA 1
ATOM 4063 C C . PHE A 1 549 ? -2.581 -6.671 -22.065 1.00 98.56 549 PHE A C 1
ATOM 4065 O O . PHE A 1 549 ? -1.899 -6.808 -21.051 1.00 98.56 549 PHE A O 1
ATOM 4072 N N . ALA A 1 550 ? -3.519 -7.548 -22.437 1.00 98.56 550 ALA A N 1
ATOM 4073 C CA . ALA A 1 550 ? -3.861 -8.741 -21.669 1.00 98.56 550 ALA A CA 1
ATOM 4074 C C . ALA A 1 550 ? -2.678 -9.708 -21.511 1.00 98.56 550 ALA A C 1
ATOM 4076 O O . ALA A 1 550 ? -2.439 -10.202 -20.412 1.00 98.56 550 ALA A O 1
ATOM 4077 N N . GLU A 1 551 ? -1.894 -9.924 -22.569 1.00 98.38 551 GLU A N 1
ATOM 4078 C CA . GLU A 1 551 ? -0.664 -10.722 -22.512 1.00 98.38 551 GLU A CA 1
ATOM 4079 C C . GLU A 1 551 ? 0.359 -10.121 -21.540 1.00 98.38 551 GLU A C 1
ATOM 4081 O O . GLU A 1 551 ? 0.805 -10.795 -20.617 1.00 98.38 551 GLU A O 1
ATOM 4086 N N . ALA A 1 552 ? 0.671 -8.830 -21.674 1.00 98.38 552 ALA A N 1
ATOM 4087 C CA . ALA A 1 552 ? 1.615 -8.163 -20.779 1.00 98.38 552 ALA A CA 1
ATOM 4088 C C . ALA A 1 552 ? 1.132 -8.130 -19.316 1.00 98.38 552 ALA A C 1
ATOM 4090 O O . ALA A 1 552 ? 1.941 -8.219 -18.393 1.00 98.38 552 ALA A O 1
ATOM 4091 N N . PHE A 1 553 ? -0.178 -8.004 -19.094 1.00 98.56 553 PHE A N 1
ATOM 4092 C CA . PHE A 1 553 ? -0.787 -8.063 -17.767 1.00 98.56 553 PHE A CA 1
ATOM 4093 C C . PHE A 1 553 ? -0.715 -9.468 -17.157 1.00 98.56 553 PHE A C 1
ATOM 4095 O O . PHE A 1 553 ? -0.382 -9.609 -15.980 1.00 98.56 553 PHE A O 1
ATOM 4102 N N . ARG A 1 554 ? -0.974 -10.513 -17.951 1.00 98.25 554 ARG A N 1
ATOM 4103 C CA . ARG A 1 554 ? -0.797 -11.908 -17.534 1.00 98.25 554 ARG A CA 1
ATOM 4104 C C . ARG A 1 554 ? 0.646 -12.165 -17.124 1.00 98.25 554 ARG A C 1
ATOM 4106 O O . ARG A 1 554 ? 0.877 -12.609 -16.005 1.00 98.25 554 ARG A O 1
ATOM 4113 N N . ASP A 1 555 ? 1.597 -11.801 -17.982 1.00 97.88 555 ASP A N 1
ATOM 4114 C CA . ASP A 1 555 ? 3.021 -11.971 -17.702 1.00 97.88 555 ASP A CA 1
ATOM 4115 C C . ASP A 1 555 ? 3.416 -11.233 -16.418 1.00 97.88 555 ASP A C 1
ATOM 4117 O O . ASP A 1 555 ? 4.165 -11.769 -15.614 1.00 97.88 555 ASP A O 1
ATOM 4121 N N . PHE A 1 556 ? 2.904 -10.017 -16.188 1.00 98.25 556 PHE A N 1
ATOM 4122 C CA . PHE A 1 556 ? 3.182 -9.246 -14.972 1.00 98.25 556 PHE A CA 1
ATOM 4123 C C . PHE A 1 556 ? 2.565 -9.863 -13.711 1.00 98.25 556 PHE A C 1
ATOM 4125 O O . PHE A 1 556 ? 3.163 -9.785 -12.648 1.00 98.25 556 PHE A O 1
ATOM 4132 N N . THR A 1 557 ? 1.382 -10.464 -13.806 1.00 98.00 557 THR A N 1
ATOM 4133 C CA . THR A 1 557 ? 0.674 -11.028 -12.642 1.00 98.00 557 THR A CA 1
ATOM 4134 C C . THR A 1 557 ? 1.052 -12.477 -12.347 1.00 98.00 557 THR A C 1
ATOM 4136 O O . THR A 1 557 ? 0.670 -13.002 -11.308 1.00 98.00 557 THR A O 1
ATOM 4139 N N . GLU A 1 558 ? 1.788 -13.141 -13.238 1.00 97.25 558 GLU A N 1
ATOM 4140 C CA . GLU A 1 558 ? 2.277 -14.499 -13.018 1.00 97.25 558 GLU A CA 1
ATOM 4141 C C . GLU A 1 558 ? 3.218 -14.556 -11.811 1.00 97.25 558 GLU A C 1
ATOM 4143 O O . GLU A 1 558 ? 4.200 -13.809 -11.733 1.00 97.25 558 GLU A O 1
ATOM 4148 N N . HIS A 1 559 ? 2.925 -15.458 -10.876 1.00 94.06 559 HIS A N 1
ATOM 4149 C CA . HIS A 1 559 ? 3.732 -15.628 -9.678 1.00 94.06 559 HIS A CA 1
ATOM 4150 C C . HIS A 1 559 ? 5.155 -16.068 -10.041 1.00 94.06 559 HIS A C 1
ATOM 4152 O O . HIS A 1 559 ? 5.355 -17.041 -10.764 1.00 94.06 559 HIS A O 1
ATOM 4158 N N . ALA A 1 560 ? 6.149 -15.366 -9.504 1.00 93.25 560 ALA A N 1
ATOM 4159 C CA . ALA A 1 560 ? 7.557 -15.704 -9.652 1.00 93.25 560 ALA A CA 1
ATOM 4160 C C . ALA A 1 560 ? 8.235 -15.714 -8.280 1.00 93.25 560 ALA A C 1
ATOM 4162 O O . ALA A 1 560 ? 7.832 -14.988 -7.366 1.00 93.25 560 ALA A O 1
ATOM 4163 N N . ALA A 1 561 ? 9.290 -16.519 -8.138 1.00 90.69 561 ALA A N 1
ATOM 4164 C CA . ALA A 1 561 ? 10.068 -16.568 -6.908 1.00 90.69 561 ALA A CA 1
ATOM 4165 C C . ALA A 1 561 ? 10.621 -15.170 -6.576 1.00 90.69 561 ALA A C 1
ATOM 4167 O O . ALA A 1 561 ? 11.372 -14.582 -7.352 1.00 90.69 561 ALA A O 1
ATOM 4168 N N . GLY A 1 562 ? 10.224 -14.627 -5.423 1.00 92.38 562 GLY A N 1
ATOM 4169 C CA . GLY A 1 562 ? 10.638 -13.293 -4.981 1.00 92.38 562 GLY A CA 1
ATOM 4170 C C . GLY A 1 562 ? 9.910 -12.124 -5.653 1.00 92.38 562 GLY A C 1
ATOM 4171 O O . GLY A 1 562 ? 10.385 -10.997 -5.529 1.00 92.38 562 GLY A O 1
ATOM 4172 N N . ASP A 1 563 ? 8.789 -12.379 -6.340 1.00 94.88 563 ASP A N 1
ATOM 4173 C CA . ASP A 1 563 ? 7.932 -11.358 -6.963 1.00 94.88 563 ASP A CA 1
ATOM 4174 C C . ASP A 1 563 ? 8.699 -10.438 -7.934 1.00 94.88 563 ASP A C 1
ATOM 4176 O O . ASP A 1 563 ? 8.549 -9.214 -7.964 1.00 94.88 563 ASP A O 1
ATOM 4180 N N . ARG A 1 564 ? 9.609 -11.044 -8.705 1.00 97.31 564 ARG A N 1
ATOM 4181 C CA . ARG A 1 564 ? 10.469 -10.378 -9.688 1.00 97.31 564 ARG A CA 1
ATOM 4182 C C . ARG A 1 564 ? 10.442 -11.113 -11.015 1.00 97.31 564 ARG A C 1
ATOM 4184 O O . ARG A 1 564 ? 10.211 -12.317 -11.072 1.00 97.31 564 ARG A O 1
ATOM 4191 N N . TRP A 1 565 ? 10.702 -10.384 -12.091 1.00 97.31 565 TRP A N 1
ATOM 4192 C CA . TRP A 1 565 ? 10.943 -10.995 -13.393 1.00 97.31 565 TRP A CA 1
ATOM 4193 C C . TRP A 1 565 ? 12.211 -11.855 -13.341 1.00 97.31 565 TRP A C 1
ATOM 4195 O O . TRP A 1 565 ? 13.215 -11.405 -12.779 1.00 97.31 565 TRP A O 1
ATOM 4205 N N . PRO A 1 566 ? 12.192 -13.060 -13.929 1.00 96.88 566 PRO A N 1
ATOM 4206 C CA . PRO A 1 566 ? 13.343 -13.946 -13.890 1.00 96.88 566 PRO A CA 1
ATOM 4207 C C . PRO A 1 566 ? 14.505 -13.383 -14.725 1.00 96.88 566 PRO A C 1
ATOM 4209 O O . PRO A 1 566 ? 14.304 -12.607 -15.664 1.00 96.88 566 PRO A O 1
ATOM 4212 N N . GLU A 1 567 ? 15.737 -13.756 -14.375 1.00 97.19 567 GLU A N 1
ATOM 4213 C CA . GLU A 1 567 ? 16.959 -13.271 -15.045 1.00 97.19 567 GLU A CA 1
ATOM 4214 C C . GLU A 1 567 ? 17.069 -13.731 -16.508 1.00 97.19 567 GLU A C 1
ATOM 4216 O O . GLU A 1 567 ? 17.738 -13.096 -17.322 1.00 97.19 567 GLU A O 1
ATOM 4221 N N . ASP A 1 568 ? 16.385 -14.814 -16.870 1.00 96.62 568 ASP A N 1
ATOM 4222 C CA . ASP A 1 568 ? 16.306 -15.346 -18.230 1.00 96.62 568 ASP A CA 1
ATOM 4223 C C . ASP A 1 568 ? 15.082 -14.837 -19.012 1.00 96.62 568 ASP A C 1
ATOM 4225 O O . ASP A 1 568 ? 14.844 -15.291 -20.133 1.00 96.62 568 ASP A O 1
ATOM 4229 N N . ALA A 1 569 ? 14.331 -13.860 -18.478 1.00 96.62 569 ALA A N 1
ATOM 4230 C CA . ALA A 1 569 ? 13.179 -13.289 -19.169 1.00 96.62 569 ALA A CA 1
ATOM 4231 C C . ALA A 1 569 ? 13.548 -12.825 -20.591 1.00 96.62 569 ALA A C 1
ATOM 4233 O O . ALA A 1 569 ? 14.599 -12.208 -20.820 1.00 96.62 569 ALA A O 1
ATOM 4234 N N . ALA A 1 570 ? 12.666 -13.111 -21.554 1.00 96.50 570 ALA A N 1
ATOM 4235 C CA . ALA A 1 570 ? 12.898 -12.819 -22.970 1.00 96.50 570 ALA A CA 1
ATOM 4236 C C . ALA A 1 570 ? 13.156 -11.325 -23.224 1.00 96.50 570 ALA A C 1
ATOM 4238 O O . ALA A 1 570 ? 13.997 -10.970 -24.049 1.00 96.50 570 ALA A O 1
ATOM 4239 N N . ASP A 1 571 ? 12.469 -10.457 -22.480 1.00 97.06 571 ASP A N 1
ATOM 4240 C CA . ASP A 1 571 ? 12.688 -9.018 -22.514 1.00 97.06 571 ASP A CA 1
ATOM 4241 C C . ASP A 1 571 ? 13.805 -8.620 -21.527 1.00 97.06 571 ASP A C 1
ATOM 4243 O O . ASP A 1 571 ? 13.610 -8.683 -20.309 1.00 97.06 571 ASP A O 1
ATOM 4247 N N . PRO A 1 572 ? 14.981 -8.173 -22.009 1.00 97.31 572 PRO A N 1
ATOM 4248 C CA . PRO A 1 572 ? 16.085 -7.797 -21.133 1.00 97.31 572 PRO A CA 1
ATOM 4249 C C . PRO A 1 572 ? 15.758 -6.593 -20.247 1.00 97.31 572 PRO A C 1
ATOM 4251 O O . PRO A 1 572 ? 16.401 -6.409 -19.217 1.00 97.31 572 PRO A O 1
ATOM 4254 N N . PHE A 1 573 ? 14.762 -5.780 -20.610 1.00 97.31 573 PHE A N 1
ATOM 4255 C CA . PHE A 1 573 ? 14.387 -4.623 -19.815 1.00 97.31 573 PHE A CA 1
ATOM 4256 C C . PHE A 1 573 ? 13.583 -4.989 -18.577 1.00 97.31 573 PHE A C 1
ATOM 4258 O O . PHE A 1 573 ? 13.517 -4.140 -17.699 1.00 97.31 573 PHE A O 1
ATOM 4265 N N . CYS A 1 574 ? 12.985 -6.181 -18.461 1.00 97.38 574 CYS A N 1
ATOM 4266 C CA . CYS A 1 574 ? 12.227 -6.545 -17.261 1.00 97.38 574 CYS A CA 1
ATOM 4267 C C . CYS A 1 574 ? 13.031 -7.339 -16.229 1.00 97.38 574 CYS A C 1
ATOM 4269 O O . CYS A 1 574 ? 12.676 -7.286 -15.056 1.00 97.38 574 CYS A O 1
ATOM 4271 N N . ARG A 1 575 ? 14.117 -8.013 -16.629 1.00 97.81 575 ARG A N 1
ATOM 4272 C CA . ARG A 1 575 ? 14.933 -8.904 -15.780 1.00 97.81 575 ARG A CA 1
ATOM 4273 C C . ARG A 1 575 ? 15.259 -8.294 -14.415 1.00 97.81 575 ARG A C 1
ATOM 4275 O O . ARG A 1 575 ? 15.691 -7.144 -14.327 1.00 97.81 575 ARG A O 1
ATOM 4282 N N . GLY A 1 576 ? 14.982 -9.047 -13.351 1.00 97.00 576 GLY A N 1
ATOM 4283 C CA . GLY A 1 576 ? 15.224 -8.651 -11.962 1.00 97.00 576 GLY A CA 1
ATOM 4284 C C . GLY A 1 576 ? 14.311 -7.539 -11.419 1.00 97.00 576 GLY A C 1
ATOM 4285 O O . GLY A 1 576 ? 14.339 -7.260 -10.214 1.00 97.00 576 GLY A O 1
ATOM 4286 N N . ARG A 1 577 ? 13.471 -6.899 -12.249 1.00 97.56 577 ARG A N 1
ATOM 4287 C CA . ARG A 1 577 ? 12.529 -5.862 -11.793 1.00 97.56 577 ARG A CA 1
ATOM 4288 C C . ARG A 1 577 ? 11.386 -6.483 -10.985 1.00 97.56 577 ARG A C 1
ATOM 4290 O O . ARG A 1 577 ? 11.004 -7.620 -11.255 1.00 97.56 577 ARG A O 1
ATOM 4297 N N . PRO A 1 578 ? 10.822 -5.764 -10.003 1.00 97.75 578 PRO A N 1
ATOM 4298 C CA . PRO A 1 578 ? 9.683 -6.260 -9.234 1.00 97.75 578 PRO A CA 1
ATOM 4299 C C . PRO A 1 578 ? 8.403 -6.336 -10.081 1.00 97.75 578 PRO A C 1
ATOM 4301 O O . PRO A 1 578 ? 8.188 -5.511 -10.972 1.00 97.75 578 PRO A O 1
ATOM 4304 N N . LYS A 1 579 ? 7.546 -7.306 -9.755 1.00 97.31 579 LYS A N 1
ATOM 4305 C CA . LYS A 1 579 ? 6.227 -7.570 -10.355 1.00 97.31 579 LYS A CA 1
ATOM 4306 C C . LYS A 1 579 ? 5.085 -7.150 -9.414 1.00 97.31 579 LYS A C 1
ATOM 4308 O O . LYS A 1 579 ? 4.043 -7.785 -9.337 1.00 97.31 579 LYS A O 1
ATOM 4313 N N . ASP A 1 580 ? 5.280 -6.028 -8.724 1.00 96.50 580 ASP A N 1
ATOM 4314 C CA . ASP A 1 580 ? 4.357 -5.520 -7.706 1.00 96.50 580 ASP A CA 1
ATOM 4315 C C . ASP A 1 580 ? 3.692 -4.195 -8.125 1.00 96.50 580 ASP A C 1
ATOM 4317 O O . ASP A 1 580 ? 4.244 -3.394 -8.889 1.00 96.50 580 ASP A O 1
ATOM 4321 N N . GLY A 1 581 ? 2.506 -3.938 -7.578 1.00 97.31 581 GLY A N 1
ATOM 4322 C CA . GLY A 1 581 ? 1.770 -2.686 -7.716 1.00 97.31 581 GLY A CA 1
ATOM 4323 C C . GLY A 1 581 ? 0.455 -2.784 -8.494 1.00 97.31 581 GLY A C 1
ATOM 4324 O O . GLY A 1 581 ? 0.006 -3.842 -8.929 1.00 97.31 581 GLY A O 1
ATOM 4325 N N . ALA A 1 582 ? -0.191 -1.630 -8.635 1.00 98.31 582 ALA A N 1
ATOM 4326 C CA . ALA A 1 582 ? -1.488 -1.452 -9.268 1.00 98.31 582 ALA A CA 1
ATOM 4327 C C . ALA A 1 582 ? -1.379 -1.012 -10.736 1.00 98.31 582 ALA A C 1
ATOM 4329 O O . ALA A 1 582 ? -0.384 -0.420 -11.168 1.00 98.31 582 ALA A O 1
ATOM 4330 N N . PHE A 1 583 ? -2.463 -1.223 -11.478 1.00 98.69 583 PHE A N 1
ATOM 4331 C CA . PHE A 1 583 ? -2.713 -0.631 -12.788 1.00 98.69 583 PHE A CA 1
ATOM 4332 C C . PHE A 1 583 ? -3.783 0.447 -12.640 1.00 98.69 583 PHE A C 1
ATOM 4334 O O . PHE A 1 583 ? -4.918 0.154 -12.279 1.00 98.69 583 PHE A O 1
ATOM 4341 N N . LEU A 1 584 ? -3.422 1.698 -12.908 1.00 98.50 584 LEU A N 1
ATOM 4342 C CA . LEU A 1 584 ? -4.335 2.835 -12.943 1.00 98.50 584 LEU A CA 1
ATOM 4343 C C . LEU A 1 584 ? -4.754 3.073 -14.392 1.00 98.50 584 LEU A C 1
ATOM 4345 O O . LEU A 1 584 ? -3.911 3.408 -15.228 1.00 98.50 584 LEU A O 1
ATOM 4349 N N . ILE A 1 585 ? -6.038 2.904 -14.682 1.00 98.38 585 ILE A N 1
ATOM 4350 C CA . ILE A 1 585 ? -6.622 2.980 -16.021 1.00 98.38 585 ILE A CA 1
ATOM 4351 C C . ILE A 1 585 ? -7.645 4.111 -16.039 1.00 98.38 585 ILE A C 1
ATOM 4353 O O . ILE A 1 585 ? -8.512 4.190 -15.169 1.00 98.38 585 ILE A O 1
ATOM 4357 N N . ASP A 1 586 ? -7.540 5.013 -17.009 1.00 97.19 586 ASP A N 1
ATOM 4358 C CA . ASP A 1 586 ? -8.513 6.085 -17.157 1.00 97.19 586 ASP A CA 1
ATOM 4359 C C . ASP A 1 586 ? -9.845 5.584 -17.743 1.00 97.19 586 ASP A C 1
ATOM 4361 O O . ASP A 1 586 ? -9.957 4.478 -18.270 1.00 97.19 586 ASP A O 1
ATOM 4365 N N . ALA A 1 587 ? -10.873 6.427 -17.695 1.00 95.88 587 ALA A N 1
ATOM 4366 C CA . ALA A 1 587 ? -12.196 6.140 -18.245 1.00 95.88 587 ALA A CA 1
ATOM 4367 C C . ALA A 1 587 ? -12.202 5.753 -19.743 1.00 95.88 587 ALA A C 1
ATOM 4369 O O . ALA A 1 587 ? -13.140 5.100 -20.205 1.00 95.88 587 ALA A O 1
ATOM 4370 N N . ARG A 1 588 ? -11.167 6.132 -20.505 1.00 96.50 588 ARG A N 1
ATOM 4371 C CA . ARG A 1 588 ? -11.010 5.831 -21.939 1.00 96.50 588 ARG A CA 1
ATOM 4372 C C . ARG A 1 588 ? -10.286 4.502 -22.180 1.00 96.50 588 ARG A C 1
ATOM 4374 O O . ARG A 1 588 ? -9.992 4.172 -23.328 1.00 96.50 588 ARG A O 1
ATOM 4381 N N . GLY A 1 589 ? -9.965 3.768 -21.117 1.00 97.25 589 GLY A N 1
ATOM 4382 C CA . GLY A 1 589 ? -9.245 2.505 -21.187 1.00 97.25 589 GLY A CA 1
ATOM 4383 C C . GLY A 1 589 ? -7.752 2.672 -21.438 1.00 97.25 589 GLY A C 1
ATOM 4384 O O . GLY A 1 589 ? -7.108 1.710 -21.842 1.00 97.25 589 GLY A O 1
ATOM 4385 N N . GLN A 1 590 ? -7.190 3.865 -21.229 1.00 98.12 590 GLN A N 1
ATOM 4386 C CA . GLN A 1 590 ? -5.758 4.116 -21.367 1.00 98.12 590 GLN A CA 1
ATOM 4387 C C . GLN A 1 590 ? -5.068 4.036 -20.009 1.00 98.12 590 GLN A C 1
ATOM 4389 O O . GLN A 1 590 ? -5.620 4.424 -18.979 1.00 98.12 590 GLN A O 1
ATOM 4394 N N . ARG A 1 591 ? -3.819 3.570 -19.987 1.00 97.88 591 ARG A N 1
ATOM 4395 C CA . ARG A 1 591 ? -3.039 3.558 -18.747 1.00 97.88 591 ARG A CA 1
ATOM 4396 C C . ARG A 1 591 ? -2.664 4.974 -18.292 1.00 97.88 591 ARG A C 1
ATOM 4398 O O . ARG A 1 591 ? -2.153 5.783 -19.064 1.00 97.88 591 ARG A O 1
ATOM 4405 N N . LYS A 1 592 ? -2.810 5.236 -16.996 1.00 97.88 592 LYS A N 1
ATOM 4406 C CA . LYS A 1 592 ? -2.199 6.377 -16.295 1.00 97.88 592 LYS A CA 1
ATOM 4407 C C . LYS A 1 592 ? -0.881 5.959 -15.644 1.00 97.88 592 LYS A C 1
ATOM 4409 O O . LYS A 1 592 ? 0.118 6.655 -15.796 1.00 97.88 592 LYS A O 1
ATOM 4414 N N . ALA A 1 593 ? -0.862 4.800 -14.986 1.00 98.31 593 ALA A N 1
ATOM 4415 C CA . ALA A 1 593 ? 0.334 4.191 -14.408 1.00 98.31 593 ALA A CA 1
ATOM 4416 C C . ALA A 1 593 ? 0.161 2.670 -14.283 1.00 98.31 593 ALA A C 1
ATOM 4418 O O . ALA A 1 593 ? -0.938 2.194 -14.025 1.00 98.31 593 ALA A O 1
ATOM 4419 N N . CYS A 1 594 ? 1.242 1.915 -14.433 1.00 98.50 594 CYS A N 1
ATOM 4420 C CA . CYS A 1 594 ? 1.306 0.465 -14.257 1.00 98.50 594 CYS A CA 1
ATOM 4421 C C . CYS A 1 594 ? 2.449 0.127 -13.292 1.00 98.50 594 CYS A C 1
ATOM 4423 O O . CYS A 1 594 ? 3.378 0.926 -13.162 1.00 98.50 594 CYS A O 1
ATOM 4425 N N . ALA A 1 595 ? 2.369 -1.031 -12.623 1.00 98.00 595 ALA A N 1
ATOM 4426 C CA . ALA A 1 595 ? 3.294 -1.419 -11.550 1.00 98.00 595 ALA A CA 1
ATOM 4427 C C . ALA A 1 595 ? 3.421 -0.329 -10.461 1.00 98.00 595 ALA A C 1
ATOM 4429 O O . ALA A 1 595 ? 4.509 0.014 -9.991 1.00 98.00 595 ALA A O 1
ATOM 4430 N N . ALA A 1 596 ? 2.288 0.284 -10.110 1.00 98.19 596 ALA A N 1
ATOM 4431 C CA . ALA A 1 596 ? 2.215 1.475 -9.274 1.00 98.19 596 ALA A CA 1
ATOM 4432 C C . ALA A 1 596 ? 1.949 1.143 -7.797 1.00 98.19 596 ALA A C 1
ATOM 4434 O O . ALA A 1 596 ? 0.878 0.649 -7.448 1.00 98.19 596 ALA A O 1
ATOM 4435 N N . LYS A 1 597 ? 2.874 1.492 -6.903 1.00 97.44 597 LYS A N 1
ATOM 4436 C CA . LYS A 1 597 ? 2.628 1.582 -5.459 1.00 97.44 597 LYS A CA 1
ATOM 4437 C C . LYS A 1 597 ? 1.846 2.850 -5.145 1.00 97.44 597 LYS A C 1
ATOM 4439 O O . LYS A 1 597 ? 2.242 3.947 -5.539 1.00 97.44 597 LYS A O 1
ATOM 4444 N N . LEU A 1 598 ? 0.735 2.682 -4.434 1.00 96.81 598 LEU A N 1
ATOM 4445 C CA . LEU A 1 598 ? -0.138 3.772 -4.011 1.00 96.81 598 LEU A CA 1
ATOM 4446 C C . LEU A 1 598 ? 0.210 4.135 -2.568 1.00 96.81 598 LEU A C 1
ATOM 4448 O O . LEU A 1 598 ? -0.098 3.384 -1.645 1.00 96.81 598 LEU A O 1
ATOM 4452 N N . LEU A 1 599 ? 0.888 5.262 -2.383 1.00 94.81 599 LEU A N 1
ATOM 4453 C CA . LEU A 1 599 ? 1.409 5.699 -1.090 1.00 94.81 599 LEU A CA 1
ATOM 4454 C C . LEU A 1 599 ? 0.599 6.875 -0.553 1.00 94.81 599 LEU A C 1
ATOM 4456 O O . LEU A 1 599 ? 0.003 7.625 -1.323 1.00 94.81 599 LEU A O 1
ATOM 4460 N N . GLY A 1 600 ? 0.584 7.046 0.770 1.00 92.69 600 GLY A N 1
ATOM 4461 C CA . GLY A 1 600 ? -0.075 8.181 1.431 1.00 92.69 600 GLY A CA 1
ATOM 4462 C C . GLY A 1 600 ? -1.603 8.195 1.315 1.00 92.69 600 GLY A C 1
ATOM 4463 O O . GLY A 1 600 ? -2.235 9.182 1.684 1.00 92.69 600 GLY A O 1
ATOM 4464 N N . LEU A 1 601 ? -2.215 7.120 0.807 1.00 93.50 601 LEU A N 1
ATOM 4465 C CA . LEU A 1 601 ? -3.664 6.954 0.868 1.00 93.50 601 LEU A CA 1
ATOM 4466 C C . LEU A 1 601 ? -4.112 6.809 2.334 1.00 93.50 601 LEU A C 1
ATOM 4468 O O . LEU A 1 601 ? -3.342 6.302 3.153 1.00 93.50 601 LEU A O 1
ATOM 4472 N N . PRO A 1 602 ? -5.344 7.232 2.681 1.00 87.00 602 PRO A N 1
ATOM 4473 C CA . PRO A 1 602 ? -5.887 7.017 4.016 1.00 87.00 602 PRO A CA 1
ATOM 4474 C C . PRO A 1 602 ? -5.757 5.541 4.403 1.00 87.00 602 PRO A C 1
ATOM 4476 O O . PRO A 1 602 ? -6.008 4.690 3.542 1.00 87.00 602 PRO A O 1
ATOM 4479 N N . PRO A 1 603 ? -5.384 5.226 5.658 1.00 73.75 603 PRO A N 1
ATOM 4480 C CA . PRO A 1 603 ? -5.265 3.843 6.088 1.00 73.75 603 PRO A CA 1
ATOM 4481 C C . PRO A 1 603 ? -6.585 3.135 5.803 1.00 73.75 603 PRO A C 1
ATOM 4483 O O . PRO A 1 603 ? -7.664 3.646 6.128 1.00 73.75 603 PRO A O 1
ATOM 4486 N N . ALA A 1 604 ? -6.491 1.991 5.131 1.00 68.12 604 ALA A N 1
ATOM 4487 C CA . ALA A 1 604 ? -7.661 1.198 4.819 1.00 68.12 604 ALA A CA 1
ATOM 4488 C C . ALA A 1 604 ? -8.382 0.820 6.119 1.00 68.12 604 ALA A C 1
ATOM 4490 O O . ALA A 1 604 ? -7.768 0.721 7.185 1.00 68.12 604 ALA A O 1
ATOM 4491 N N . VAL A 1 605 ? -9.692 0.575 6.042 1.00 72.25 605 VAL A N 1
ATOM 4492 C CA . VAL A 1 605 ? -10.320 -0.241 7.086 1.00 72.25 605 VAL A CA 1
ATOM 4493 C C . VAL A 1 605 ? -9.520 -1.534 7.157 1.00 72.25 605 VAL A C 1
ATOM 4495 O O . VAL A 1 605 ? -9.240 -2.109 6.103 1.00 72.25 605 VAL A O 1
ATOM 4498 N N . SER A 1 606 ? -9.207 -2.009 8.362 1.00 76.44 606 SER A N 1
ATOM 4499 C CA . SER A 1 606 ? -8.830 -3.411 8.515 1.00 76.44 606 SER A CA 1
ATOM 4500 C C . SER A 1 606 ? -9.924 -4.251 7.859 1.00 76.44 606 SER A C 1
ATOM 4502 O O . SER A 1 606 ? -11.093 -4.178 8.246 1.00 76.44 606 SER A O 1
ATOM 4504 N N . TRP A 1 607 ? -9.555 -4.964 6.799 1.00 85.88 607 TRP A N 1
ATOM 4505 C CA . TRP A 1 607 ? -10.428 -5.902 6.118 1.00 85.88 607 TRP A CA 1
ATOM 4506 C C . TRP A 1 607 ? -9.996 -7.295 6.576 1.00 85.88 607 TRP A C 1
ATOM 4508 O O . TRP A 1 607 ? -8.986 -7.805 6.086 1.00 85.88 607 TRP A O 1
ATOM 4518 N N . PRO A 1 608 ? -10.719 -7.909 7.533 1.00 85.44 608 PRO A N 1
ATOM 4519 C CA . PRO A 1 608 ? -10.279 -9.151 8.152 1.00 85.44 608 PRO A CA 1
ATOM 4520 C C . PRO A 1 608 ? -10.021 -10.234 7.107 1.00 85.44 608 PRO A C 1
ATOM 4522 O O . PRO A 1 608 ? -10.796 -10.387 6.159 1.00 85.44 608 PRO A O 1
ATOM 4525 N N . ASN A 1 609 ? -8.946 -10.998 7.307 1.00 90.50 609 ASN A N 1
ATOM 4526 C CA . ASN A 1 609 ? -8.545 -12.116 6.448 1.00 90.50 609 ASN A CA 1
ATOM 4527 C C . ASN A 1 609 ? -8.221 -11.730 4.995 1.00 90.50 609 ASN A C 1
ATOM 4529 O O . ASN A 1 609 ? -8.264 -12.578 4.103 1.00 90.50 609 ASN A O 1
ATOM 4533 N N . ARG A 1 610 ? -7.897 -10.462 4.727 1.00 93.31 610 ARG A N 1
ATOM 4534 C CA . ARG A 1 610 ? -7.440 -10.013 3.411 1.00 93.31 610 ARG A CA 1
ATOM 4535 C C . ARG A 1 610 ? -6.056 -9.380 3.515 1.00 93.31 610 ARG A C 1
ATOM 4537 O O . ARG A 1 610 ? -5.717 -8.746 4.503 1.00 93.31 610 ARG A O 1
ATOM 4544 N N . GLY A 1 611 ? -5.243 -9.597 2.484 1.00 93.56 611 GLY A N 1
ATOM 4545 C CA . GLY A 1 611 ? -3.886 -9.055 2.416 1.00 93.56 611 GLY A CA 1
ATOM 4546 C C . GLY A 1 611 ? -3.841 -7.582 2.006 1.00 93.56 611 GLY A C 1
ATOM 4547 O O . GLY A 1 611 ? -4.830 -7.009 1.542 1.00 93.56 611 GLY A O 1
ATOM 4548 N N . THR A 1 612 ? -2.639 -7.013 2.061 1.00 93.75 612 THR A N 1
ATOM 4549 C CA . THR A 1 612 ? -2.328 -5.599 1.771 1.00 93.75 612 THR A CA 1
ATOM 4550 C C . THR A 1 612 ? -2.872 -5.093 0.430 1.00 93.75 612 THR A C 1
ATOM 4552 O O . THR A 1 612 ? -3.255 -3.932 0.309 1.00 93.75 612 THR A O 1
ATOM 4555 N N . ARG A 1 613 ? -2.981 -5.953 -0.592 1.00 95.81 613 ARG A N 1
ATOM 4556 C CA . ARG A 1 613 ? -3.551 -5.587 -1.901 1.00 95.81 613 ARG A CA 1
ATOM 4557 C C . ARG A 1 613 ? -5.043 -5.226 -1.828 1.00 95.81 613 ARG A C 1
ATOM 4559 O O . ARG A 1 613 ? -5.486 -4.321 -2.531 1.00 95.81 613 ARG A O 1
ATOM 4566 N N . HIS A 1 614 ? -5.815 -5.895 -0.969 1.00 96.44 614 HIS A N 1
ATOM 4567 C CA . HIS A 1 614 ? -7.238 -5.592 -0.760 1.00 96.44 614 HIS A CA 1
ATOM 4568 C C . HIS A 1 614 ? -7.419 -4.315 0.058 1.00 96.44 614 HIS A C 1
ATOM 4570 O O . HIS A 1 614 ? -8.306 -3.514 -0.227 1.00 96.44 614 HIS A O 1
ATOM 4576 N N . GLU A 1 615 ? -6.548 -4.100 1.041 1.00 95.38 615 GLU A N 1
ATOM 4577 C CA . GLU A 1 615 ? -6.500 -2.859 1.810 1.00 95.38 615 GLU A CA 1
ATOM 4578 C C . GLU A 1 615 ? -6.177 -1.671 0.897 1.00 95.38 615 GLU A C 1
ATOM 4580 O O . GLU A 1 615 ? -6.907 -0.679 0.885 1.00 95.38 615 GLU A O 1
ATOM 4585 N N . ALA A 1 616 ? -5.162 -1.806 0.037 1.00 95.81 616 ALA A N 1
ATOM 4586 C CA . ALA A 1 616 ? -4.837 -0.816 -0.985 1.00 95.81 616 ALA A CA 1
ATOM 4587 C C . ALA A 1 616 ? -6.016 -0.571 -1.943 1.00 95.81 616 ALA A C 1
ATOM 4589 O O . ALA A 1 616 ? -6.283 0.577 -2.304 1.00 95.81 616 ALA A O 1
ATOM 4590 N N . ALA A 1 617 ? -6.760 -1.621 -2.313 1.00 96.88 617 ALA A N 1
ATOM 4591 C CA . ALA A 1 617 ? -7.960 -1.489 -3.133 1.00 96.88 617 ALA A CA 1
ATOM 4592 C C . ALA A 1 617 ? -9.049 -0.659 -2.436 1.00 96.88 617 ALA A C 1
ATOM 4594 O O . ALA A 1 617 ? -9.590 0.272 -3.034 1.00 96.88 617 ALA A O 1
ATOM 4595 N N . ALA A 1 618 ? -9.331 -0.942 -1.161 1.00 96.06 618 ALA A N 1
ATOM 4596 C CA . ALA A 1 618 ? -10.312 -0.210 -0.363 1.00 96.06 618 ALA A CA 1
ATOM 4597 C C . ALA A 1 618 ? -9.899 1.255 -0.130 1.00 96.06 618 ALA A C 1
ATOM 4599 O O . ALA A 1 618 ? -10.717 2.162 -0.296 1.00 96.06 618 ALA A O 1
ATOM 4600 N N . ALA A 1 619 ? -8.626 1.502 0.192 1.00 95.56 619 ALA A N 1
ATOM 4601 C CA . ALA A 1 619 ? -8.081 2.847 0.361 1.00 95.56 619 ALA A CA 1
ATOM 4602 C C . ALA A 1 619 ? -8.144 3.657 -0.946 1.00 95.56 619 ALA A C 1
ATOM 4604 O O . ALA A 1 619 ? -8.532 4.829 -0.939 1.00 95.56 619 ALA A O 1
ATOM 4605 N N . CYS A 1 620 ? -7.826 3.026 -2.082 1.00 96.56 620 CYS A N 1
ATOM 4606 C CA . CYS A 1 620 ? -7.903 3.654 -3.399 1.00 96.56 620 CYS A CA 1
ATOM 4607 C C . CYS A 1 620 ? -9.352 3.978 -3.783 1.00 96.56 620 CYS A C 1
ATOM 4609 O O . CYS A 1 620 ? -9.641 5.122 -4.137 1.00 96.56 620 CYS A O 1
ATOM 4611 N N . ALA A 1 621 ? -10.275 3.024 -3.609 1.00 95.88 621 ALA A N 1
ATOM 4612 C CA . ALA A 1 621 ? -11.706 3.228 -3.841 1.00 95.88 621 ALA A CA 1
ATOM 4613 C C . ALA A 1 621 ? -12.273 4.366 -2.978 1.00 95.88 621 ALA A C 1
ATOM 4615 O O . ALA A 1 621 ? -13.155 5.114 -3.407 1.00 95.88 621 ALA A O 1
ATOM 4616 N N . TRP A 1 622 ? -11.757 4.525 -1.755 1.00 95.44 622 TRP A N 1
ATOM 4617 C CA . TRP A 1 622 ? -12.158 5.613 -0.876 1.00 95.44 622 TRP A CA 1
ATOM 4618 C C . TRP A 1 622 ? -11.659 6.980 -1.352 1.00 95.44 622 TRP A C 1
ATOM 4620 O O . TRP A 1 622 ? -12.432 7.946 -1.381 1.00 95.44 622 TRP A O 1
ATOM 4630 N N . ALA A 1 623 ? -10.371 7.065 -1.688 1.00 95.25 623 ALA A N 1
ATOM 4631 C CA . ALA A 1 623 ? -9.695 8.313 -2.017 1.00 95.25 623 ALA A CA 1
ATOM 4632 C C . ALA A 1 623 ? -10.037 8.826 -3.423 1.00 95.25 623 ALA A C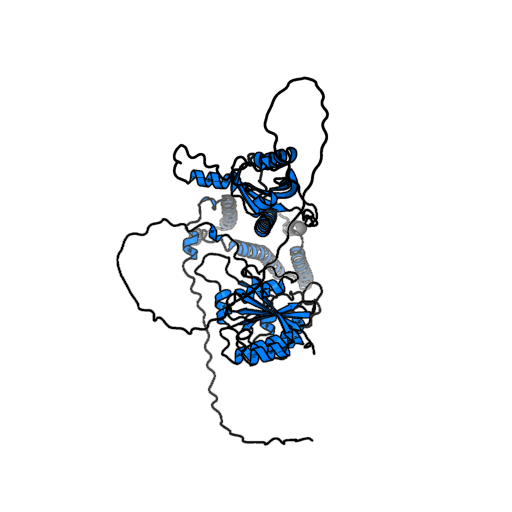 1
ATOM 4634 O O . ALA A 1 623 ? -10.285 10.021 -3.603 1.00 95.25 623 ALA A O 1
ATOM 4635 N N . VAL A 1 624 ? -10.082 7.939 -4.421 1.00 96.00 624 VAL A N 1
ATOM 4636 C CA . VAL A 1 624 ? -10.321 8.299 -5.822 1.00 96.00 624 VAL A CA 1
ATOM 4637 C C . VAL A 1 624 ? -11.822 8.290 -6.098 1.00 96.00 624 VAL A C 1
ATOM 4639 O O . VAL A 1 624 ? -12.455 7.245 -6.248 1.00 96.00 624 VAL A O 1
ATOM 4642 N N . SER A 1 625 ? -12.410 9.484 -6.158 1.00 93.94 625 SER A N 1
ATOM 4643 C CA . SER A 1 625 ? -13.854 9.654 -6.359 1.00 93.94 625 SER A CA 1
ATOM 4644 C C . SER A 1 625 ? -14.323 9.034 -7.676 1.00 93.94 625 SER A C 1
ATOM 4646 O O . SER A 1 625 ? -13.741 9.299 -8.726 1.00 93.94 625 SER A O 1
ATOM 4648 N N . GLY A 1 626 ? -15.393 8.237 -7.610 1.00 93.19 626 GLY A N 1
ATOM 4649 C CA . GLY A 1 626 ? -15.972 7.569 -8.778 1.00 93.19 626 GLY A CA 1
ATOM 4650 C C . GLY A 1 626 ? -15.141 6.404 -9.322 1.00 93.19 626 GLY A C 1
ATOM 4651 O O . GLY A 1 626 ? -15.459 5.910 -10.400 1.00 93.19 626 GLY A O 1
ATOM 4652 N N . SER A 1 627 ? -14.096 5.974 -8.608 1.00 96.19 627 SER A N 1
ATOM 4653 C CA . SER A 1 627 ? -13.296 4.826 -9.023 1.00 96.19 627 SER A CA 1
ATOM 4654 C C . SER A 1 627 ? -14.017 3.496 -8.810 1.00 96.19 627 SER A C 1
ATOM 4656 O O . SER A 1 627 ? -14.840 3.327 -7.903 1.00 96.19 627 SER A O 1
ATOM 4658 N N . VAL A 1 628 ? -13.656 2.542 -9.659 1.00 96.62 628 VAL 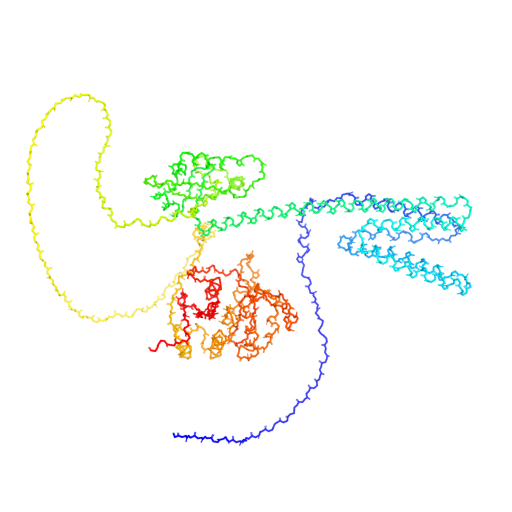A N 1
ATOM 4659 C CA . VAL A 1 628 ? -13.935 1.118 -9.515 1.00 96.62 628 VAL A CA 1
ATOM 4660 C C . VAL A 1 628 ? -12.595 0.415 -9.401 1.00 96.62 628 VAL A C 1
ATOM 4662 O O . VAL A 1 628 ? -11.728 0.596 -10.254 1.00 96.62 628 VAL A O 1
ATOM 4665 N N . VAL A 1 629 ? -12.417 -0.388 -8.359 1.00 97.69 629 VAL A N 1
ATOM 4666 C CA . VAL A 1 629 ? -11.165 -1.094 -8.106 1.00 97.69 629 VAL A CA 1
ATOM 4667 C C . VAL A 1 629 ? -11.421 -2.590 -8.117 1.00 97.69 629 VAL A C 1
ATOM 4669 O O . VAL A 1 629 ? -12.224 -3.092 -7.341 1.00 97.69 629 VAL A O 1
ATOM 4672 N N . LEU A 1 630 ? -10.737 -3.308 -8.994 1.00 98.44 630 LEU A N 1
ATOM 4673 C CA . LEU A 1 630 ? -10.754 -4.758 -9.047 1.00 98.44 630 LEU A CA 1
ATOM 4674 C C . LEU A 1 630 ? -9.478 -5.294 -8.418 1.00 98.44 630 LEU A C 1
ATOM 4676 O O . LEU A 1 630 ? -8.377 -4.864 -8.765 1.00 98.44 630 LEU A O 1
ATOM 4680 N N . VAL A 1 631 ? -9.622 -6.247 -7.507 1.00 98.25 631 VAL A N 1
ATOM 4681 C CA . VAL A 1 631 ? -8.498 -6.934 -6.879 1.00 98.25 631 VAL A CA 1
ATOM 4682 C C . VAL A 1 631 ? -8.688 -8.433 -7.005 1.00 98.25 631 VAL A C 1
ATOM 4684 O O . VAL A 1 631 ? -9.769 -8.947 -6.739 1.00 98.25 631 VAL A O 1
ATOM 4687 N N . ARG A 1 632 ? -7.628 -9.132 -7.401 1.00 97.94 632 ARG A N 1
ATOM 4688 C CA . ARG A 1 632 ? -7.543 -10.588 -7.353 1.00 97.94 632 ARG A CA 1
ATOM 4689 C C . ARG A 1 632 ? -6.533 -10.993 -6.292 1.00 97.94 632 ARG A C 1
ATOM 4691 O O . ARG A 1 632 ? -5.421 -10.458 -6.257 1.00 97.94 632 ARG A O 1
ATOM 4698 N N . SER A 1 633 ? -6.923 -11.904 -5.410 1.00 97.12 633 SER A N 1
ATOM 4699 C CA . SER A 1 633 ? -6.012 -12.540 -4.464 1.00 97.12 633 SER A CA 1
ATOM 4700 C C . SER A 1 633 ? -5.134 -13.570 -5.172 1.00 97.12 633 SER A C 1
ATOM 4702 O O . SER A 1 633 ? -5.507 -14.120 -6.205 1.00 97.12 633 SER A O 1
ATOM 4704 N N . ASP A 1 634 ? -3.997 -13.909 -4.573 1.00 94.94 634 ASP A N 1
ATOM 4705 C CA . ASP A 1 634 ? -3.173 -15.026 -5.051 1.00 94.94 634 ASP A CA 1
ATOM 4706 C C . ASP A 1 634 ? -3.887 -16.386 -4.904 1.00 94.94 634 ASP A C 1
ATOM 4708 O O . ASP A 1 634 ? -3.561 -17.337 -5.604 1.00 94.94 634 ASP A O 1
ATOM 4712 N N . SER A 1 635 ? -4.927 -16.466 -4.061 1.00 94.50 635 SER A N 1
ATOM 4713 C CA . SER A 1 635 ? -5.834 -17.622 -3.982 1.00 94.50 635 SER A CA 1
ATOM 4714 C C . SER A 1 635 ? -6.889 -17.673 -5.096 1.00 94.50 635 SER A C 1
ATOM 4716 O O . SER A 1 635 ? -7.683 -18.608 -5.131 1.00 94.50 635 SER A O 1
ATOM 4718 N N . GLY A 1 636 ? -6.932 -16.676 -5.986 1.00 95.56 636 GLY A N 1
ATOM 4719 C CA . GLY A 1 636 ? -7.838 -16.619 -7.134 1.00 95.56 636 GLY A CA 1
ATOM 4720 C C . GLY A 1 636 ? -9.165 -15.888 -6.901 1.00 95.56 636 GLY A C 1
ATOM 4721 O O . GLY A 1 636 ? -9.833 -15.573 -7.880 1.00 95.56 636 GLY A O 1
ATOM 4722 N N . SER A 1 637 ? -9.524 -15.551 -5.655 1.00 96.50 637 SER A N 1
ATOM 4723 C CA . SER A 1 637 ? -10.732 -14.767 -5.332 1.00 96.50 637 SER A CA 1
ATOM 4724 C C . SER A 1 637 ? -10.639 -13.372 -5.954 1.00 96.50 637 SER A C 1
ATOM 4726 O O . SER A 1 637 ? -9.627 -12.681 -5.805 1.00 96.50 637 SER A O 1
ATOM 4728 N N . VAL A 1 638 ? -11.694 -12.959 -6.660 1.00 97.81 638 VAL A N 1
ATOM 4729 C CA . VAL A 1 638 ? -11.796 -11.642 -7.294 1.00 97.81 638 VAL A CA 1
ATOM 4730 C C . VAL A 1 638 ? -12.819 -10.800 -6.543 1.00 97.81 638 VAL A C 1
ATOM 4732 O O . VAL A 1 638 ? -13.954 -11.216 -6.335 1.00 97.81 638 VAL A O 1
ATOM 4735 N N . CYS A 1 639 ? -12.434 -9.584 -6.177 1.00 97.81 639 CYS A N 1
ATOM 4736 C CA . CYS A 1 639 ? -13.303 -8.610 -5.538 1.00 97.81 639 CYS A CA 1
ATOM 4737 C C . CYS A 1 639 ? -13.426 -7.359 -6.409 1.00 97.81 639 CYS A C 1
ATOM 4739 O O . CYS A 1 639 ? -12.429 -6.779 -6.844 1.00 97.81 639 CYS A O 1
ATOM 4741 N N . PHE A 1 640 ? -14.658 -6.902 -6.594 1.00 97.56 640 PHE A N 1
ATOM 4742 C CA . PHE A 1 640 ? -14.996 -5.610 -7.175 1.00 97.56 640 PHE A CA 1
ATOM 4743 C C . PHE A 1 640 ? -15.309 -4.628 -6.042 1.00 97.56 640 PHE A C 1
ATOM 4745 O O . PHE A 1 640 ? -16.257 -4.819 -5.283 1.00 97.56 640 PHE A O 1
ATOM 4752 N N . VAL A 1 641 ? -14.511 -3.575 -5.906 1.00 96.69 641 VAL A N 1
ATOM 4753 C CA . VAL A 1 641 ? -14.558 -2.613 -4.800 1.00 96.69 641 VAL A CA 1
ATOM 4754 C C . VAL A 1 641 ? -14.928 -1.234 -5.331 1.00 96.69 641 VAL A C 1
ATOM 4756 O O . VAL A 1 641 ? -14.357 -0.750 -6.307 1.00 96.69 641 VAL A O 1
ATOM 4759 N N . ARG A 1 642 ? -15.872 -0.563 -4.672 1.00 95.25 642 ARG A N 1
ATOM 4760 C CA . ARG A 1 642 ? -16.276 0.806 -5.019 1.00 95.25 642 ARG A CA 1
ATOM 4761 C C . ARG A 1 642 ? -16.750 1.590 -3.809 1.00 95.25 642 ARG A C 1
ATOM 4763 O O . ARG A 1 642 ? -17.226 1.021 -2.829 1.00 95.25 642 ARG A O 1
ATOM 4770 N N . ARG A 1 643 ? -16.710 2.917 -3.920 1.00 94.50 643 ARG A N 1
ATOM 4771 C CA . ARG A 1 643 ? -17.341 3.827 -2.959 1.00 94.50 643 ARG A CA 1
ATOM 4772 C C . ARG A 1 643 ? -18.705 4.287 -3.469 1.00 94.50 643 ARG A C 1
ATOM 4774 O O . ARG A 1 643 ? -18.803 4.839 -4.561 1.00 94.50 643 ARG A O 1
ATOM 4781 N N . HIS A 1 644 ? -19.747 4.114 -2.663 1.00 93.12 644 HIS A N 1
ATOM 4782 C CA . HIS A 1 644 ? -21.103 4.575 -2.957 1.00 93.12 644 HIS A CA 1
ATOM 4783 C C . HIS A 1 644 ? -21.788 5.076 -1.687 1.00 93.12 644 HIS A C 1
ATOM 4785 O O . HIS A 1 644 ? -21.628 4.474 -0.632 1.00 93.12 644 HIS A O 1
ATOM 4791 N N . ALA A 1 645 ? -22.505 6.203 -1.771 1.00 91.50 645 ALA A N 1
ATOM 4792 C CA . ALA A 1 645 ? -23.216 6.805 -0.636 1.00 91.50 645 ALA A CA 1
ATOM 4793 C C . ALA A 1 645 ? -22.364 6.933 0.653 1.00 91.50 645 ALA A C 1
ATOM 4795 O O . ALA A 1 645 ? -22.839 6.717 1.764 1.00 91.50 645 ALA A O 1
ATOM 4796 N N . GLY A 1 646 ? -21.071 7.256 0.508 1.00 91.38 646 GLY A N 1
ATOM 4797 C CA . GLY A 1 646 ? -20.152 7.388 1.644 1.00 91.38 646 GLY A CA 1
ATOM 4798 C C . GLY A 1 646 ? -19.706 6.068 2.286 1.00 91.38 646 GLY A C 1
ATOM 4799 O O . GLY A 1 646 ? -19.054 6.109 3.323 1.00 91.38 646 GLY A O 1
ATOM 4800 N N . GLN A 1 647 ? -20.003 4.922 1.676 1.00 93.44 647 GLN A N 1
ATOM 4801 C CA . GLN A 1 647 ? -19.620 3.590 2.144 1.00 93.44 647 GLN A CA 1
ATOM 4802 C C . GLN A 1 647 ? -18.791 2.852 1.090 1.00 93.44 647 GLN A C 1
ATOM 4804 O O . GLN A 1 647 ? -18.888 3.140 -0.105 1.00 93.44 647 GLN A O 1
ATOM 4809 N N . ILE A 1 648 ? -17.961 1.905 1.531 1.00 94.44 648 ILE A N 1
ATOM 4810 C CA . ILE A 1 648 ? -17.263 0.975 0.638 1.00 94.44 648 ILE A CA 1
ATOM 4811 C C . ILE A 1 648 ? -18.151 -0.249 0.432 1.00 94.44 648 ILE A C 1
ATOM 4813 O O . ILE A 1 648 ? -18.582 -0.869 1.399 1.00 94.44 648 ILE A O 1
ATOM 4817 N N . HIS A 1 649 ? -18.414 -0.587 -0.824 1.00 95.38 649 HIS A N 1
ATOM 4818 C CA . HIS A 1 649 ? -19.084 -1.816 -1.229 1.00 95.38 649 HIS A CA 1
ATOM 4819 C C . HIS A 1 649 ? -18.058 -2.727 -1.893 1.00 95.38 649 HIS A C 1
ATOM 4821 O O . HIS A 1 649 ? -17.311 -2.287 -2.771 1.00 95.38 649 HIS A O 1
ATOM 4827 N N . VAL A 1 650 ? -18.045 -3.986 -1.479 1.00 96.38 650 VAL A N 1
ATOM 4828 C CA . VAL A 1 650 ? -17.202 -5.037 -2.035 1.00 96.38 650 VAL A CA 1
ATOM 4829 C C . VAL A 1 650 ? -18.108 -6.137 -2.553 1.00 96.38 650 VAL A C 1
ATOM 4831 O O . VAL A 1 650 ? -18.878 -6.694 -1.783 1.00 96.38 650 VAL A O 1
ATOM 4834 N N . TYR A 1 651 ? -17.978 -6.479 -3.826 1.00 97.19 651 TYR A N 1
ATOM 4835 C CA . TYR A 1 651 ? -18.649 -7.616 -4.436 1.00 97.19 651 TYR A CA 1
ATOM 4836 C C . TYR A 1 651 ? -17.606 -8.698 -4.698 1.00 97.19 651 TYR A C 1
ATOM 4838 O O . TYR A 1 651 ? -16.729 -8.523 -5.544 1.00 97.19 651 TYR A O 1
ATOM 4846 N N . GLU A 1 652 ? -17.666 -9.787 -3.941 1.00 97.06 652 GLU A N 1
ATOM 4847 C CA . GLU A 1 652 ? -16.877 -10.987 -4.196 1.00 97.06 652 GLU A CA 1
ATOM 4848 C C . GLU A 1 652 ? -17.489 -11.735 -5.383 1.00 97.06 652 GLU A C 1
ATOM 4850 O O . GLU A 1 652 ? -18.666 -12.109 -5.363 1.00 97.06 652 GLU A O 1
ATOM 4855 N N . VAL A 1 653 ? -16.691 -11.881 -6.438 1.00 97.31 653 VAL A N 1
ATOM 4856 C CA . VAL A 1 653 ? -17.107 -12.410 -7.733 1.00 97.31 653 VAL A CA 1
ATOM 4857 C C . VAL A 1 653 ? -16.811 -13.903 -7.772 1.00 97.31 653 VAL A C 1
ATOM 4859 O O . VAL A 1 653 ? -15.653 -14.313 -7.775 1.00 97.31 653 VAL A O 1
ATOM 4862 N N . ALA A 1 654 ? -17.865 -14.713 -7.814 1.00 94.19 654 ALA A N 1
ATOM 4863 C CA . ALA A 1 654 ? -17.767 -16.154 -8.002 1.00 94.19 654 ALA A CA 1
ATOM 4864 C C . ALA A 1 654 ? -17.667 -16.516 -9.496 1.00 94.19 654 ALA A C 1
ATOM 4866 O O . ALA A 1 654 ? -18.360 -15.926 -10.335 1.00 94.19 654 ALA A O 1
ATOM 4867 N N . ASP A 1 655 ? -16.848 -17.526 -9.809 1.00 83.94 655 ASP A N 1
ATOM 4868 C CA . ASP A 1 655 ? -16.652 -18.038 -11.175 1.00 83.94 655 ASP A CA 1
ATOM 4869 C C . ASP A 1 655 ? -17.916 -18.697 -11.751 1.00 83.94 655 ASP A C 1
ATOM 4871 O O . ASP A 1 655 ? -18.157 -18.643 -12.957 1.00 83.94 655 ASP A O 1
ATOM 4875 N N . ALA A 1 656 ? -18.759 -19.275 -10.891 1.00 80.62 656 ALA A N 1
ATOM 4876 C CA . ALA A 1 656 ? -20.041 -19.861 -11.262 1.00 80.62 656 ALA A CA 1
ATOM 4877 C C . ALA A 1 656 ? -21.188 -19.139 -10.546 1.00 80.62 656 ALA A C 1
ATOM 4879 O O . ALA A 1 656 ? -21.094 -18.841 -9.353 1.00 80.62 656 ALA A O 1
ATOM 4880 N N . CYS A 1 657 ? -22.294 -18.880 -11.255 1.00 69.38 657 CYS A N 1
ATOM 4881 C CA . CYS A 1 657 ? -23.541 -18.577 -10.558 1.00 69.38 657 CYS A CA 1
ATOM 4882 C C . CYS A 1 657 ? -23.976 -19.848 -9.813 1.00 69.38 657 CYS A C 1
ATOM 4884 O O . CYS A 1 657 ? -23.995 -20.913 -10.438 1.00 69.38 657 CYS A O 1
ATOM 4886 N N . PRO A 1 658 ? -24.301 -19.772 -8.510 1.00 61.97 658 PRO A N 1
ATOM 4887 C CA . PRO A 1 658 ? -25.005 -20.865 -7.859 1.00 61.97 658 PRO A CA 1
ATOM 4888 C C . PRO A 1 658 ? -26.306 -21.079 -8.640 1.00 61.97 658 PRO A C 1
ATOM 4890 O O . PRO A 1 658 ? -27.079 -20.134 -8.810 1.00 61.97 658 PRO A O 1
ATOM 4893 N N . VAL A 1 659 ? -26.444 -22.271 -9.221 1.00 54.44 659 VAL A N 1
ATOM 4894 C CA . VAL A 1 659 ? -27.604 -22.674 -10.029 1.00 54.44 659 VAL A CA 1
ATOM 4895 C C . VAL A 1 659 ? -28.842 -22.764 -9.154 1.00 54.44 659 VAL A C 1
ATOM 4897 O O . VAL A 1 659 ? -28.709 -23.286 -8.023 1.00 54.44 659 VAL A O 1
#

Solvent-accessible surface area (backbone atoms only — not comparable to full-atom values): 40357 Å² total; per-residue (Å²): 137,90,82,88,81,84,88,86,83,87,84,90,82,89,78,85,88,87,87,81,83,91,81,92,81,86,88,81,85,81,84,82,84,71,77,65,74,64,58,65,68,74,72,63,68,82,84,80,74,77,78,84,68,64,66,59,59,52,52,52,52,55,50,53,52,49,51,56,50,48,59,63,54,72,75,55,89,86,90,86,78,84,77,71,74,78,73,73,78,80,76,83,86,80,78,85,85,61,48,70,66,48,50,52,51,46,51,52,46,64,55,48,52,58,51,52,53,50,52,51,55,62,74,66,56,90,69,60,76,70,62,53,53,59,51,51,54,52,54,53,53,48,56,53,52,60,60,59,40,76,80,48,66,71,66,64,43,53,50,50,52,52,52,51,50,53,49,51,53,53,50,48,52,71,76,50,78,61,84,74,67,60,57,61,59,53,52,52,52,52,52,50,50,54,49,51,54,50,52,49,54,52,52,52,52,54,52,52,52,50,50,53,52,50,53,53,50,51,52,51,50,52,52,52,47,53,36,50,52,52,51,50,54,31,69,76,71,22,24,51,28,36,21,17,66,85,52,35,37,23,66,40,58,26,73,53,48,21,57,68,27,65,45,86,41,56,73,34,51,56,48,77,36,25,52,73,71,50,34,50,51,48,48,49,72,56,58,64,72,79,54,95,62,93,73,75,73,54,44,82,44,80,45,45,38,26,24,78,86,65,50,75,43,48,27,35,36,41,40,26,81,40,44,70,60,47,51,59,47,54,78,72,46,78,87,73,72,92,81,76,82,72,75,54,68,13,28,45,34,22,43,30,77,33,94,88,56,78,72,73,76,76,76,90,77,80,86,84,78,87,85,80,85,85,82,86,84,81,91,81,91,80,91,86,90,80,89,85,88,85,88,87,92,84,85,90,81,87,84,88,88,80,88,84,86,83,89,82,91,83,88,88,88,80,91,81,82,88,77,90,81,89,83,90,84,80,91,80,79,91,75,94,76,73,86,79,58,90,77,78,73,63,80,78,70,46,66,76,66,46,79,44,78,42,24,54,68,59,51,53,52,31,46,73,70,48,39,76,95,58,36,43,88,77,55,84,46,69,54,33,53,52,30,51,51,36,51,50,48,40,57,73,76,32,44,59,27,42,44,39,40,37,39,25,48,60,66,37,51,46,74,52,43,49,85,61,90,85,54,96,58,94,62,64,27,37,74,45,55,58,40,81,44,45,58,40,64,76,43,61,95,43,40,58,78,37,69,69,41,39,51,55,46,19,64,46,20,40,81,40,86,87,47,26,38,50,82,80,43,90,53,76,84,46,40,67,30,49,54,49,53,29,34,36,28,25,34,82,22,38,70,77,42,34,34,26,40,80,39,60,56,63,66,41,39,89,54,85,98,55,59,69,69,54,32,51,38,52,18,45,16,64,67,29,63,50,21,43,19,40,33,32,39,74,88,66,54,33,36,45,32,30,51,55,99,92,37,37,40,32,35,40,45,36,96,60,66,87,127